Protein AF-A0A4Q4YZ04-F1 (afdb_monomer_lite)

Organism: NCBI:txid2497878

pLDDT: mean 95.96, std 3.14, range [78.38, 98.81]

Sequence (378 aa):
EYFLKHLLGTDSSLRATEASESQRPQEVDWHQEAPEGKLDLLLTLDFRQTSTTIFSDVVLPAATWYEKHDLNTTDMHPFVHSFNPAIAPPWQTRTDWDAWQTIATKFSELAAIHLGTRKDVVAVPLLHDTPDAMANPHGVVRDWKHGECEPLPGVTMPKIVEVERDYAAVGAQMQALGPLMEKLGTLTKGVAYDVTASVDYLLHKNGAIRGGAANGRPSLKRDIHACEAILALSGTTNGHLATQGFKTLEKRTGTQLHDLAAEHEGKQITFADTQAAPVPVITSPEWSGSETGGRRYSPFTINVERLKPWHTLTGRQHFYLDHDWMTELGEGLPVYRPPLNMGALFSEPDVGDVGELGVTVRYLTPHNKWSIHSEYQD

Radius of gyration: 25.94 Å; chains: 1; bounding box: 62×57×70 Å

Structure (mmCIF, N/CA/C/O backbone):
data_AF-A0A4Q4YZ04-F1
#
_entry.id   AF-A0A4Q4YZ04-F1
#
loop_
_atom_site.group_PDB
_atom_site.id
_atom_site.type_symbol
_atom_site.label_atom_id
_atom_site.label_alt_id
_atom_site.label_comp_id
_atom_site.label_asym_id
_atom_site.label_entity_id
_atom_site.label_seq_id
_atom_site.pdbx_PDB_ins_code
_atom_site.Cartn_x
_atom_site.Cartn_y
_atom_site.Cartn_z
_atom_site.occupancy
_atom_site.B_iso_or_equiv
_atom_site.auth_seq_id
_atom_site.auth_comp_id
_atom_site.auth_asym_id
_atom_site.auth_atom_id
_atom_site.pdbx_PDB_model_num
ATOM 1 N N . GLU A 1 1 ? 6.933 -10.984 -22.879 1.00 89.44 1 GLU A N 1
ATOM 2 C CA . GLU A 1 1 ? 8.209 -11.516 -23.418 1.00 89.44 1 GLU A CA 1
ATOM 3 C C . GLU A 1 1 ? 9.289 -11.784 -22.365 1.00 89.44 1 GLU A C 1
ATOM 5 O O . GLU A 1 1 ? 9.469 -12.946 -22.039 1.00 89.44 1 GLU A O 1
ATOM 10 N N . TYR A 1 2 ? 9.962 -10.794 -21.755 1.00 93.31 2 TYR A N 1
ATOM 11 C CA . TYR A 1 2 ? 11.003 -11.089 -20.738 1.00 93.31 2 TYR A CA 1
ATOM 12 C C . TYR A 1 2 ? 10.497 -11.895 -19.538 1.00 93.31 2 TYR A C 1
ATOM 14 O O . TYR A 1 2 ? 11.192 -12.787 -19.061 1.00 93.31 2 TYR A O 1
ATOM 22 N N . PHE A 1 3 ? 9.266 -11.628 -19.096 1.00 94.00 3 PHE A N 1
ATOM 23 C CA . PHE A 1 3 ? 8.598 -12.415 -18.059 1.00 94.00 3 PHE A CA 1
ATOM 24 C C . PHE A 1 3 ? 8.383 -13.878 -18.496 1.00 94.00 3 PHE A C 1
ATOM 26 O O . PHE A 1 3 ? 8.683 -14.792 -17.735 1.00 94.00 3 PHE A O 1
ATOM 33 N N . LEU A 1 4 ? 7.941 -14.098 -19.742 1.00 96.12 4 LEU A N 1
ATOM 34 C CA . LEU A 1 4 ? 7.709 -15.435 -20.308 1.00 96.12 4 LEU A CA 1
ATOM 35 C C . LEU A 1 4 ? 9.001 -16.261 -20.334 1.00 96.12 4 LEU A C 1
ATOM 37 O O . LEU A 1 4 ? 8.993 -17.401 -19.886 1.00 96.12 4 LEU A O 1
ATOM 41 N N . LYS A 1 5 ? 10.117 -15.667 -20.778 1.00 95.75 5 LYS A N 1
ATOM 42 C CA . LYS A 1 5 ? 11.425 -16.336 -20.836 1.00 95.75 5 LYS A CA 1
ATOM 43 C C . LYS A 1 5 ? 12.037 -16.541 -19.447 1.00 95.75 5 LYS A C 1
ATOM 45 O O . LYS A 1 5 ? 12.287 -17.661 -19.019 1.00 95.75 5 LYS A O 1
ATOM 50 N N . HIS A 1 6 ? 12.275 -15.457 -18.709 1.00 96.19 6 HIS A N 1
ATOM 51 C CA . HIS A 1 6 ? 13.126 -15.524 -17.518 1.00 96.19 6 HIS A CA 1
ATOM 52 C C . HIS A 1 6 ? 12.392 -15.922 -16.241 1.00 96.19 6 HIS A C 1
ATOM 54 O O . HIS A 1 6 ? 13.005 -16.523 -15.363 1.00 96.19 6 HIS A O 1
ATOM 60 N N . LEU A 1 7 ? 11.110 -15.577 -16.104 1.00 96.75 7 LEU A N 1
ATOM 61 C CA . LEU A 1 7 ? 10.339 -15.949 -14.917 1.00 96.75 7 LEU A CA 1
ATOM 62 C C . LEU A 1 7 ? 9.582 -17.255 -15.131 1.00 96.75 7 LEU A C 1
ATOM 64 O O . LEU A 1 7 ? 9.643 -18.107 -14.254 1.00 96.75 7 LEU A O 1
ATOM 68 N N . LEU A 1 8 ? 8.948 -17.437 -16.292 1.00 96.75 8 LEU A N 1
ATOM 69 C CA . LEU A 1 8 ? 8.136 -18.628 -16.565 1.00 96.75 8 LEU A CA 1
ATOM 70 C C . LEU A 1 8 ? 8.879 -19.749 -17.302 1.00 96.75 8 LEU A C 1
ATOM 72 O O . LEU A 1 8 ? 8.474 -20.897 -17.193 1.00 96.75 8 LEU A O 1
ATOM 76 N N . GLY A 1 9 ? 9.961 -19.455 -18.033 1.00 95.62 9 GLY A N 1
ATOM 77 C CA . GLY A 1 9 ? 10.691 -20.484 -18.791 1.00 95.62 9 GLY A CA 1
ATOM 78 C C . GLY A 1 9 ? 9.902 -21.032 -19.983 1.00 95.62 9 GLY A C 1
ATOM 79 O O . GLY A 1 9 ? 10.033 -22.199 -20.335 1.00 95.62 9 GLY A O 1
ATOM 80 N N . THR A 1 10 ? 9.045 -20.199 -20.575 1.00 95.06 10 THR A N 1
ATOM 81 C CA . THR A 1 10 ? 8.180 -20.539 -21.716 1.00 95.06 10 THR A CA 1
ATOM 82 C C . THR A 1 10 ? 8.698 -19.919 -23.014 1.00 95.06 10 THR A C 1
ATOM 84 O O . THR A 1 10 ? 9.591 -19.065 -22.993 1.00 95.06 10 THR A O 1
ATOM 87 N N . ASP A 1 11 ? 8.108 -20.316 -24.146 1.00 94.25 11 ASP A N 1
ATOM 88 C CA . ASP A 1 11 ? 8.374 -19.683 -25.438 1.00 94.25 11 ASP A CA 1
ATOM 89 C C . ASP A 1 11 ? 8.191 -18.157 -25.357 1.00 94.25 11 ASP A C 1
ATOM 91 O O . ASP A 1 11 ? 7.274 -17.637 -24.716 1.00 94.25 11 ASP A O 1
ATOM 95 N N . SER A 1 12 ? 9.070 -17.418 -26.033 1.00 94.06 12 SER A N 1
ATOM 96 C CA . SER A 1 12 ? 9.013 -15.957 -26.091 1.00 94.06 12 SER A CA 1
ATOM 97 C C . SER A 1 12 ? 9.414 -15.438 -27.469 1.00 94.06 12 SER A C 1
ATOM 99 O O . SER A 1 12 ? 10.138 -16.089 -28.218 1.00 94.06 12 SER A O 1
ATOM 101 N N . SER A 1 13 ? 8.964 -14.229 -27.795 1.00 93.81 13 SER A N 1
ATOM 102 C CA . SER A 1 13 ? 9.278 -13.508 -29.035 1.00 93.81 13 SER A CA 1
ATOM 103 C C . SER A 1 13 ? 10.333 -12.413 -28.827 1.00 93.81 13 SER A C 1
ATOM 105 O O . SER A 1 13 ? 10.323 -11.386 -29.515 1.00 93.81 13 SER A O 1
ATOM 107 N N . LEU A 1 14 ? 11.224 -12.591 -27.845 1.00 91.50 14 LEU A N 1
ATOM 108 C CA . LEU A 1 14 ? 12.312 -11.650 -27.589 1.00 91.50 14 LEU A CA 1
ATOM 109 C C . LEU A 1 14 ? 13.265 -11.578 -28.783 1.00 91.50 14 LEU A C 1
ATOM 111 O O . LEU A 1 14 ? 13.738 -12.592 -29.284 1.00 91.50 14 LEU A O 1
ATOM 115 N N . ARG A 1 15 ? 13.564 -10.350 -29.209 1.00 86.88 15 ARG A N 1
ATOM 116 C CA . ARG A 1 15 ? 14.498 -10.055 -30.308 1.00 86.88 15 ARG A CA 1
ATOM 117 C C . ARG A 1 15 ? 15.735 -9.277 -29.864 1.00 86.88 15 ARG A C 1
ATOM 119 O O . ARG A 1 15 ? 16.620 -9.035 -30.675 1.00 86.88 15 ARG A O 1
ATOM 126 N N . ALA A 1 16 ? 15.782 -8.870 -28.599 1.00 85.25 16 ALA A N 1
ATOM 127 C CA . ALA A 1 16 ? 16.921 -8.162 -28.040 1.00 85.25 16 ALA A CA 1
ATOM 128 C C . ALA A 1 16 ? 18.111 -9.107 -27.839 1.00 85.25 16 ALA A C 1
ATOM 130 O O . ALA A 1 16 ? 17.935 -10.289 -27.542 1.00 85.25 16 ALA A O 1
ATOM 131 N N . THR A 1 17 ? 19.314 -8.557 -27.956 1.00 86.00 17 THR A N 1
ATOM 132 C CA . THR A 1 17 ? 20.564 -9.236 -27.616 1.00 86.00 17 THR A CA 1
ATOM 133 C C . THR A 1 17 ? 21.032 -8.833 -26.224 1.00 86.00 17 THR A C 1
ATOM 135 O O . THR A 1 17 ? 20.723 -7.739 -25.752 1.00 86.00 17 THR A O 1
ATOM 138 N N . GLU A 1 18 ? 21.813 -9.702 -25.588 1.00 88.94 18 GLU A N 1
ATOM 139 C CA . GLU A 1 18 ? 22.455 -9.402 -24.309 1.00 88.94 18 GLU A CA 1
ATOM 140 C C . GLU A 1 18 ? 23.416 -8.209 -24.414 1.00 88.94 18 GLU A C 1
ATOM 142 O O . GLU A 1 18 ? 23.960 -7.912 -25.484 1.00 88.94 18 GLU A O 1
ATOM 147 N N . ALA A 1 19 ? 23.636 -7.533 -23.284 1.00 88.94 19 ALA A N 1
ATOM 148 C CA . ALA A 1 19 ? 24.574 -6.421 -23.199 1.00 88.94 19 ALA A CA 1
ATOM 149 C C . ALA A 1 19 ? 25.992 -6.849 -23.623 1.00 88.94 19 ALA A C 1
ATOM 151 O O . ALA A 1 19 ? 26.492 -7.913 -23.242 1.00 88.94 19 ALA A O 1
ATOM 152 N N . SER A 1 20 ? 26.657 -5.990 -24.400 1.00 89.25 20 SER A N 1
ATOM 153 C CA . SER A 1 20 ? 28.057 -6.196 -24.786 1.00 89.25 20 SER A CA 1
ATOM 154 C C . SER A 1 20 ? 28.986 -6.144 -23.568 1.00 89.25 20 SER A C 1
ATOM 156 O O . SER A 1 20 ? 28.619 -5.602 -22.528 1.00 89.25 20 SER A O 1
ATOM 158 N N . GLU A 1 21 ? 30.210 -6.678 -23.676 1.00 91.38 21 GLU A N 1
ATOM 159 C CA . GLU A 1 21 ? 31.139 -6.754 -22.533 1.00 91.38 21 GLU A CA 1
ATOM 160 C C . GLU A 1 21 ? 31.409 -5.399 -21.871 1.00 91.38 21 GLU A C 1
ATOM 162 O O . GLU A 1 21 ? 31.485 -5.321 -20.648 1.00 91.38 21 GLU A O 1
ATOM 167 N N . SER A 1 22 ? 31.495 -4.329 -22.666 1.00 91.50 22 SER A N 1
ATOM 168 C CA . SER A 1 22 ? 31.701 -2.961 -22.179 1.00 91.50 22 SER A CA 1
ATOM 169 C C . SER A 1 22 ? 30.477 -2.361 -21.481 1.00 91.50 22 SER A C 1
ATOM 171 O O . SER A 1 22 ? 30.603 -1.336 -20.818 1.00 91.50 22 SER A O 1
ATOM 173 N N . GLN A 1 23 ? 29.304 -2.976 -21.636 1.00 89.44 23 GLN A N 1
ATOM 174 C CA . GLN A 1 23 ? 28.030 -2.556 -21.049 1.00 89.44 23 GLN A CA 1
ATOM 175 C C . GLN A 1 23 ? 27.558 -3.499 -19.931 1.00 89.44 23 GLN A C 1
ATOM 177 O O . GLN A 1 23 ? 26.466 -3.310 -19.395 1.00 89.44 23 GLN A O 1
ATOM 182 N N . ARG A 1 24 ? 28.348 -4.523 -19.578 1.00 93.31 24 ARG A N 1
ATOM 183 C CA . ARG A 1 24 ? 28.021 -5.431 -18.473 1.00 93.31 24 ARG A CA 1
ATOM 184 C C . ARG A 1 24 ? 28.056 -4.684 -17.131 1.00 93.31 24 ARG A C 1
ATOM 186 O O . ARG A 1 24 ? 28.879 -3.781 -16.954 1.00 93.31 24 ARG A O 1
ATOM 193 N N . PRO A 1 25 ? 27.181 -5.049 -16.177 1.00 94.69 25 PRO A N 1
ATOM 194 C CA . PRO A 1 25 ? 27.165 -4.436 -14.855 1.00 94.69 25 PRO A CA 1
ATOM 195 C C . PRO A 1 25 ? 28.458 -4.741 -14.088 1.00 94.69 25 PRO A C 1
ATOM 197 O O . PRO A 1 25 ? 29.059 -5.798 -14.259 1.00 94.69 25 PRO A O 1
ATOM 200 N N . GLN A 1 26 ? 28.864 -3.818 -13.215 1.00 93.88 26 GLN A N 1
ATOM 201 C CA . GLN A 1 26 ? 30.022 -3.996 -12.323 1.00 93.88 26 GLN A CA 1
ATOM 202 C C . GLN A 1 26 ? 29.620 -4.552 -10.947 1.00 93.88 26 GLN A C 1
ATOM 204 O O . GLN A 1 26 ? 30.429 -5.175 -10.270 1.00 93.88 26 GLN A O 1
ATOM 209 N N . GLU A 1 27 ? 28.360 -4.348 -10.553 1.00 94.69 27 GLU A N 1
ATOM 210 C CA . GLU A 1 27 ? 27.838 -4.647 -9.211 1.00 94.69 27 GLU A CA 1
ATOM 211 C C . GLU A 1 27 ? 26.939 -5.896 -9.157 1.00 94.69 27 GLU A C 1
ATOM 213 O O . GLU A 1 27 ? 26.463 -6.276 -8.089 1.00 94.69 27 GLU A O 1
ATOM 218 N N . VAL A 1 28 ? 26.683 -6.529 -10.306 1.00 95.50 28 VAL A N 1
ATOM 219 C CA . VAL A 1 28 ? 25.831 -7.719 -10.439 1.00 95.50 28 VAL A CA 1
ATOM 220 C C . VAL A 1 28 ? 26.605 -8.790 -11.194 1.00 95.50 28 VAL A C 1
ATOM 222 O O . VAL A 1 28 ? 27.180 -8.502 -12.244 1.00 95.50 28 VAL A O 1
ATOM 225 N N . ASP A 1 29 ? 26.593 -10.021 -10.685 1.00 94.25 29 ASP A N 1
ATOM 226 C CA . ASP A 1 29 ? 27.252 -11.149 -11.342 1.00 94.25 29 ASP A CA 1
ATOM 227 C C . ASP A 1 29 ? 26.663 -11.389 -12.740 1.00 94.25 29 ASP A C 1
ATOM 229 O O . ASP A 1 29 ? 25.455 -11.565 -12.921 1.00 94.25 29 ASP A O 1
ATOM 233 N N . TRP A 1 30 ? 27.537 -11.398 -13.747 1.00 94.81 30 TRP A N 1
ATOM 234 C CA . TRP A 1 30 ? 27.150 -11.670 -15.126 1.00 94.81 30 TRP A CA 1
ATOM 235 C C . TRP A 1 30 ? 27.201 -13.169 -15.426 1.00 94.81 30 TRP A C 1
ATOM 237 O O . TRP A 1 30 ? 28.254 -13.802 -15.326 1.00 94.81 30 TRP A O 1
ATOM 247 N N . HIS A 1 31 ? 26.084 -13.719 -15.898 1.00 92.62 31 HIS A N 1
ATOM 248 C CA . HIS A 1 31 ? 26.006 -15.087 -16.404 1.00 92.62 31 HIS A CA 1
ATOM 249 C C . HIS A 1 31 ? 25.999 -15.073 -17.934 1.00 92.62 31 HIS A C 1
ATOM 251 O O . HIS A 1 31 ? 25.235 -14.326 -18.538 1.00 92.62 31 HIS A O 1
ATOM 257 N N . GLN A 1 32 ? 26.837 -15.903 -18.569 1.00 90.56 32 GLN A N 1
ATOM 258 C CA . GLN A 1 32 ? 26.863 -16.007 -20.038 1.00 90.56 32 GLN A CA 1
ATOM 259 C C . GLN A 1 32 ? 25.522 -16.489 -20.602 1.00 90.56 32 GLN A C 1
ATOM 261 O O . GLN A 1 32 ? 25.098 -16.031 -21.658 1.00 90.56 32 GLN A O 1
ATOM 266 N N . GLU A 1 33 ? 24.849 -17.373 -19.869 1.00 91.12 33 GLU A N 1
ATOM 267 C CA . GLU A 1 33 ? 23.475 -17.785 -20.128 1.00 91.12 33 GLU A CA 1
ATOM 268 C C . GLU A 1 33 ? 22.609 -17.289 -18.970 1.00 91.12 33 GLU A C 1
ATOM 270 O O . GLU A 1 33 ? 22.809 -17.674 -17.814 1.00 91.12 33 GLU A O 1
ATOM 275 N N . ALA A 1 34 ? 21.681 -16.379 -19.267 1.00 91.75 34 ALA A N 1
ATOM 276 C CA . ALA A 1 34 ? 20.770 -15.844 -18.269 1.00 91.75 34 ALA A CA 1
ATOM 277 C C . ALA A 1 34 ? 19.821 -16.951 -17.770 1.00 91.75 34 ALA A C 1
ATOM 279 O O . ALA A 1 34 ? 19.262 -17.671 -18.596 1.00 91.75 34 ALA A O 1
ATOM 280 N N . PRO A 1 35 ? 19.568 -17.067 -16.452 1.00 94.06 35 PRO A N 1
ATOM 281 C CA . PRO A 1 35 ? 18.626 -18.059 -15.948 1.00 94.06 35 PRO A CA 1
ATOM 282 C C . PRO A 1 35 ? 17.212 -17.855 -16.510 1.00 94.06 35 PRO A C 1
ATOM 284 O O . PRO A 1 35 ? 16.714 -16.722 -16.594 1.00 94.06 35 PRO A O 1
ATOM 287 N N . GLU A 1 36 ? 16.562 -18.966 -16.841 1.00 96.38 36 GLU A N 1
ATOM 288 C CA . GLU A 1 36 ? 15.190 -19.052 -17.345 1.00 96.38 36 GLU A CA 1
ATOM 289 C C . GLU A 1 36 ? 14.321 -19.872 -16.385 1.00 96.38 36 GLU A C 1
ATOM 291 O O . GLU A 1 36 ? 14.849 -20.685 -15.629 1.00 96.38 36 GLU A O 1
ATOM 296 N N . GLY A 1 37 ? 13.003 -19.638 -16.385 1.00 96.69 37 GLY A N 1
ATOM 297 C CA . GLY A 1 37 ? 12.068 -20.396 -15.539 1.00 96.69 37 GLY A CA 1
ATOM 298 C C . GLY A 1 37 ? 12.320 -20.265 -14.036 1.00 96.69 37 GLY A C 1
ATOM 299 O O . GLY A 1 37 ? 12.331 -21.258 -13.321 1.00 96.69 37 GLY A O 1
ATOM 300 N N . LYS A 1 38 ? 12.564 -19.044 -13.544 1.00 97.62 38 LYS A N 1
ATOM 301 C CA . LYS A 1 38 ? 12.902 -18.805 -12.127 1.00 97.62 38 LYS A CA 1
ATOM 302 C C . LYS A 1 38 ? 11.765 -19.096 -11.139 1.00 97.62 38 LYS A C 1
ATOM 304 O O . LYS A 1 38 ? 12.034 -19.188 -9.944 1.00 97.62 38 LYS A O 1
ATOM 309 N N . LEU A 1 39 ? 10.510 -19.127 -11.587 1.00 97.75 39 LEU A N 1
ATOM 310 C CA . LEU A 1 39 ? 9.368 -19.425 -10.726 1.00 97.75 39 LEU A CA 1
ATOM 311 C C . LEU A 1 39 ? 9.127 -20.935 -10.685 1.00 97.75 39 LEU A C 1
ATOM 313 O O . LEU A 1 39 ? 8.722 -21.516 -11.683 1.00 97.75 39 LEU A O 1
ATOM 317 N N . ASP A 1 40 ? 9.299 -21.541 -9.509 1.00 98.25 40 ASP A N 1
ATOM 318 C CA . ASP A 1 40 ? 8.952 -22.954 -9.289 1.00 98.25 40 ASP A CA 1
ATOM 319 C C . ASP A 1 40 ? 7.430 -23.195 -9.260 1.00 98.25 40 ASP A C 1
ATOM 321 O O . ASP A 1 40 ? 6.971 -24.324 -9.431 1.00 98.25 40 ASP A O 1
ATOM 325 N N . LEU A 1 41 ? 6.647 -22.150 -8.966 1.00 98.19 41 LEU A N 1
ATOM 326 C CA . LEU A 1 41 ? 5.190 -22.206 -8.900 1.00 98.19 41 LEU A CA 1
ATOM 327 C C . LEU A 1 41 ? 4.579 -20.820 -9.145 1.00 98.19 41 LEU A C 1
ATOM 329 O O . LEU A 1 41 ? 4.847 -19.878 -8.393 1.00 98.19 41 LEU A O 1
ATOM 333 N N . LEU A 1 42 ? 3.682 -20.719 -10.126 1.00 97.88 42 LEU A N 1
ATOM 334 C CA . LEU A 1 42 ? 2.785 -19.584 -10.323 1.00 97.88 42 LEU A CA 1
ATOM 335 C C . LEU A 1 42 ? 1.343 -19.969 -9.956 1.00 97.88 42 LEU A C 1
ATOM 337 O O . LEU A 1 42 ? 0.665 -20.715 -10.664 1.00 97.88 42 LEU A O 1
ATOM 341 N N . LEU A 1 43 ? 0.868 -19.407 -8.844 1.00 98.06 43 LEU A N 1
ATOM 342 C CA . LEU A 1 43 ? -0.512 -19.511 -8.375 1.00 98.06 43 LEU A CA 1
ATOM 343 C C . LEU A 1 43 ? -1.269 -18.219 -8.693 1.00 98.06 43 LEU A C 1
ATOM 345 O O . LEU A 1 43 ? -0.864 -17.150 -8.236 1.00 98.06 43 LEU A O 1
ATOM 349 N N . THR A 1 44 ? -2.407 -18.329 -9.377 1.00 98.44 44 THR A N 1
ATOM 350 C CA . THR A 1 44 ? -3.292 -17.189 -9.664 1.00 98.44 44 THR A CA 1
ATOM 351 C C . THR A 1 44 ? -4.690 -17.428 -9.102 1.00 98.44 44 THR A C 1
ATOM 353 O O . THR A 1 44 ? -5.256 -18.509 -9.258 1.00 98.44 44 THR A O 1
ATOM 356 N N . LEU A 1 45 ? -5.256 -16.413 -8.447 1.00 98.38 45 LEU A N 1
ATOM 357 C CA . LEU A 1 45 ? -6.666 -16.368 -8.054 1.00 98.38 45 LEU A CA 1
ATOM 358 C C . LEU A 1 45 ? -7.379 -15.431 -9.023 1.00 98.38 45 LEU A C 1
ATOM 360 O O . LEU A 1 45 ? -6.996 -14.268 -9.130 1.00 98.38 45 LEU A O 1
ATOM 364 N N . ASP A 1 46 ? -8.391 -15.930 -9.724 1.00 98.00 46 ASP A N 1
ATOM 365 C CA . ASP A 1 46 ? -9.153 -15.125 -10.678 1.00 98.00 46 ASP A CA 1
ATOM 366 C C . ASP A 1 46 ? -10.574 -15.682 -10.834 1.00 98.00 46 ASP A C 1
ATOM 368 O O . ASP A 1 46 ? -10.808 -16.882 -10.657 1.00 98.00 46 ASP A O 1
ATOM 372 N N . PHE A 1 47 ? -11.539 -14.814 -11.136 1.00 96.88 47 PHE A N 1
ATOM 373 C CA . PHE A 1 47 ? -12.917 -15.218 -11.437 1.00 96.88 47 PHE A CA 1
ATOM 374 C C . PHE A 1 47 ? -13.140 -15.426 -12.942 1.00 96.88 47 PHE A C 1
ATOM 376 O O . PHE A 1 47 ? -14.201 -15.909 -13.343 1.00 96.88 47 PHE A O 1
ATOM 383 N N . ARG A 1 48 ? -12.146 -15.094 -13.778 1.00 95.50 48 ARG A N 1
ATOM 384 C CA . ARG A 1 48 ? -12.151 -15.324 -15.228 1.00 95.50 48 ARG A CA 1
ATOM 385 C C . ARG A 1 48 ? -10.791 -15.815 -15.725 1.00 95.50 48 ARG A C 1
ATOM 387 O O . ARG A 1 48 ? -9.773 -15.696 -15.050 1.00 95.50 48 ARG A O 1
ATOM 394 N N . GLN A 1 49 ? -10.764 -16.375 -16.931 1.00 95.94 49 GLN A N 1
ATOM 395 C CA . GLN A 1 49 ? -9.535 -16.907 -17.515 1.00 95.94 49 GLN A CA 1
ATOM 396 C C . GLN A 1 49 ? -8.720 -15.795 -18.196 1.00 95.94 49 GLN A C 1
ATOM 398 O O . GLN A 1 49 ? -8.822 -15.573 -19.400 1.00 95.94 49 GLN A O 1
ATOM 403 N N . THR A 1 50 ? -7.909 -15.075 -17.422 1.00 95.94 50 THR A N 1
ATOM 404 C CA . THR A 1 50 ? -6.997 -14.042 -17.939 1.00 95.94 50 THR A CA 1
ATOM 405 C C . THR A 1 50 ? -5.755 -14.637 -18.601 1.00 95.94 50 THR A C 1
ATOM 407 O O . THR A 1 50 ? -5.401 -15.792 -18.356 1.00 95.94 50 THR A O 1
ATOM 410 N N . SER A 1 51 ? -5.012 -13.832 -19.370 1.00 93.56 51 SER A N 1
ATOM 411 C CA . SER A 1 51 ? -3.702 -14.245 -19.897 1.00 93.56 51 SER A CA 1
ATOM 412 C C . SER A 1 51 ? -2.775 -14.772 -18.795 1.00 93.56 51 SER A C 1
ATOM 414 O O . SER A 1 51 ? -2.078 -15.754 -19.014 1.00 93.56 51 SER A O 1
ATOM 416 N N . THR A 1 52 ? -2.810 -14.192 -17.590 1.00 96.19 52 THR A N 1
ATOM 417 C CA . THR A 1 52 ? -2.033 -14.687 -16.443 1.00 96.19 52 THR A CA 1
ATOM 418 C C . THR A 1 52 ? -2.464 -16.094 -16.031 1.00 96.19 52 THR A C 1
ATOM 420 O O . THR A 1 52 ? -1.607 -16.955 -15.844 1.00 96.19 52 THR A O 1
ATOM 423 N N . THR A 1 53 ? -3.772 -16.366 -15.941 1.00 96.50 53 THR A N 1
ATOM 424 C CA . THR A 1 53 ? -4.268 -17.713 -15.596 1.00 96.50 53 THR A CA 1
ATOM 425 C C . THR A 1 53 ? -3.868 -18.773 -16.621 1.00 96.50 53 THR A C 1
ATOM 427 O O . THR A 1 53 ? -3.599 -19.904 -16.233 1.00 96.50 53 THR A O 1
ATOM 430 N N . ILE A 1 54 ? -3.767 -18.416 -17.908 1.00 95.25 54 ILE A N 1
ATOM 431 C CA . ILE A 1 54 ? -3.339 -19.337 -18.976 1.00 95.25 54 ILE A CA 1
ATOM 432 C C . ILE A 1 54 ? -1.888 -19.794 -18.767 1.00 95.25 54 ILE A C 1
ATOM 434 O O . ILE A 1 54 ? -1.560 -20.934 -19.079 1.00 95.25 54 ILE A O 1
ATOM 438 N N . PHE A 1 55 ? -1.037 -18.922 -18.224 1.00 96.19 55 PHE A N 1
ATOM 439 C CA . PHE A 1 55 ? 0.366 -19.222 -17.927 1.00 96.19 55 PHE A CA 1
ATOM 440 C C . PHE A 1 55 ? 0.609 -19.719 -16.492 1.00 96.19 55 PHE A C 1
ATOM 442 O O . PHE A 1 55 ? 1.759 -19.917 -16.115 1.00 96.19 55 PHE A O 1
ATOM 449 N N . SER A 1 56 ? -0.434 -19.881 -15.673 1.00 97.81 56 SER A N 1
ATOM 450 C CA . SER A 1 56 ? -0.290 -20.295 -14.271 1.00 97.81 56 SER A CA 1
ATOM 451 C C . SER A 1 56 ? -0.309 -21.813 -14.120 1.00 97.81 56 SER A C 1
ATOM 453 O O . SER A 1 56 ? -1.103 -22.490 -14.769 1.00 97.81 56 SER A O 1
ATOM 455 N N . ASP A 1 57 ? 0.491 -22.339 -13.192 1.00 98.12 57 ASP A N 1
ATOM 456 C CA . ASP A 1 57 ? 0.489 -23.767 -12.844 1.00 98.12 57 ASP A CA 1
ATOM 457 C C . ASP A 1 57 ? -0.776 -24.158 -12.077 1.00 98.12 57 ASP A C 1
ATOM 459 O O . ASP A 1 57 ? -1.320 -25.253 -12.232 1.00 98.12 57 ASP A O 1
ATOM 463 N N . VAL A 1 58 ? -1.245 -23.247 -11.218 1.00 98.38 58 VAL A N 1
ATOM 464 C CA . VAL A 1 58 ? -2.447 -23.433 -10.409 1.00 98.38 58 VAL A CA 1
ATOM 465 C C . VAL A 1 58 ? -3.324 -22.198 -10.525 1.00 98.38 58 VAL A C 1
ATOM 467 O O . VAL A 1 58 ? -2.894 -21.076 -10.257 1.00 98.38 58 VAL A O 1
ATOM 470 N N . VAL A 1 59 ? -4.588 -22.422 -10.873 1.00 98.38 59 VAL A N 1
ATOM 471 C CA . VAL A 1 59 ? -5.622 -21.388 -10.889 1.00 98.38 59 VAL A CA 1
ATOM 472 C C . VAL A 1 59 ? -6.667 -21.737 -9.840 1.00 98.38 59 VAL A C 1
ATOM 474 O O . VAL A 1 59 ? -7.246 -22.824 -9.866 1.00 98.38 59 VAL A O 1
ATOM 477 N N . LEU A 1 60 ? -6.900 -20.822 -8.902 1.00 98.31 60 LEU A N 1
ATOM 478 C CA . LEU A 1 60 ? -7.957 -20.944 -7.905 1.00 98.31 60 LEU A CA 1
ATOM 479 C C . LEU A 1 60 ? -9.140 -20.051 -8.301 1.00 98.31 60 LEU A C 1
ATOM 481 O O . LEU A 1 60 ? -8.940 -18.860 -8.543 1.00 98.31 60 LEU A O 1
ATOM 485 N N . PRO A 1 61 ? -10.368 -20.595 -8.348 1.00 98.00 61 PRO A N 1
ATOM 486 C CA . PRO A 1 61 ? -11.539 -19.825 -8.742 1.00 98.00 61 PRO A CA 1
ATOM 487 C C . PRO A 1 61 ? -11.894 -18.802 -7.654 1.00 98.00 61 PRO A C 1
ATOM 489 O O . PRO A 1 61 ? -12.291 -19.168 -6.542 1.00 98.00 61 PRO A O 1
ATOM 492 N N . ALA A 1 62 ? -11.757 -17.517 -7.971 1.00 98.19 62 ALA A N 1
ATOM 493 C CA . ALA A 1 62 ? -12.104 -16.429 -7.064 1.00 98.19 62 ALA A CA 1
ATOM 494 C C . ALA A 1 62 ? -13.597 -16.082 -7.158 1.00 98.19 62 ALA A C 1
ATOM 496 O O . ALA A 1 62 ? -14.227 -16.222 -8.206 1.00 98.19 62 ALA A O 1
ATOM 497 N N . ALA A 1 63 ? -14.172 -15.623 -6.050 1.00 98.25 63 ALA A N 1
ATOM 498 C CA . ALA A 1 63 ? -15.501 -15.028 -6.026 1.00 98.25 63 ALA A CA 1
ATOM 499 C C . ALA A 1 63 ? -15.468 -13.645 -6.689 1.00 98.25 63 ALA A C 1
ATOM 501 O O . ALA A 1 63 ? -14.533 -12.859 -6.486 1.00 98.25 63 ALA A O 1
ATOM 502 N N . THR A 1 64 ? -16.516 -13.321 -7.441 1.00 98.12 64 THR A N 1
ATOM 503 C CA . THR A 1 64 ? -16.676 -11.985 -8.013 1.00 98.12 64 THR A CA 1
ATOM 504 C C . THR A 1 64 ? -16.952 -10.951 -6.917 1.00 98.12 64 THR A C 1
ATOM 506 O O . THR A 1 64 ? -17.225 -11.249 -5.751 1.00 98.12 64 THR A O 1
ATOM 509 N N . TRP A 1 65 ? -16.916 -9.681 -7.298 1.00 97.50 65 TRP A N 1
ATOM 510 C CA . TRP A 1 65 ? -17.224 -8.544 -6.432 1.00 97.50 65 TRP A CA 1
ATOM 511 C C . TRP A 1 65 ? -18.697 -8.506 -5.978 1.00 97.50 65 TRP A C 1
ATOM 513 O O . TRP A 1 65 ? -19.010 -7.824 -5.005 1.00 97.50 65 TRP A O 1
ATOM 523 N N . TYR A 1 66 ? -19.592 -9.278 -6.609 1.00 98.00 66 TYR A N 1
ATOM 524 C CA . TYR A 1 66 ? -20.991 -9.460 -6.191 1.00 98.00 66 TYR A CA 1
ATOM 525 C C . TYR A 1 66 ? -21.222 -10.693 -5.311 1.00 98.00 66 TYR A C 1
ATOM 527 O O . TYR A 1 66 ? -22.367 -11.060 -5.057 1.00 98.00 66 TYR A O 1
ATOM 535 N N . GLU A 1 67 ? -20.158 -11.345 -4.849 1.00 98.31 67 GLU A N 1
ATOM 536 C CA . GLU A 1 67 ? -20.214 -12.621 -4.120 1.00 98.31 67 GLU A CA 1
ATOM 537 C C . GLU A 1 67 ? -19.386 -12.585 -2.826 1.00 98.31 67 GLU A C 1
ATOM 539 O O . GLU A 1 67 ? -19.228 -13.605 -2.156 1.00 98.31 67 GLU A O 1
ATO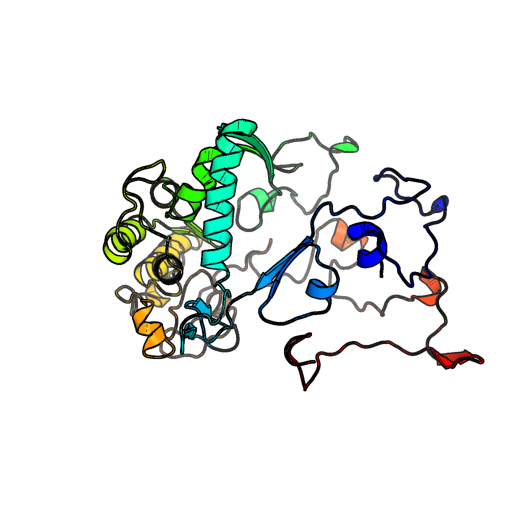M 544 N N . LYS A 1 68 ? -18.862 -11.411 -2.446 1.00 98.06 68 LYS A N 1
ATOM 545 C CA . LYS A 1 68 ? -18.000 -11.236 -1.271 1.00 98.06 68 LYS A CA 1
ATOM 546 C C . LYS A 1 68 ? -18.287 -9.946 -0.512 1.00 98.06 68 LYS A C 1
ATOM 548 O O . LYS A 1 68 ? -18.804 -8.986 -1.085 1.00 98.06 68 LYS A O 1
ATOM 553 N N . HIS A 1 69 ? -17.944 -9.934 0.775 1.00 98.50 69 HIS A N 1
ATOM 554 C CA . HIS A 1 69 ? -17.898 -8.703 1.555 1.00 98.50 69 HIS A CA 1
ATOM 555 C C . HIS A 1 69 ? -16.509 -8.086 1.464 1.00 98.50 69 HIS A C 1
ATOM 557 O O . HIS A 1 69 ? -15.513 -8.778 1.657 1.00 98.50 69 HIS A O 1
ATOM 563 N N . ASP A 1 70 ? -16.456 -6.789 1.190 1.00 98.62 70 ASP A N 1
ATOM 564 C CA . ASP A 1 70 ? -15.213 -6.018 1.176 1.00 98.62 70 ASP A CA 1
ATOM 565 C C . ASP A 1 70 ? -15.534 -4.515 1.268 1.00 98.62 70 ASP A C 1
ATOM 567 O O . ASP A 1 70 ? -16.707 -4.126 1.260 1.00 98.62 70 ASP A O 1
ATOM 571 N N . LEU A 1 71 ? -14.516 -3.663 1.351 1.00 98.62 71 LEU A N 1
ATOM 572 C CA . LEU A 1 71 ? -14.624 -2.204 1.358 1.00 98.62 71 LEU A CA 1
ATOM 573 C C . LEU A 1 71 ? -14.012 -1.602 0.088 1.00 98.62 71 LEU A C 1
ATOM 575 O O . LEU A 1 71 ? -13.071 -2.137 -0.491 1.00 98.62 71 LEU A O 1
ATOM 579 N N . ASN A 1 72 ? -14.521 -0.446 -0.331 1.00 98.56 72 ASN A N 1
ATOM 580 C CA . ASN A 1 72 ? -13.944 0.336 -1.418 1.00 98.56 72 ASN A CA 1
ATOM 581 C C . ASN A 1 72 ? -13.928 1.832 -1.086 1.00 98.56 72 ASN A C 1
ATOM 583 O O . ASN A 1 72 ? -14.853 2.363 -0.459 1.00 98.56 72 ASN A O 1
ATOM 587 N N . THR A 1 73 ? -12.861 2.495 -1.524 1.00 98.12 73 THR A N 1
ATOM 588 C CA . THR A 1 73 ? -12.651 3.942 -1.461 1.00 98.12 73 THR A CA 1
ATOM 589 C C . THR A 1 73 ? -11.915 4.403 -2.722 1.00 98.12 73 THR A C 1
ATOM 591 O O . THR A 1 73 ? -11.333 3.606 -3.458 1.00 98.12 73 THR A O 1
ATOM 594 N N . THR A 1 74 ? -11.933 5.709 -2.985 1.00 97.62 74 THR A N 1
ATOM 595 C CA . THR A 1 74 ? -11.204 6.331 -4.097 1.00 97.62 74 THR A CA 1
ATOM 596 C C . THR A 1 74 ? -10.897 7.789 -3.771 1.00 97.62 74 THR A C 1
ATOM 598 O O . THR A 1 74 ? -11.656 8.434 -3.052 1.00 97.62 74 THR A O 1
ATOM 601 N N . ASP A 1 75 ? -9.830 8.343 -4.344 1.00 96.75 75 ASP A N 1
ATOM 602 C CA . ASP A 1 75 ? -9.484 9.767 -4.265 1.00 96.75 75 ASP A CA 1
ATOM 603 C C . ASP A 1 75 ? -10.579 10.691 -4.833 1.00 96.75 75 ASP A C 1
ATOM 605 O O . ASP A 1 75 ? -10.649 11.871 -4.491 1.00 96.75 75 ASP A O 1
ATOM 609 N N . MET A 1 76 ? -11.445 10.171 -5.710 1.00 96.81 76 MET A N 1
ATOM 610 C CA . MET A 1 76 ? -12.432 10.970 -6.445 1.00 96.81 76 MET A CA 1
ATOM 611 C C . MET A 1 76 ? -13.576 11.501 -5.570 1.00 96.81 76 MET A C 1
ATOM 613 O O . MET A 1 76 ? -14.238 12.471 -5.947 1.00 96.81 76 MET A O 1
ATOM 617 N N . HIS A 1 77 ? -13.846 10.870 -4.424 1.00 95.19 77 HIS A N 1
ATOM 618 C CA . HIS A 1 77 ? -14.920 11.268 -3.517 1.00 95.19 77 HIS A CA 1
ATOM 619 C C . HIS A 1 77 ? -14.670 10.797 -2.072 1.00 95.19 77 HIS A C 1
ATOM 621 O O . HIS A 1 77 ? -14.060 9.751 -1.863 1.00 95.19 77 HIS A O 1
ATOM 627 N N . PRO A 1 78 ? -15.219 11.477 -1.050 1.00 94.88 78 PRO A N 1
ATOM 628 C CA . PRO A 1 78 ? -14.904 11.193 0.351 1.00 94.88 78 PRO A CA 1
ATOM 629 C C . PRO A 1 78 ? -15.813 10.111 0.962 1.00 94.88 78 PRO A C 1
ATOM 631 O O . PRO A 1 78 ? -16.254 10.252 2.099 1.00 94.88 78 PRO A O 1
ATOM 634 N N . PHE A 1 79 ? -16.157 9.061 0.216 1.00 97.19 79 PHE A N 1
ATOM 635 C CA . PHE A 1 79 ? -17.030 7.987 0.700 1.00 97.19 79 PHE A CA 1
ATOM 636 C C . PHE A 1 79 ? -16.276 6.672 0.840 1.00 97.19 79 PHE A C 1
ATOM 638 O O . PHE A 1 79 ? -15.503 6.299 -0.042 1.00 97.19 79 PHE A O 1
ATOM 645 N N . VAL A 1 80 ? -16.591 5.948 1.910 1.00 98.44 80 VAL A N 1
ATOM 646 C CA . VAL A 1 80 ? -16.346 4.511 2.022 1.00 98.44 80 VAL A CA 1
ATOM 647 C C . VAL A 1 80 ? -17.664 3.768 1.821 1.00 98.44 80 VAL A C 1
ATOM 649 O O . VAL A 1 80 ? -18.702 4.158 2.362 1.00 98.44 80 VAL A O 1
ATOM 652 N N . HIS A 1 81 ? -17.638 2.711 1.017 1.00 98.69 81 HIS A N 1
ATOM 653 C CA . HIS A 1 81 ? -18.786 1.834 0.799 1.00 98.69 81 HIS A CA 1
ATOM 654 C C . HIS A 1 81 ? -18.341 0.373 0.739 1.00 98.69 81 HIS A C 1
ATOM 656 O O . HIS A 1 81 ? -17.149 0.078 0.671 1.00 98.69 81 HIS A O 1
ATOM 662 N N . SER A 1 82 ? -19.306 -0.542 0.779 1.00 98.06 82 SER A N 1
ATOM 663 C CA . SER A 1 82 ? -19.040 -1.980 0.793 1.00 98.06 82 SER A CA 1
ATOM 664 C C . SER A 1 82 ? -19.316 -2.649 -0.553 1.00 98.06 82 SER A C 1
ATOM 666 O O . SER A 1 82 ? -20.169 -2.206 -1.327 1.00 98.06 82 SER A O 1
ATOM 668 N N . PHE A 1 83 ? -18.614 -3.752 -0.800 1.00 98.12 83 PHE A N 1
ATOM 669 C CA . PHE A 1 83 ? -19.095 -4.840 -1.643 1.00 98.12 83 PHE A CA 1
ATOM 670 C C . PHE A 1 83 ? -19.949 -5.781 -0.793 1.00 98.12 83 PHE A C 1
ATOM 672 O O . PHE A 1 83 ? -19.660 -6.006 0.385 1.00 98.12 83 PHE A O 1
ATOM 679 N N . ASN A 1 84 ? -21.022 -6.305 -1.383 1.00 97.00 84 ASN A N 1
ATOM 680 C CA . ASN A 1 84 ? -21.954 -7.193 -0.704 1.00 97.00 84 ASN A CA 1
ATOM 681 C C . ASN A 1 84 ? -22.325 -8.363 -1.613 1.00 97.00 84 ASN A C 1
ATOM 683 O O . ASN A 1 84 ? -22.650 -8.128 -2.780 1.00 97.00 84 ASN A O 1
ATOM 687 N N . PRO A 1 85 ? -22.342 -9.598 -1.087 1.00 97.19 85 PRO A N 1
ATOM 688 C CA . PRO A 1 85 ? -22.774 -10.754 -1.841 1.00 97.19 85 PRO A CA 1
ATOM 689 C C . PRO A 1 85 ? -24.264 -10.632 -2.177 1.00 97.19 85 PRO A C 1
ATOM 691 O O . PRO A 1 85 ? -25.115 -10.618 -1.287 1.00 97.19 85 PRO A O 1
ATOM 694 N N . ALA A 1 86 ? -24.589 -10.567 -3.466 1.00 97.81 86 ALA A N 1
ATOM 695 C CA . ALA A 1 86 ? -25.951 -10.737 -3.964 1.00 97.81 86 ALA A CA 1
ATOM 696 C C . ALA A 1 86 ? -26.389 -12.208 -3.864 1.00 97.81 86 ALA A C 1
ATOM 698 O O . ALA A 1 86 ? -27.557 -12.505 -3.615 1.00 97.81 86 ALA A O 1
ATOM 699 N N . ILE A 1 87 ? -25.430 -13.121 -4.031 1.00 97.62 87 ILE A N 1
ATOM 700 C CA . ILE A 1 87 ? -25.566 -14.565 -3.851 1.00 97.62 87 ILE A CA 1
ATOM 701 C C . ILE A 1 87 ? -24.325 -15.110 -3.135 1.00 97.62 87 ILE A C 1
ATOM 703 O O . ILE A 1 87 ? -23.298 -14.437 -3.051 1.00 97.62 87 ILE A O 1
ATOM 707 N N . ALA A 1 88 ? -24.411 -16.340 -2.630 1.00 96.25 88 ALA A N 1
ATOM 708 C CA . ALA A 1 88 ? -23.217 -17.058 -2.195 1.00 96.25 88 ALA A CA 1
ATOM 709 C C . ALA A 1 88 ? -22.293 -17.341 -3.400 1.00 96.25 88 ALA A C 1
ATOM 711 O O . ALA A 1 88 ? -22.823 -17.573 -4.491 1.00 96.25 88 ALA A O 1
ATOM 712 N N . PRO A 1 89 ? -20.958 -17.381 -3.205 1.00 96.75 89 PRO A N 1
ATOM 713 C CA . PRO A 1 89 ? -20.010 -17.777 -4.245 1.00 96.75 89 PRO A CA 1
ATOM 714 C C . PRO A 1 89 ? -20.453 -19.075 -4.951 1.00 96.75 89 PRO A C 1
ATOM 716 O O . PRO A 1 89 ? -20.647 -20.097 -4.281 1.00 96.75 89 PRO A O 1
ATOM 719 N N . PRO A 1 90 ? -20.702 -19.048 -6.272 1.00 97.00 90 PRO A N 1
ATOM 720 C CA . PRO A 1 90 ? -21.212 -20.196 -7.003 1.00 97.00 90 PRO A CA 1
ATOM 721 C C . PRO A 1 90 ? -20.125 -21.253 -7.242 1.00 97.00 90 PRO A C 1
ATOM 723 O O . PRO A 1 90 ? -18.926 -20.986 -7.262 1.00 97.00 90 PRO A O 1
ATOM 726 N N . TRP A 1 91 ? -20.555 -22.490 -7.493 1.00 97.12 91 TRP A N 1
ATOM 727 C CA . TRP A 1 91 ? -19.664 -23.633 -7.727 1.00 97.12 91 TRP A CA 1
ATOM 728 C C . TRP A 1 91 ? -18.666 -23.855 -6.578 1.00 97.12 91 TRP A C 1
ATOM 730 O O . TRP A 1 91 ? -19.067 -24.199 -5.470 1.00 97.12 91 TRP A O 1
ATOM 740 N N . GLN A 1 92 ? -17.371 -23.734 -6.868 1.00 97.06 92 GLN A N 1
ATOM 741 C CA . GLN A 1 92 ? -16.272 -23.887 -5.919 1.00 97.06 92 GLN A CA 1
ATOM 742 C C . GLN A 1 92 ? -15.498 -22.573 -5.752 1.00 97.06 92 GLN A C 1
ATOM 744 O O . GLN A 1 92 ? -14.382 -22.600 -5.231 1.00 97.06 92 GLN A O 1
ATOM 749 N N . THR A 1 93 ? -16.054 -21.443 -6.216 1.00 98.00 93 THR A N 1
ATOM 750 C CA . THR A 1 93 ? -15.406 -20.143 -6.043 1.00 98.00 93 THR A CA 1
ATOM 751 C C . THR A 1 93 ? -15.339 -19.793 -4.561 1.00 98.00 93 THR A C 1
ATOM 753 O O . THR A 1 93 ? -16.190 -20.182 -3.754 1.00 98.00 93 THR A O 1
ATOM 756 N N . ARG A 1 94 ? -14.286 -19.075 -4.177 1.00 97.94 94 ARG A N 1
ATOM 757 C CA . ARG A 1 94 ? -14.086 -18.612 -2.801 1.00 97.94 94 ARG A CA 1
ATOM 758 C C . ARG A 1 94 ? -13.660 -17.161 -2.815 1.00 97.94 94 ARG A C 1
ATOM 760 O O . ARG A 1 94 ? -13.005 -16.712 -3.751 1.00 97.94 94 ARG A O 1
ATOM 767 N N . THR A 1 95 ? -14.007 -16.422 -1.769 1.00 98.12 95 THR A N 1
ATOM 768 C CA . THR A 1 95 ? -13.444 -15.082 -1.588 1.00 98.12 95 THR A CA 1
ATOM 769 C C . THR A 1 95 ? -11.934 -15.196 -1.393 1.00 98.12 95 THR A C 1
ATOM 771 O O . THR A 1 95 ? -11.446 -16.196 -0.858 1.00 98.12 95 THR A O 1
ATOM 774 N N . ASP A 1 96 ? -11.189 -14.169 -1.795 1.00 98.25 96 ASP A N 1
ATOM 775 C CA . ASP A 1 96 ? -9.730 -14.155 -1.635 1.00 98.25 96 ASP A CA 1
ATOM 776 C C . ASP A 1 96 ? -9.339 -14.354 -0.163 1.00 98.25 96 ASP A C 1
ATOM 778 O O . ASP A 1 96 ? -8.424 -15.116 0.153 1.00 98.25 96 ASP A O 1
ATOM 782 N N . TRP A 1 97 ? -10.101 -13.739 0.751 1.00 98.19 97 TRP A N 1
ATOM 783 C CA . TRP A 1 97 ? -9.926 -13.893 2.193 1.00 98.19 97 TRP A CA 1
ATOM 784 C C . TRP A 1 97 ? -10.030 -15.357 2.631 1.00 98.19 97 TRP A C 1
ATOM 786 O O . TRP A 1 97 ? -9.150 -15.868 3.319 1.00 98.19 97 TRP A O 1
ATOM 796 N N . ASP A 1 98 ? -11.079 -16.062 2.210 1.00 97.62 98 ASP A N 1
ATOM 797 C CA . ASP A 1 98 ? -11.322 -17.453 2.600 1.00 97.62 98 ASP A CA 1
ATOM 798 C C . ASP A 1 98 ? -10.310 -18.433 1.968 1.00 97.62 98 ASP A C 1
ATOM 800 O O . ASP A 1 98 ? -9.842 -19.382 2.617 1.00 97.62 98 ASP A O 1
ATOM 804 N N . ALA A 1 99 ? -9.907 -18.174 0.719 1.00 98.12 99 ALA A N 1
ATOM 805 C CA . ALA A 1 99 ? -8.848 -18.922 0.049 1.00 98.12 99 ALA A CA 1
ATOM 806 C C . ALA A 1 99 ? -7.523 -18.817 0.824 1.00 98.12 99 ALA A C 1
ATOM 808 O O . ALA A 1 99 ? -6.950 -19.844 1.204 1.00 98.12 99 ALA A O 1
ATOM 809 N N . TRP A 1 100 ? -7.084 -17.598 1.156 1.00 98.31 100 TRP A N 1
ATOM 810 C CA . TRP A 1 100 ? -5.841 -17.385 1.900 1.00 98.31 100 TRP A CA 1
ATOM 811 C C . TRP A 1 100 ? -5.900 -17.891 3.343 1.00 98.31 100 TRP A C 1
ATOM 813 O O . TRP A 1 100 ? -4.924 -18.479 3.805 1.00 98.31 100 TRP A O 1
ATOM 823 N N . GLN A 1 101 ? -7.041 -17.783 4.033 1.00 98.00 101 GLN A N 1
ATOM 824 C CA . GLN A 1 101 ? -7.222 -18.385 5.364 1.00 98.00 101 GLN A CA 1
ATOM 825 C C . GLN A 1 101 ? -7.025 -19.909 5.332 1.00 98.00 101 GLN A C 1
ATOM 827 O O . GLN A 1 101 ? -6.449 -20.503 6.251 1.00 98.00 101 GLN A O 1
ATOM 832 N N . THR A 1 102 ? -7.479 -20.562 4.260 1.00 98.00 102 THR A N 1
ATOM 833 C CA . THR A 1 102 ? -7.314 -22.012 4.083 1.00 98.00 102 THR A CA 1
ATOM 834 C C . THR A 1 102 ? -5.874 -22.381 3.779 1.00 98.00 102 THR A C 1
ATOM 836 O O . THR A 1 102 ? -5.345 -23.308 4.395 1.00 98.00 102 THR A O 1
ATOM 839 N N . ILE A 1 103 ? -5.230 -21.640 2.873 1.00 98.44 103 ILE A N 1
ATOM 840 C CA . ILE A 1 103 ? -3.811 -21.825 2.554 1.00 98.44 103 ILE A CA 1
ATOM 841 C C . ILE A 1 103 ? -2.974 -21.645 3.821 1.00 98.44 103 ILE A C 1
ATOM 843 O O . ILE A 1 103 ? -2.176 -22.518 4.134 1.00 98.44 103 ILE A O 1
ATOM 847 N N . ALA A 1 104 ? -3.205 -20.586 4.600 1.00 98.38 104 ALA A N 1
ATOM 848 C CA . ALA A 1 104 ? -2.488 -20.324 5.845 1.00 98.38 104 ALA A CA 1
ATOM 849 C C . ALA A 1 104 ? -2.695 -21.435 6.885 1.00 98.38 104 ALA A C 1
ATOM 851 O O . ALA A 1 104 ? -1.738 -21.871 7.524 1.00 98.38 104 ALA A O 1
ATOM 852 N N . THR A 1 105 ? -3.925 -21.943 7.020 1.00 97.88 105 THR A N 1
ATOM 853 C CA . THR A 1 105 ? -4.219 -23.081 7.907 1.00 97.88 105 THR A CA 1
ATOM 854 C C . THR A 1 105 ? -3.427 -24.314 7.483 1.00 97.88 105 THR A C 1
ATOM 856 O O . THR A 1 105 ? -2.754 -24.932 8.308 1.00 97.88 105 THR A O 1
ATOM 859 N N . LYS A 1 106 ? -3.448 -24.648 6.187 1.00 98.12 106 LYS A N 1
ATOM 860 C CA . LYS A 1 106 ? -2.780 -25.853 5.698 1.00 98.12 106 LYS A CA 1
ATOM 861 C C . LYS A 1 106 ? -1.259 -25.719 5.677 1.00 98.12 106 LYS A C 1
ATOM 863 O O . LYS A 1 106 ? -0.558 -26.673 6.006 1.00 98.12 106 LYS A O 1
ATOM 868 N N . PHE A 1 107 ? -0.758 -24.524 5.378 1.00 98.50 107 PHE A N 1
ATOM 869 C CA . PHE A 1 107 ? 0.644 -24.159 5.522 1.00 98.50 107 PHE A CA 1
ATOM 870 C C . PHE A 1 107 ? 1.115 -24.379 6.959 1.00 98.50 107 PHE A C 1
ATOM 872 O O . PHE A 1 107 ? 2.131 -25.032 7.153 1.00 98.50 107 PHE A O 1
ATOM 879 N N . SER A 1 108 ? 0.370 -23.911 7.964 1.00 98.31 108 SER A N 1
ATOM 880 C CA . SER A 1 108 ? 0.751 -24.077 9.371 1.00 98.31 108 SER A CA 1
ATOM 881 C C . SER A 1 108 ? 0.870 -25.536 9.806 1.00 98.31 108 SER A C 1
ATOM 883 O O . SER A 1 108 ? 1.794 -25.868 10.546 1.00 98.31 108 SER A O 1
ATOM 885 N N . GLU A 1 109 ? 0.002 -26.424 9.315 1.00 96.62 109 GLU A N 1
ATOM 886 C CA . GLU A 1 109 ? 0.111 -27.864 9.587 1.00 96.62 109 GLU A CA 1
ATOM 887 C C . GLU A 1 109 ? 1.417 -28.460 9.040 1.00 96.62 109 GLU A C 1
ATOM 889 O O . GLU A 1 109 ? 2.101 -29.208 9.738 1.00 96.62 109 GLU A O 1
ATOM 894 N N . LEU A 1 110 ? 1.789 -28.107 7.806 1.00 97.69 110 LEU A N 1
ATOM 895 C CA . LEU A 1 110 ? 3.030 -28.570 7.176 1.00 97.69 110 LEU A CA 1
ATOM 896 C C . LEU A 1 110 ? 4.260 -27.926 7.830 1.00 97.69 110 LEU A C 1
ATOM 898 O O . LEU A 1 110 ? 5.260 -28.584 8.125 1.00 97.69 110 LEU A O 1
ATOM 902 N N . ALA A 1 111 ? 4.176 -26.629 8.099 1.00 97.94 111 ALA A N 1
ATOM 903 C CA . ALA A 1 111 ? 5.245 -25.846 8.684 1.00 97.94 111 ALA A CA 1
ATOM 904 C C . ALA A 1 111 ? 5.545 -26.251 10.130 1.00 97.94 111 ALA A C 1
ATOM 906 O O . ALA A 1 111 ? 6.688 -26.119 10.561 1.00 97.94 111 ALA A O 1
ATOM 907 N N . ALA A 1 112 ? 4.582 -26.806 10.871 1.00 95.62 112 ALA A N 1
ATOM 908 C CA . ALA A 1 112 ? 4.836 -27.367 12.196 1.00 95.62 112 ALA A CA 1
ATOM 909 C C . ALA A 1 112 ? 5.893 -28.486 12.174 1.00 95.62 112 ALA A C 1
ATOM 911 O O . ALA A 1 112 ? 6.659 -28.625 13.125 1.00 95.62 112 ALA A O 1
ATOM 912 N N . ILE A 1 113 ? 5.968 -29.248 11.078 1.00 96.12 113 ILE A N 1
ATOM 913 C CA . ILE A 1 113 ? 6.921 -30.352 10.911 1.00 96.12 113 ILE A CA 1
ATOM 914 C C . ILE A 1 113 ? 8.289 -29.826 10.459 1.00 96.12 113 ILE A C 1
ATOM 916 O O . ILE A 1 113 ? 9.322 -30.264 10.963 1.00 96.12 113 ILE A O 1
ATOM 920 N N . HIS A 1 114 ? 8.306 -28.890 9.506 1.00 95.06 114 HIS A N 1
ATOM 921 C CA . HIS A 1 114 ? 9.534 -28.497 8.803 1.00 95.06 114 HIS A CA 1
ATOM 922 C C . HIS A 1 114 ? 10.160 -27.184 9.298 1.00 95.06 114 HIS A C 1
ATOM 924 O O . HIS A 1 114 ? 11.379 -27.013 9.236 1.00 95.06 114 HIS A O 1
ATOM 930 N N . LEU A 1 115 ? 9.349 -26.248 9.799 1.00 97.12 115 LEU A N 1
ATOM 931 C CA . LEU A 1 115 ? 9.761 -24.869 10.071 1.00 97.12 115 LEU A CA 1
ATOM 932 C C . LEU A 1 115 ? 9.606 -24.434 11.529 1.00 97.12 115 LEU A C 1
ATOM 934 O O . LEU A 1 115 ? 10.455 -23.689 11.982 1.00 97.12 115 LEU A O 1
ATOM 938 N N . GLY A 1 116 ? 8.586 -24.853 12.281 1.00 93.88 116 GLY A N 1
ATOM 939 C CA . GLY A 1 116 ? 8.380 -24.431 13.680 1.00 93.88 116 GLY A CA 1
ATOM 940 C C . GLY A 1 116 ? 8.558 -22.917 13.922 1.00 93.88 116 GLY A C 1
ATOM 941 O O . GLY A 1 116 ? 8.190 -22.095 13.083 1.00 93.88 116 GLY A O 1
ATOM 942 N N . THR A 1 117 ? 9.157 -22.544 15.057 1.00 97.38 117 THR A N 1
ATOM 943 C CA . THR A 1 117 ? 9.533 -21.150 15.355 1.00 97.38 117 THR A CA 1
ATOM 944 C C . THR A 1 117 ? 10.946 -20.842 14.859 1.00 97.38 117 THR A C 1
ATOM 946 O O . THR A 1 117 ? 11.875 -21.631 15.073 1.00 97.38 117 THR A O 1
ATOM 949 N N . ARG A 1 118 ? 11.127 -19.697 14.195 1.00 97.75 118 ARG A N 1
ATOM 950 C CA . ARG A 1 118 ? 12.410 -19.241 13.641 1.00 97.75 118 ARG A CA 1
ATOM 951 C C . ARG A 1 118 ? 12.655 -17.769 13.940 1.00 97.75 118 ARG A C 1
ATOM 953 O O . ARG A 1 118 ? 11.716 -16.989 14.047 1.00 97.75 118 ARG A O 1
ATOM 960 N N . LYS A 1 119 ? 13.932 -17.405 14.017 1.00 98.31 119 LYS A N 1
ATOM 961 C CA . LYS A 1 119 ? 14.401 -16.019 14.018 1.00 98.31 119 LYS A CA 1
ATOM 962 C C . LYS A 1 119 ? 14.866 -15.689 12.610 1.00 98.31 119 LYS A C 1
ATOM 964 O O . LYS A 1 119 ? 15.782 -16.328 12.100 1.00 98.31 119 LYS A O 1
ATOM 969 N N . ASP A 1 120 ? 14.173 -14.755 11.988 1.00 98.06 120 ASP A N 1
ATOM 970 C CA . ASP A 1 120 ? 14.445 -14.267 10.646 1.00 98.06 120 ASP A CA 1
ATOM 971 C C . ASP A 1 120 ? 15.221 -12.949 10.725 1.00 98.06 120 ASP A C 1
ATOM 973 O O . ASP A 1 120 ? 14.941 -12.121 11.592 1.00 98.06 120 ASP A O 1
ATOM 977 N N . VAL A 1 121 ? 16.197 -12.756 9.841 1.00 98.19 121 VAL A N 1
ATOM 978 C CA . VAL A 1 121 ? 17.014 -11.537 9.790 1.00 98.19 121 VAL A CA 1
ATOM 979 C C . VAL A 1 121 ? 16.569 -10.727 8.583 1.00 98.19 121 VAL A C 1
ATOM 981 O O . VAL A 1 121 ? 16.846 -11.084 7.442 1.00 98.19 121 VAL A O 1
ATOM 984 N N . VAL A 1 122 ? 15.871 -9.625 8.841 1.00 98.38 122 VAL A N 1
ATOM 985 C CA . VAL A 1 122 ? 15.230 -8.807 7.812 1.00 98.38 122 VAL A CA 1
ATOM 986 C C . VAL A 1 122 ? 16.001 -7.506 7.630 1.00 98.38 122 VAL A C 1
ATOM 988 O O . VAL A 1 122 ? 16.166 -6.730 8.574 1.00 98.38 122 VAL A O 1
ATOM 991 N N . ALA A 1 123 ? 16.438 -7.247 6.399 1.00 98.19 123 ALA A N 1
ATOM 992 C CA . ALA A 1 123 ? 16.931 -5.936 6.000 1.00 98.19 123 ALA A CA 1
ATOM 993 C C . ALA A 1 123 ? 15.738 -4.997 5.754 1.00 98.19 123 ALA A C 1
ATOM 995 O O . ALA A 1 123 ? 14.918 -5.248 4.872 1.00 98.19 123 ALA A O 1
ATOM 996 N N . VAL A 1 124 ? 15.631 -3.921 6.534 1.00 98.00 124 VAL A N 1
ATOM 997 C CA . VAL A 1 124 ? 14.567 -2.914 6.417 1.00 98.00 124 VAL A CA 1
ATOM 998 C C . VAL A 1 124 ? 15.184 -1.606 5.917 1.00 98.00 124 VAL A C 1
ATOM 1000 O O . VAL A 1 124 ? 16.108 -1.100 6.563 1.00 98.00 124 VAL A O 1
ATOM 1003 N N . PRO A 1 125 ? 14.720 -1.044 4.785 1.00 97.75 125 PRO A N 1
ATOM 1004 C CA . PRO A 1 125 ? 15.256 0.214 4.28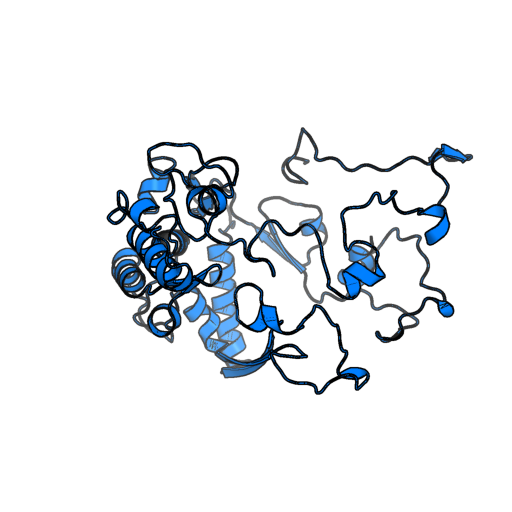1 1.00 97.75 125 PRO A CA 1
ATOM 1005 C C . PRO A 1 125 ? 14.992 1.358 5.266 1.00 97.75 125 PRO A C 1
ATOM 1007 O O . PRO A 1 125 ? 14.130 1.274 6.141 1.00 97.75 125 PRO A O 1
ATOM 1010 N N . LEU A 1 126 ? 15.738 2.446 5.105 1.00 96.62 126 LEU A N 1
ATOM 1011 C CA . LEU A 1 126 ? 15.487 3.690 5.827 1.00 96.62 126 LEU A CA 1
ATOM 1012 C C . LEU A 1 126 ? 14.146 4.265 5.365 1.00 96.62 126 LEU A C 1
ATOM 1014 O O . LEU A 1 126 ? 13.903 4.388 4.164 1.00 96.62 126 LEU A O 1
ATOM 1018 N N . LEU A 1 127 ? 13.257 4.566 6.309 1.00 96.62 127 LEU A N 1
ATOM 1019 C CA . LEU A 1 127 ? 11.877 4.926 5.999 1.00 96.62 127 LEU A CA 1
ATOM 1020 C C . LEU A 1 127 ? 11.653 6.440 6.040 1.00 96.62 127 LEU A C 1
ATOM 1022 O O . LEU A 1 127 ? 12.163 7.153 6.902 1.00 96.62 127 LEU A O 1
ATOM 1026 N N . HIS A 1 128 ? 10.815 6.927 5.126 1.00 96.56 128 HIS A N 1
ATOM 1027 C CA . HIS A 1 128 ? 10.208 8.246 5.265 1.00 96.56 128 HIS A CA 1
ATOM 1028 C C . HIS A 1 128 ? 9.281 8.283 6.493 1.00 96.56 128 HIS A C 1
ATOM 1030 O O . HIS A 1 128 ? 8.822 7.245 6.966 1.00 96.56 128 HIS A O 1
ATOM 1036 N N . ASP A 1 129 ? 8.998 9.479 7.015 1.00 95.50 129 ASP A N 1
ATOM 1037 C CA . ASP A 1 129 ? 8.162 9.697 8.208 1.00 95.50 129 ASP A CA 1
ATOM 1038 C C . ASP A 1 129 ? 8.662 9.063 9.516 1.00 95.50 129 ASP A C 1
ATOM 1040 O O . ASP A 1 129 ? 7.957 9.065 10.531 1.00 95.50 129 ASP A O 1
ATOM 1044 N N . THR A 1 130 ? 9.912 8.606 9.529 1.00 94.62 130 THR A N 1
ATOM 1045 C CA . THR A 1 130 ? 10.662 8.200 10.719 1.00 94.62 130 THR A CA 1
ATOM 1046 C C . THR A 1 130 ? 11.928 9.064 10.843 1.00 94.62 130 THR A C 1
ATOM 1048 O O . THR A 1 130 ? 12.267 9.808 9.916 1.00 94.62 130 THR A O 1
ATOM 1051 N N . PRO A 1 131 ? 12.667 8.992 11.966 1.00 92.94 131 PRO A N 1
ATOM 1052 C CA . PRO A 1 131 ? 13.978 9.637 12.071 1.00 92.94 131 PRO A CA 1
ATOM 1053 C C . PRO A 1 131 ? 14.983 9.206 10.987 1.00 92.94 131 PRO A C 1
ATOM 1055 O O . PRO A 1 131 ? 15.913 9.958 10.704 1.00 92.94 131 PRO A O 1
ATOM 1058 N N . ASP A 1 132 ? 14.782 8.045 10.352 1.00 95.31 132 ASP A N 1
ATOM 1059 C CA . ASP A 1 132 ? 15.677 7.506 9.320 1.00 95.31 132 ASP A CA 1
ATOM 1060 C C . ASP A 1 132 ? 15.762 8.415 8.086 1.00 95.31 132 ASP A C 1
ATOM 1062 O O . ASP A 1 132 ? 16.778 8.435 7.397 1.00 95.31 132 ASP A O 1
ATOM 1066 N N . ALA A 1 133 ? 14.717 9.206 7.816 1.00 93.50 133 ALA A N 1
ATOM 1067 C CA . ALA A 1 133 ? 14.677 10.131 6.685 1.00 93.50 133 ALA A CA 1
ATOM 1068 C C . ALA A 1 133 ? 15.804 11.185 6.715 1.00 93.50 133 ALA A C 1
ATOM 1070 O O . ALA A 1 133 ? 16.060 11.828 5.701 1.00 93.50 133 ALA A O 1
ATOM 1071 N N . MET A 1 134 ? 16.470 11.371 7.861 1.00 92.12 134 MET A N 1
ATOM 1072 C CA . MET A 1 134 ? 17.577 12.317 8.059 1.00 92.12 134 MET A CA 1
ATOM 1073 C C . MET A 1 134 ? 18.969 11.674 7.909 1.00 92.12 134 MET A C 1
ATOM 1075 O O . MET A 1 134 ? 19.968 12.287 8.279 1.00 92.12 134 MET A O 1
ATOM 1079 N N . ALA A 1 135 ? 19.050 10.444 7.398 1.00 93.00 135 ALA A N 1
ATOM 1080 C CA . ALA A 1 135 ? 20.288 9.669 7.330 1.00 93.00 135 ALA A CA 1
ATOM 1081 C C . ALA A 1 135 ? 21.387 10.256 6.426 1.00 93.00 135 ALA A C 1
ATOM 1083 O O . ALA A 1 135 ? 22.564 10.046 6.704 1.00 93.00 135 ALA A O 1
ATOM 1084 N N . ASN A 1 136 ? 21.015 11.013 5.388 1.00 90.62 136 ASN A N 1
ATOM 1085 C CA . ASN A 1 136 ? 21.949 11.644 4.451 1.00 90.62 136 ASN A CA 1
ATOM 1086 C C . ASN A 1 136 ? 21.972 13.166 4.676 1.00 90.62 136 ASN A C 1
ATOM 1088 O O . ASN A 1 136 ? 21.260 13.906 3.985 1.00 90.62 136 ASN A O 1
ATOM 1092 N N . PRO A 1 137 ? 22.729 13.666 5.672 1.00 90.94 137 PRO A N 1
ATOM 1093 C CA . PRO A 1 137 ? 22.810 15.096 5.937 1.00 90.94 137 PRO A CA 1
ATOM 1094 C C . PRO A 1 137 ? 23.347 15.833 4.707 1.00 90.94 137 PRO A C 1
ATOM 1096 O O . PRO A 1 137 ? 24.303 15.390 4.074 1.00 90.94 137 PRO A O 1
ATOM 1099 N N . HIS A 1 138 ? 22.727 16.970 4.382 1.00 90.88 138 HIS A N 1
ATOM 1100 C CA . HIS A 1 138 ? 23.039 17.775 3.191 1.00 90.88 138 HIS A CA 1
ATOM 1101 C C . HIS A 1 138 ? 22.886 17.032 1.856 1.00 90.88 138 HIS A C 1
ATOM 1103 O O . HIS A 1 138 ? 23.468 17.455 0.867 1.00 90.88 138 HIS A O 1
ATOM 1109 N N . GLY A 1 139 ? 22.141 15.919 1.829 1.00 93.06 139 GLY A N 1
ATOM 1110 C CA . GLY A 1 139 ? 21.918 15.160 0.601 1.00 93.06 139 GLY A CA 1
ATOM 1111 C C . GLY A 1 139 ? 23.157 14.430 0.073 1.00 93.06 139 GLY A C 1
ATOM 1112 O O . GLY A 1 139 ? 23.115 13.941 -1.055 1.00 93.06 139 GLY A O 1
ATOM 1113 N N . VAL A 1 140 ? 24.225 14.346 0.878 1.00 95.50 140 VAL A N 1
ATOM 1114 C CA . VAL A 1 140 ? 25.495 13.734 0.481 1.00 95.50 140 VAL A CA 1
ATOM 1115 C C . VAL A 1 140 ? 25.377 12.217 0.512 1.00 95.50 140 VAL A C 1
ATOM 1117 O O . VAL A 1 140 ? 25.066 11.642 1.559 1.00 95.50 140 VAL A O 1
ATOM 1120 N N . VAL A 1 141 ? 25.665 11.573 -0.614 1.00 95.12 141 VAL A N 1
ATOM 1121 C CA . VAL A 1 141 ? 25.639 10.114 -0.747 1.00 95.12 141 VAL A CA 1
ATOM 1122 C C . VAL A 1 141 ? 27.034 9.568 -0.476 1.00 95.12 141 VAL A C 1
ATOM 1124 O O . VAL A 1 141 ? 28.018 10.034 -1.042 1.00 95.12 141 VAL A O 1
ATOM 1127 N N . ARG A 1 142 ? 27.123 8.582 0.420 1.00 95.56 142 ARG A N 1
ATOM 1128 C CA . ARG A 1 142 ? 28.363 7.856 0.715 1.00 95.56 142 ARG A CA 1
ATOM 1129 C C . ARG A 1 142 ? 28.100 6.368 0.684 1.00 95.56 142 ARG A C 1
ATOM 1131 O O . ARG A 1 142 ? 27.187 5.894 1.360 1.00 95.56 142 ARG A O 1
ATOM 1138 N N . ASP A 1 143 ? 28.932 5.639 -0.039 1.00 96.00 143 ASP A N 1
ATOM 1139 C CA . ASP A 1 143 ? 28.851 4.193 -0.132 1.00 96.00 143 ASP A CA 1
ATOM 1140 C C . ASP A 1 143 ? 29.837 3.518 0.832 1.00 96.00 143 ASP A C 1
ATOM 1142 O O . ASP A 1 143 ? 31.064 3.616 0.718 1.00 96.00 143 ASP A O 1
ATOM 1146 N N . TRP A 1 144 ? 29.290 2.792 1.806 1.00 96.81 144 TRP A N 1
ATOM 1147 C CA . TRP A 1 144 ? 30.076 2.013 2.761 1.00 96.81 144 TRP A CA 1
ATOM 1148 C C . TRP A 1 144 ? 30.853 0.872 2.089 1.00 96.81 144 TRP A C 1
ATOM 1150 O O . TRP A 1 144 ? 31.929 0.509 2.565 1.00 96.81 144 TRP A O 1
ATOM 1160 N N . LYS A 1 145 ? 30.365 0.321 0.967 1.00 96.19 145 LYS A N 1
ATOM 1161 C CA . LYS A 1 145 ? 31.036 -0.754 0.221 1.00 96.19 145 LYS A CA 1
ATOM 1162 C C . LYS A 1 145 ? 32.341 -0.268 -0.410 1.00 96.19 145 LYS A C 1
ATOM 1164 O O . LYS A 1 145 ? 33.305 -1.028 -0.488 1.00 96.19 145 LYS A O 1
ATOM 1169 N N . HIS A 1 146 ? 32.388 1.004 -0.801 1.00 96.12 146 HIS A N 1
ATOM 1170 C CA . HIS A 1 146 ? 33.582 1.662 -1.334 1.00 96.12 146 HIS A CA 1
ATOM 1171 C C . HIS A 1 146 ? 34.454 2.321 -0.249 1.00 96.12 146 HIS A C 1
ATOM 1173 O O . HIS A 1 146 ? 35.478 2.926 -0.563 1.00 96.12 146 HIS A O 1
ATOM 1179 N N . GLY A 1 147 ? 34.099 2.170 1.033 1.00 96.81 147 GLY A N 1
ATOM 1180 C CA . GLY A 1 147 ? 34.867 2.710 2.159 1.00 96.81 147 GLY A CA 1
ATOM 1181 C C . GLY A 1 147 ? 34.680 4.213 2.392 1.00 96.81 147 GLY A C 1
ATOM 1182 O O . GLY A 1 147 ? 35.487 4.832 3.083 1.00 96.81 147 GLY A O 1
ATOM 1183 N N . GLU A 1 148 ? 33.628 4.818 1.837 1.00 97.19 148 GLU A N 1
ATOM 1184 C CA . GLU A 1 148 ? 33.348 6.255 1.974 1.00 97.19 148 GLU A CA 1
ATOM 1185 C C . GLU A 1 148 ? 32.693 6.599 3.324 1.00 97.19 148 GLU A C 1
ATOM 1187 O O . GLU A 1 148 ? 32.697 7.753 3.771 1.00 97.19 148 GLU A O 1
ATOM 1192 N N . CYS A 1 149 ? 32.122 5.596 3.995 1.00 96.56 149 CYS A N 1
ATOM 1193 C CA . CYS A 1 149 ? 31.587 5.686 5.350 1.00 96.56 149 CYS A CA 1
ATOM 1194 C C . CYS A 1 149 ? 31.582 4.316 6.050 1.00 96.56 149 CYS A C 1
ATOM 1196 O O . CYS A 1 149 ? 31.749 3.277 5.415 1.00 96.56 149 CYS A O 1
ATOM 1198 N N . GLU A 1 150 ? 31.375 4.312 7.368 1.00 97.00 150 GLU A N 1
ATOM 1199 C CA . GLU A 1 150 ? 31.193 3.078 8.142 1.00 97.00 150 GLU A CA 1
ATOM 1200 C C . GLU A 1 150 ? 29.824 2.438 7.845 1.00 97.00 150 GLU A C 1
ATOM 1202 O O . GLU A 1 150 ? 28.837 3.176 7.766 1.00 97.00 150 GLU A O 1
ATOM 1207 N N . PRO A 1 151 ? 29.711 1.099 7.745 1.00 97.06 151 PRO A N 1
ATOM 1208 C CA . PRO A 1 151 ? 28.438 0.399 7.569 1.00 97.06 151 PRO A CA 1
ATOM 1209 C C . PRO A 1 151 ? 27.663 0.323 8.896 1.00 97.06 151 PRO A C 1
ATOM 1211 O O . PRO A 1 151 ? 27.855 -0.576 9.715 1.00 97.06 151 PRO A O 1
ATOM 1214 N N . LEU A 1 152 ? 26.774 1.290 9.120 1.00 96.19 152 LEU A N 1
ATOM 1215 C CA . LEU A 1 152 ? 25.981 1.451 10.336 1.00 96.19 152 LEU A CA 1
ATOM 1216 C C . LEU A 1 152 ? 24.503 1.136 10.038 1.00 96.19 152 LEU A C 1
ATOM 1218 O O . LEU A 1 152 ? 23.832 1.943 9.380 1.00 96.19 152 LEU A O 1
ATOM 1222 N N . PRO A 1 153 ? 23.965 -0.009 10.509 1.00 96.62 153 PRO A N 1
ATOM 1223 C CA . PRO A 1 153 ? 22.568 -0.377 10.297 1.00 96.62 153 PRO A CA 1
ATOM 1224 C C . PRO A 1 153 ? 21.594 0.701 10.771 1.00 96.62 153 PRO A C 1
ATOM 1226 O O . PRO A 1 153 ? 21.625 1.119 11.928 1.00 96.62 153 PRO A O 1
ATOM 1229 N N . GLY A 1 154 ? 20.702 1.133 9.880 1.00 95.19 154 GLY A N 1
ATOM 1230 C CA . GLY A 1 154 ? 19.738 2.194 10.171 1.00 95.19 154 GLY A CA 1
ATOM 1231 C C . GLY A 1 154 ? 20.271 3.617 10.001 1.00 95.19 154 GLY A C 1
ATOM 1232 O O . GLY A 1 154 ? 19.538 4.555 10.302 1.00 95.19 154 GLY A O 1
ATOM 1233 N N . VAL A 1 155 ? 21.509 3.779 9.520 1.00 94.75 155 VAL A N 1
ATOM 1234 C CA . VAL A 1 155 ? 22.112 5.087 9.224 1.00 94.75 155 VAL A CA 1
ATOM 1235 C C . VAL A 1 155 ? 22.691 5.104 7.810 1.00 94.75 155 VAL A C 1
ATOM 1237 O O . VAL A 1 155 ? 22.165 5.796 6.955 1.00 94.75 155 VAL A O 1
ATOM 1240 N N . THR A 1 156 ? 23.729 4.319 7.525 1.00 95.94 156 THR A N 1
ATOM 1241 C CA . THR A 1 156 ? 24.403 4.296 6.206 1.00 95.94 156 THR A CA 1
ATOM 1242 C C . THR A 1 156 ? 24.078 3.041 5.393 1.00 95.94 156 THR A C 1
ATOM 1244 O O . THR A 1 156 ? 24.473 2.914 4.240 1.00 95.94 156 THR A O 1
ATOM 1247 N N . MET A 1 157 ? 23.330 2.108 5.984 1.00 96.56 157 MET A N 1
ATOM 1248 C CA . MET A 1 157 ? 22.825 0.896 5.343 1.00 96.56 157 MET A CA 1
ATOM 1249 C C . MET A 1 157 ? 21.439 0.536 5.917 1.00 96.56 157 MET A C 1
ATOM 1251 O O . MET A 1 157 ? 21.043 1.094 6.950 1.00 96.56 157 MET A O 1
ATOM 1255 N N . PRO A 1 158 ? 20.690 -0.401 5.301 1.00 97.81 158 PRO A N 1
ATOM 1256 C CA . PRO A 1 158 ? 19.422 -0.874 5.851 1.00 97.81 158 PRO A CA 1
ATOM 1257 C C . PRO A 1 158 ? 19.546 -1.320 7.313 1.00 97.81 158 PRO A C 1
ATOM 1259 O O . PRO A 1 158 ? 20.579 -1.835 7.748 1.00 97.81 158 PRO A O 1
ATOM 1262 N N . LYS A 1 159 ? 18.474 -1.148 8.088 1.00 97.75 159 LYS A N 1
ATOM 1263 C CA . LYS A 1 159 ? 18.372 -1.750 9.421 1.00 97.75 159 LYS A CA 1
ATOM 1264 C C . LYS A 1 159 ? 18.409 -3.262 9.270 1.00 97.75 159 LYS A C 1
ATOM 1266 O O . LYS A 1 159 ? 17.754 -3.799 8.384 1.00 97.75 159 LYS A O 1
ATOM 1271 N N . ILE A 1 160 ? 19.106 -3.939 10.170 1.00 97.88 160 ILE A N 1
ATOM 1272 C CA . ILE A 1 160 ? 19.116 -5.398 10.239 1.00 97.88 160 ILE A CA 1
ATOM 1273 C C . ILE A 1 160 ? 18.322 -5.791 11.480 1.00 97.88 160 ILE A C 1
ATOM 1275 O O . ILE A 1 160 ? 18.766 -5.558 12.604 1.00 97.88 160 ILE A O 1
ATOM 1279 N N . VAL A 1 161 ? 17.109 -6.300 11.273 1.00 97.81 161 VAL A N 1
ATOM 1280 C CA . VAL A 1 161 ? 16.124 -6.534 12.336 1.00 97.81 161 VAL A CA 1
ATOM 1281 C C . VAL A 1 161 ? 15.864 -8.026 12.481 1.00 97.81 161 VAL A C 1
ATOM 1283 O O . VAL A 1 161 ? 15.586 -8.710 11.500 1.00 97.81 161 VAL A O 1
ATOM 1286 N N . GLU A 1 162 ? 15.918 -8.524 13.713 1.00 98.06 162 GLU A N 1
ATOM 1287 C CA . GLU A 1 162 ? 15.478 -9.882 14.029 1.00 98.06 162 GLU A CA 1
ATOM 1288 C C . GLU A 1 162 ? 13.947 -9.916 14.170 1.00 98.06 162 GLU A C 1
ATOM 1290 O O . GLU A 1 162 ? 13.367 -9.146 14.938 1.00 98.06 162 GLU A O 1
ATOM 1295 N N . VAL A 1 163 ? 13.293 -10.822 13.442 1.00 98.25 163 VAL A N 1
ATOM 1296 C CA . VAL A 1 163 ? 11.849 -11.070 13.506 1.00 98.25 163 VAL A CA 1
ATOM 1297 C C . VAL A 1 163 ? 11.612 -12.523 13.891 1.00 98.25 163 VAL A C 1
ATOM 1299 O O . VAL A 1 163 ? 11.991 -13.442 13.168 1.00 98.25 163 VAL A O 1
ATOM 1302 N N . GLU A 1 164 ? 10.950 -12.752 15.020 1.00 98.00 164 GLU A N 1
ATOM 1303 C CA . GLU A 1 164 ? 10.506 -14.094 15.390 1.00 98.00 164 GLU A CA 1
ATOM 1304 C C . GLU A 1 164 ? 9.240 -14.470 14.606 1.00 98.00 164 GLU A C 1
ATOM 1306 O O . GLU A 1 164 ? 8.244 -13.744 14.612 1.00 98.00 164 GLU A O 1
ATOM 1311 N N . ARG A 1 165 ? 9.278 -15.614 13.919 1.00 98.19 165 ARG A N 1
ATOM 1312 C CA . ARG A 1 165 ? 8.170 -16.171 13.139 1.00 98.19 165 ARG A CA 1
ATOM 1313 C C . ARG A 1 165 ? 7.820 -17.547 13.677 1.00 98.19 165 ARG A C 1
ATOM 1315 O O . ARG A 1 165 ? 8.621 -18.475 13.579 1.00 98.19 165 ARG A O 1
ATOM 1322 N N . ASP A 1 166 ? 6.614 -17.689 14.210 1.00 97.69 166 ASP A N 1
ATOM 1323 C CA . ASP A 1 166 ? 6.042 -18.994 14.534 1.00 97.69 166 ASP A CA 1
ATOM 1324 C C . ASP A 1 166 ? 5.247 -19.522 13.334 1.00 97.69 166 ASP A C 1
ATOM 1326 O O . ASP A 1 166 ? 4.060 -19.231 13.171 1.00 97.69 166 ASP A O 1
ATOM 1330 N N . TYR A 1 167 ? 5.913 -20.282 12.460 1.00 98.38 167 TYR A N 1
ATOM 1331 C CA . TYR A 1 167 ? 5.302 -20.756 11.217 1.00 98.38 167 TYR A CA 1
ATOM 1332 C C . TYR A 1 167 ? 4.152 -21.747 11.458 1.00 98.38 167 TYR A C 1
ATOM 1334 O O . TYR A 1 167 ? 3.191 -21.788 10.683 1.00 98.38 167 TYR A O 1
ATOM 1342 N N . ALA A 1 168 ? 4.196 -22.490 12.568 1.00 97.69 168 ALA A N 1
ATOM 1343 C CA . ALA A 1 168 ? 3.118 -23.388 12.976 1.00 97.69 168 ALA A CA 1
ATOM 1344 C C . ALA A 1 168 ? 1.849 -22.630 13.409 1.00 97.69 168 ALA A C 1
ATOM 1346 O O . ALA A 1 168 ? 0.766 -23.212 13.443 1.00 97.69 168 ALA A O 1
ATOM 1347 N N . ALA A 1 169 ? 1.963 -21.334 13.715 1.00 97.88 169 ALA A N 1
ATOM 1348 C CA . ALA A 1 169 ? 0.857 -20.494 14.160 1.00 97.88 169 ALA A CA 1
ATOM 1349 C C . ALA A 1 169 ? 0.330 -19.522 13.093 1.00 97.88 169 ALA A C 1
ATOM 1351 O O . ALA A 1 169 ? -0.653 -18.838 13.370 1.00 97.88 169 ALA A O 1
ATOM 1352 N N . VAL A 1 170 ? 0.915 -19.458 11.889 1.00 98.12 170 VAL A N 1
ATOM 1353 C CA . VAL A 1 170 ? 0.523 -18.504 10.824 1.00 98.12 170 VAL A CA 1
ATOM 1354 C C . VAL A 1 170 ? -0.983 -18.505 10.542 1.00 98.12 170 VAL A C 1
ATOM 1356 O O . VAL A 1 170 ? -1.595 -17.440 10.530 1.00 98.12 170 VAL A O 1
ATOM 1359 N N . GLY A 1 171 ? -1.617 -19.671 10.401 1.00 98.12 171 GLY A N 1
ATOM 1360 C CA . GLY A 1 171 ? -3.067 -19.767 10.213 1.00 98.12 171 GLY A CA 1
ATOM 1361 C C . GLY A 1 171 ? -3.868 -19.205 11.394 1.00 98.12 171 GLY A C 1
ATOM 1362 O O . GLY A 1 171 ? -4.856 -18.504 11.194 1.00 98.12 171 GLY A O 1
ATOM 1363 N N . ALA A 1 172 ? -3.425 -19.442 12.632 1.00 97.94 172 ALA A N 1
ATOM 1364 C CA . ALA A 1 172 ? -4.066 -18.873 13.821 1.00 97.94 172 ALA A CA 1
ATOM 1365 C C . ALA A 1 172 ? -3.849 -17.353 13.925 1.00 97.94 172 ALA A C 1
ATOM 1367 O O . ALA A 1 172 ? -4.752 -16.630 14.341 1.00 97.94 172 ALA A O 1
ATOM 1368 N N . GLN A 1 173 ? -2.670 -16.870 13.529 1.00 97.75 173 GLN A N 1
ATOM 1369 C CA . GLN A 1 173 ? -2.319 -15.451 13.510 1.00 97.75 173 GLN A CA 1
ATOM 1370 C C . GLN A 1 173 ? -3.104 -14.690 12.433 1.00 97.75 173 GLN A C 1
ATOM 1372 O O . GLN A 1 173 ? -3.607 -13.610 12.717 1.00 97.75 173 GLN A O 1
ATOM 1377 N N . MET A 1 174 ? -3.297 -15.265 11.240 1.00 97.75 174 MET A N 1
ATOM 1378 C CA . MET A 1 174 ? -4.107 -14.661 10.170 1.00 97.75 174 MET A CA 1
ATOM 1379 C C . MET A 1 174 ? -5.587 -14.507 10.566 1.00 97.75 174 MET A C 1
ATOM 1381 O O . MET A 1 174 ? -6.274 -13.588 10.125 1.00 97.75 174 MET A O 1
ATOM 1385 N N . GLN A 1 175 ? -6.089 -15.374 11.448 1.00 98.19 175 GLN A N 1
ATOM 1386 C CA . GLN A 1 175 ? -7.471 -15.337 11.930 1.00 98.19 175 GLN A CA 1
ATOM 1387 C C . GLN A 1 175 ? -7.713 -14.342 13.073 1.00 98.19 175 GLN A C 1
ATOM 1389 O O . GLN A 1 175 ? -8.845 -14.278 13.563 1.00 98.19 175 GLN A O 1
ATOM 1394 N N . ALA A 1 176 ? -6.711 -13.581 13.521 1.00 98.38 176 ALA A N 1
ATOM 1395 C CA . ALA A 1 176 ? -6.811 -12.774 14.731 1.00 98.38 176 ALA A CA 1
ATOM 1396 C C . ALA A 1 176 ? -6.070 -11.437 14.652 1.00 98.38 176 ALA A C 1
ATOM 1398 O O . ALA A 1 176 ? -5.008 -11.326 14.047 1.00 98.38 176 ALA A O 1
ATOM 1399 N N . LEU A 1 177 ? -6.581 -10.426 15.358 1.00 98.38 177 LEU A N 1
ATOM 1400 C CA . LEU A 1 177 ? -5.854 -9.172 15.525 1.00 98.38 177 LEU A CA 1
ATOM 1401 C C . LEU A 1 177 ? -4.699 -9.360 16.522 1.00 98.38 177 LEU A C 1
ATOM 1403 O O . LEU A 1 177 ? -4.912 -9.664 17.703 1.00 98.38 177 LEU A O 1
ATOM 1407 N N . GLY A 1 178 ? -3.468 -9.186 16.041 1.00 97.44 178 GLY A N 1
ATOM 1408 C CA . GLY A 1 178 ? -2.249 -9.435 16.812 1.00 97.44 178 GLY A CA 1
ATOM 1409 C C . GLY A 1 178 ? -2.082 -8.521 18.041 1.00 97.44 178 GLY A C 1
ATOM 1410 O O . GLY A 1 178 ? -2.599 -7.407 18.054 1.00 97.44 178 GLY A O 1
ATOM 1411 N N . PRO A 1 179 ? -1.337 -8.963 19.072 1.00 96.50 179 PRO A N 1
ATOM 1412 C CA . PRO A 1 179 ? -1.191 -8.263 20.358 1.00 96.50 179 PRO A CA 1
ATOM 1413 C C . PRO A 1 179 ? -0.270 -7.039 20.326 1.00 96.50 179 PRO A C 1
ATOM 1415 O O . PRO A 1 179 ? -0.087 -6.378 21.345 1.00 96.50 179 PRO A O 1
ATOM 1418 N N . LEU A 1 180 ? 0.377 -6.760 19.191 1.00 97.31 180 LEU A N 1
ATOM 1419 C CA . LEU A 1 180 ? 1.206 -5.563 19.057 1.00 97.31 180 LEU A CA 1
ATOM 1420 C C . LEU A 1 180 ? 0.363 -4.288 18.978 1.00 97.31 180 LEU A C 1
ATOM 1422 O O . LEU A 1 180 ? 0.876 -3.234 19.329 1.00 97.31 180 LEU A O 1
ATOM 1426 N N . MET A 1 181 ? -0.915 -4.386 18.603 1.00 96.81 181 MET A N 1
ATOM 1427 C CA . MET A 1 181 ? -1.810 -3.230 18.526 1.00 96.81 181 MET A CA 1
ATOM 1428 C C . MET A 1 181 ? -1.984 -2.547 19.890 1.00 96.81 181 MET A C 1
ATOM 1430 O O . MET A 1 181 ? -1.906 -1.329 19.966 1.00 96.81 181 MET A O 1
ATOM 1434 N N . GLU A 1 182 ? -2.123 -3.301 20.984 1.00 95.00 182 GLU A N 1
ATOM 1435 C CA . GLU A 1 182 ? -2.201 -2.724 22.338 1.00 95.00 182 GLU A CA 1
ATOM 1436 C C . GLU A 1 182 ? -0.828 -2.392 22.935 1.00 95.00 182 GLU A C 1
ATOM 1438 O O . GLU A 1 182 ? -0.719 -1.540 23.810 1.00 95.00 182 GLU A O 1
ATOM 1443 N N . LYS A 1 183 ? 0.236 -3.080 22.499 1.00 94.69 183 LYS A N 1
ATOM 1444 C CA . LYS A 1 183 ? 1.590 -2.864 23.041 1.00 94.69 183 LYS A CA 1
ATOM 1445 C C . LYS A 1 183 ? 2.297 -1.664 22.419 1.00 94.69 183 LYS A C 1
ATOM 1447 O O . LYS A 1 183 ? 3.034 -0.971 23.113 1.00 94.69 183 LYS A O 1
ATOM 1452 N N . LEU A 1 184 ? 2.148 -1.490 21.109 1.00 96.19 184 LEU A N 1
ATOM 1453 C CA . LEU A 1 184 ? 2.881 -0.510 20.306 1.00 96.19 184 LEU A CA 1
ATOM 1454 C C . LEU A 1 184 ? 1.964 0.548 19.684 1.00 96.19 184 LEU A C 1
ATOM 1456 O O . LEU A 1 184 ? 2.458 1.604 19.295 1.00 96.19 184 LEU A O 1
ATOM 1460 N N . GLY A 1 185 ? 0.659 0.282 19.586 1.00 96.44 185 GLY A N 1
ATOM 1461 C CA . GLY A 1 185 ? -0.261 1.134 18.845 1.00 96.44 185 GLY A CA 1
ATOM 1462 C C . GLY A 1 185 ? -0.130 0.963 17.330 1.00 96.44 185 GLY A C 1
ATOM 1463 O O . GLY A 1 185 ? 0.383 -0.043 16.833 1.00 96.44 185 GLY A O 1
ATOM 1464 N N . THR A 1 186 ? -0.577 1.975 16.589 1.00 96.06 186 THR A N 1
ATOM 1465 C CA . THR A 1 186 ? -0.336 2.104 15.144 1.00 96.06 186 THR A CA 1
ATOM 1466 C C . THR A 1 186 ? 0.421 3.393 14.835 1.00 96.06 186 THR A C 1
ATOM 1468 O O . THR A 1 186 ? 0.440 4.337 15.627 1.00 96.06 186 THR A O 1
ATOM 1471 N N . LEU A 1 187 ? 1.076 3.434 13.674 1.00 95.00 187 LEU A N 1
ATOM 1472 C CA . LEU A 1 187 ? 1.805 4.602 13.191 1.00 95.00 187 LEU A CA 1
ATOM 1473 C C . LEU A 1 187 ? 1.401 4.881 11.745 1.00 95.00 187 LEU A C 1
ATOM 1475 O O . LEU A 1 187 ? 1.604 4.034 10.879 1.00 95.00 187 LEU A O 1
ATOM 1479 N N . THR A 1 188 ? 0.908 6.088 11.478 1.00 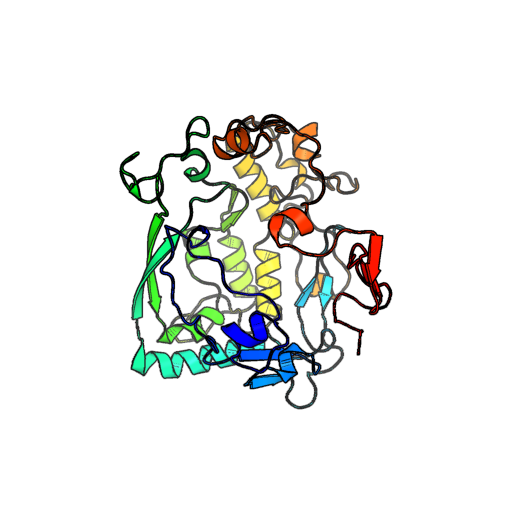95.44 188 THR A N 1
ATOM 1480 C CA . THR A 1 188 ? 0.583 6.529 10.116 1.00 95.44 188 THR A CA 1
ATOM 1481 C C . THR A 1 188 ? 1.173 7.909 9.873 1.00 95.44 188 THR A C 1
ATOM 1483 O O . THR A 1 188 ? 0.886 8.845 10.616 1.00 95.44 188 THR A O 1
ATOM 1486 N N . LYS A 1 189 ? 2.021 8.040 8.843 1.00 95.31 189 LYS A N 1
ATOM 1487 C CA . LYS A 1 189 ? 2.696 9.299 8.462 1.00 95.31 189 LYS A CA 1
ATOM 1488 C C . LYS A 1 189 ? 3.366 10.022 9.643 1.00 95.31 189 LYS A C 1
ATOM 1490 O O . LYS A 1 189 ? 3.209 11.227 9.837 1.00 95.31 189 LYS A O 1
ATOM 1495 N N . GLY A 1 190 ? 4.069 9.260 10.484 1.00 94.12 190 GLY A N 1
ATOM 1496 C CA . GLY A 1 190 ? 4.788 9.786 11.649 1.00 94.12 190 GLY A CA 1
ATOM 1497 C C . GLY A 1 190 ? 3.893 10.240 12.813 1.00 94.12 190 GLY A C 1
ATOM 1498 O O . GLY A 1 190 ? 4.380 10.927 13.717 1.00 94.12 190 GLY A O 1
ATOM 1499 N N . VAL A 1 191 ? 2.602 9.885 12.799 1.00 96.62 191 VAL A N 1
ATOM 1500 C CA . VAL A 1 191 ? 1.637 10.113 13.885 1.00 96.62 191 VAL A CA 1
ATOM 1501 C C . VAL A 1 191 ? 1.305 8.777 14.539 1.00 96.62 191 VAL A C 1
ATOM 1503 O O . VAL A 1 191 ? 0.838 7.858 13.868 1.00 96.62 191 VAL A O 1
ATOM 1506 N N . ALA A 1 192 ? 1.584 8.670 15.838 1.00 96.62 192 ALA A N 1
ATOM 1507 C CA . ALA A 1 192 ? 1.295 7.479 16.630 1.00 96.62 192 ALA A CA 1
ATOM 1508 C C . ALA A 1 192 ? -0.131 7.524 17.193 1.00 96.62 192 ALA A C 1
ATOM 1510 O O . ALA A 1 192 ? -0.592 8.584 17.633 1.00 96.62 192 ALA A O 1
ATOM 1511 N N . TYR A 1 193 ? -0.782 6.364 17.220 1.00 97.94 193 TYR A N 1
ATOM 1512 C CA . TYR A 1 193 ? -2.124 6.172 17.757 1.00 97.94 193 TYR A CA 1
ATOM 1513 C C . TYR A 1 193 ? -2.122 5.076 18.818 1.00 97.94 193 TYR A C 1
ATOM 1515 O O . TYR A 1 193 ? -1.627 3.972 18.588 1.0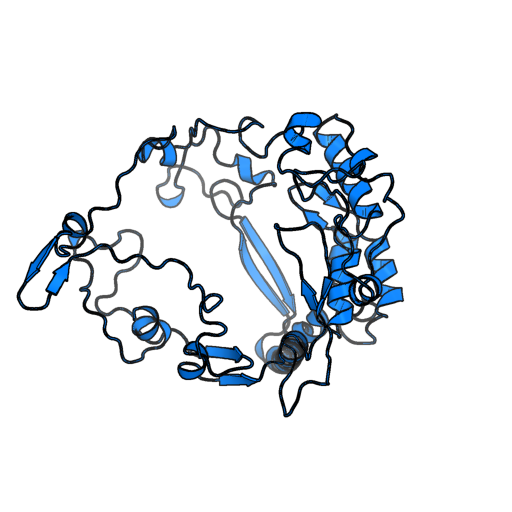0 97.94 193 TYR A O 1
ATOM 1523 N N . ASP A 1 194 ? -2.739 5.368 19.956 1.00 98.06 194 ASP A N 1
ATOM 1524 C CA . ASP A 1 194 ? -3.231 4.360 20.884 1.00 98.06 194 ASP A CA 1
ATOM 1525 C C . ASP A 1 194 ? -4.558 3.818 20.346 1.00 98.06 194 ASP A C 1
ATOM 1527 O O . ASP A 1 194 ? -5.528 4.561 20.167 1.00 98.06 194 ASP A O 1
ATOM 1531 N N . VAL A 1 195 ? -4.584 2.516 20.074 1.00 98.12 195 VAL A N 1
ATOM 1532 C CA . VAL A 1 195 ? -5.750 1.815 19.528 1.00 98.12 195 VAL A CA 1
ATOM 1533 C C . VAL A 1 195 ? -6.347 0.813 20.515 1.00 98.12 195 VAL A C 1
ATOM 1535 O O . VAL A 1 195 ? -7.182 0.003 20.123 1.00 98.12 195 VAL A O 1
ATOM 1538 N N . THR A 1 196 ? -5.968 0.860 21.795 1.00 98.19 196 THR A N 1
ATOM 1539 C CA . THR A 1 196 ? -6.398 -0.113 22.815 1.00 98.19 196 THR A CA 1
ATOM 1540 C C . THR A 1 196 ? -7.923 -0.194 22.903 1.00 98.19 196 THR A C 1
ATOM 1542 O O . THR A 1 196 ? -8.494 -1.278 22.816 1.00 98.19 196 THR A O 1
ATOM 1545 N N . ALA A 1 197 ? -8.601 0.959 22.948 1.00 97.62 197 ALA A N 1
ATOM 1546 C CA . ALA A 1 197 ? -10.064 1.015 22.965 1.00 97.62 197 ALA A CA 1
ATOM 1547 C C . ALA A 1 197 ? -10.701 0.447 21.681 1.00 97.62 197 ALA A C 1
ATOM 1549 O O . ALA A 1 197 ? -11.752 -0.192 21.741 1.00 97.62 197 ALA A O 1
ATOM 1550 N N . SER A 1 198 ? -10.062 0.632 20.519 1.00 98.38 198 SER A N 1
ATOM 1551 C CA . SER A 1 198 ? -10.515 0.030 19.259 1.00 98.38 198 SER A CA 1
ATOM 1552 C C . SER A 1 198 ? -10.340 -1.489 19.262 1.00 98.38 198 SER A C 1
ATOM 1554 O O . SER A 1 198 ? -11.201 -2.203 18.751 1.00 98.38 198 SER A O 1
ATOM 1556 N N . VAL A 1 199 ? -9.262 -2.004 19.862 1.00 98.56 199 VAL A N 1
ATOM 1557 C CA . VAL A 1 199 ? -9.053 -3.449 20.027 1.00 98.56 199 VAL A CA 1
ATOM 1558 C C . VAL A 1 199 ? -10.119 -4.052 20.946 1.00 98.56 199 VAL A C 1
ATOM 1560 O O . VAL A 1 199 ? -10.713 -5.074 20.593 1.00 98.56 199 VAL A O 1
ATOM 1563 N N . ASP A 1 200 ? -10.430 -3.393 22.064 1.00 98.38 200 ASP A N 1
ATOM 1564 C CA . ASP A 1 200 ? -11.511 -3.802 22.967 1.00 98.38 200 ASP A CA 1
ATOM 1565 C C . ASP A 1 200 ? -12.873 -3.778 22.264 1.00 98.38 200 ASP A C 1
ATOM 1567 O O . ASP A 1 200 ? -13.651 -4.729 22.377 1.00 98.38 200 ASP A O 1
ATOM 1571 N N . TYR A 1 201 ? -13.161 -2.733 21.482 1.00 98.56 201 TYR A N 1
ATOM 1572 C CA . TYR A 1 201 ? -14.362 -2.674 20.647 1.00 98.56 201 TYR A CA 1
ATOM 1573 C C . TYR A 1 201 ? -14.436 -3.875 19.694 1.00 98.56 201 TYR A C 1
ATOM 1575 O O . TYR A 1 201 ? -15.463 -4.555 19.641 1.00 98.56 201 TYR A O 1
ATOM 1583 N N . LEU A 1 202 ? -13.347 -4.188 18.986 1.00 98.69 202 LEU A N 1
ATOM 1584 C CA . LEU A 1 202 ? -13.297 -5.309 18.044 1.00 98.69 202 LEU A CA 1
ATOM 1585 C C . LEU A 1 202 ? -13.465 -6.662 18.735 1.00 98.69 202 LEU A C 1
ATOM 1587 O O . LEU A 1 202 ? -14.086 -7.557 18.165 1.00 98.69 202 LEU A O 1
ATOM 1591 N N . LEU A 1 203 ? -12.974 -6.821 19.966 1.00 98.44 203 LEU A N 1
ATOM 1592 C CA . LEU A 1 203 ? -13.193 -8.038 20.747 1.00 98.44 203 LEU A CA 1
ATOM 1593 C C . LEU A 1 203 ? -14.688 -8.290 20.990 1.00 98.44 203 LEU A C 1
ATOM 1595 O O . LEU A 1 203 ? -15.148 -9.426 20.873 1.00 98.44 203 LEU A O 1
ATOM 1599 N N . HIS A 1 204 ? -15.451 -7.234 21.283 1.00 98.19 204 HIS A N 1
ATOM 1600 C CA . HIS A 1 204 ? -16.901 -7.317 21.471 1.00 98.19 204 HIS A CA 1
ATOM 1601 C C . HIS A 1 204 ? -17.650 -7.449 20.139 1.00 98.19 204 HIS A C 1
ATOM 1603 O O . HIS A 1 204 ? -18.593 -8.233 20.040 1.00 98.19 204 HIS A O 1
ATOM 1609 N N . LYS A 1 205 ? -17.225 -6.708 19.109 1.00 98.12 205 LYS A N 1
ATOM 1610 C CA . LYS A 1 205 ? -17.882 -6.647 17.796 1.00 98.12 205 LYS A CA 1
ATOM 1611 C C . LYS A 1 205 ? -17.679 -7.920 16.970 1.00 98.12 205 LYS A C 1
ATOM 1613 O O . LYS A 1 205 ? -18.645 -8.455 16.432 1.00 98.12 205 LYS A O 1
ATOM 1618 N N . ASN A 1 206 ? -16.444 -8.413 16.888 1.00 98.44 206 ASN A N 1
ATOM 1619 C CA . ASN A 1 206 ? -16.077 -9.585 16.084 1.00 98.44 206 ASN A CA 1
ATOM 1620 C C . ASN A 1 206 ? -16.080 -10.884 16.904 1.00 98.44 206 ASN A C 1
ATOM 1622 O O . ASN A 1 206 ? -16.072 -11.982 16.340 1.00 98.44 206 ASN A O 1
ATOM 1626 N N . GLY A 1 207 ? -16.074 -10.771 18.233 1.00 98.38 207 GLY A N 1
ATOM 1627 C CA . GLY A 1 207 ? -15.881 -11.889 19.145 1.00 98.38 207 GLY A CA 1
ATOM 1628 C C . GLY A 1 207 ? -14.412 -12.297 19.283 1.00 98.38 207 GLY A C 1
ATOM 1629 O O . GLY A 1 207 ? -13.545 -11.926 18.489 1.00 98.38 207 GLY A O 1
ATOM 1630 N N . ALA A 1 208 ? -14.138 -13.107 20.304 1.00 98.19 208 ALA A N 1
ATOM 1631 C CA . ALA A 1 208 ? -12.810 -13.638 20.584 1.00 98.19 208 ALA A CA 1
ATOM 1632 C C . ALA A 1 208 ? -12.552 -14.969 19.861 1.00 98.19 208 ALA A C 1
ATOM 1634 O O . ALA A 1 208 ? -13.428 -15.841 19.803 1.00 98.19 208 ALA A O 1
ATOM 1635 N N . ILE A 1 209 ? -11.319 -15.175 19.397 1.00 98.19 209 ILE A N 1
ATOM 1636 C CA . ILE A 1 209 ? -10.822 -16.505 19.028 1.00 98.19 209 ILE A CA 1
ATOM 1637 C C . ILE A 1 209 ? -10.775 -17.399 20.273 1.00 98.19 209 ILE A C 1
ATOM 1639 O O . ILE A 1 209 ? -10.379 -16.964 21.355 1.00 98.19 209 ILE A O 1
ATOM 1643 N N . ARG A 1 210 ? -11.186 -18.663 20.119 1.00 96.06 210 ARG A N 1
ATOM 1644 C CA . ARG A 1 210 ? -11.222 -19.663 21.195 1.00 96.06 210 ARG A CA 1
ATOM 1645 C C . ARG A 1 210 ? -10.201 -20.766 20.918 1.00 96.06 210 ARG A C 1
ATOM 1647 O O . ARG A 1 210 ? -10.332 -21.481 19.929 1.00 96.06 210 ARG A O 1
ATOM 1654 N N . GLY A 1 211 ? -9.241 -20.929 21.822 1.00 94.31 211 GLY A N 1
ATOM 1655 C CA . GLY A 1 211 ? -8.159 -21.910 21.732 1.00 94.31 211 GLY A CA 1
ATOM 1656 C C . GLY A 1 211 ? -7.003 -21.493 20.814 1.00 94.31 211 GLY A C 1
ATOM 1657 O O . GLY A 1 211 ? -7.067 -20.485 20.112 1.00 94.31 211 GLY A O 1
ATOM 1658 N N . GLY A 1 212 ? -5.930 -22.286 20.841 1.00 94.12 212 GLY A N 1
ATOM 1659 C CA . GLY A 1 212 ? -4.740 -22.084 20.008 1.00 94.12 212 GLY A CA 1
ATOM 1660 C C . GLY A 1 212 ? -3.904 -20.848 20.368 1.00 94.12 212 GLY A C 1
ATOM 1661 O O . GLY A 1 212 ? -4.130 -20.189 21.383 1.00 94.12 212 GLY A O 1
ATOM 1662 N N . ALA A 1 213 ? -2.929 -20.536 19.511 1.00 94.75 213 ALA A N 1
ATOM 1663 C CA . ALA A 1 213 ? -1.948 -19.466 19.726 1.00 94.75 213 ALA A CA 1
ATOM 1664 C C . ALA A 1 213 ? -2.558 -18.052 19.791 1.00 94.75 213 ALA A C 1
ATOM 1666 O O . ALA A 1 213 ? -1.981 -17.158 20.403 1.00 94.75 213 ALA A O 1
ATOM 1667 N N . ALA A 1 214 ? -3.735 -17.850 19.191 1.00 96.94 214 ALA A N 1
ATOM 1668 C CA . ALA A 1 214 ? -4.440 -16.569 19.163 1.00 96.94 214 ALA A CA 1
ATOM 1669 C C . ALA A 1 214 ? -5.640 -16.507 20.130 1.00 96.94 214 ALA A C 1
ATOM 1671 O O . ALA A 1 214 ? -6.532 -15.676 19.963 1.00 96.94 214 ALA A O 1
ATOM 1672 N N . ASN A 1 215 ? -5.699 -17.388 21.135 1.00 97.75 215 ASN A N 1
ATOM 1673 C CA . ASN A 1 215 ? -6.809 -17.434 22.088 1.00 97.75 215 ASN A CA 1
ATOM 1674 C C . ASN A 1 215 ? -7.054 -16.075 22.771 1.00 97.75 215 ASN A C 1
ATOM 1676 O O . ASN A 1 215 ? -6.128 -15.440 23.272 1.00 97.75 215 ASN A O 1
ATOM 1680 N N . GLY A 1 216 ? -8.318 -15.651 22.825 1.00 97.62 216 GLY A N 1
ATOM 1681 C CA . GLY A 1 216 ? -8.739 -14.397 23.452 1.00 97.62 216 GLY A CA 1
ATOM 1682 C C . GLY A 1 216 ? -8.536 -13.144 22.595 1.00 97.62 216 GLY A C 1
ATOM 1683 O O . GLY A 1 216 ? -8.956 -12.068 23.005 1.00 97.62 216 GLY A O 1
ATOM 1684 N N . ARG A 1 217 ? -7.925 -13.255 21.409 1.00 98.25 217 ARG A N 1
ATOM 1685 C CA . ARG A 1 217 ? -7.732 -12.126 20.486 1.00 98.25 217 ARG A CA 1
ATOM 1686 C C . ARG A 1 217 ? -9.012 -11.822 19.692 1.00 98.25 217 ARG A C 1
ATOM 1688 O O . ARG A 1 217 ? -9.760 -12.765 19.412 1.00 98.25 217 ARG A O 1
ATOM 1695 N N . PRO A 1 218 ? -9.257 -10.562 19.275 1.00 98.69 218 PRO A N 1
ATOM 1696 C CA . PRO A 1 218 ? -10.356 -10.247 18.364 1.00 98.69 218 PRO A CA 1
ATOM 1697 C C . PRO A 1 218 ? -10.261 -11.070 17.081 1.00 98.69 218 PRO A C 1
ATOM 1699 O O . PRO A 1 218 ? -9.191 -11.178 16.479 1.00 98.69 218 PRO A O 1
ATOM 1702 N N . SER A 1 219 ? -11.379 -11.658 16.663 1.00 98.69 219 SER A N 1
ATOM 1703 C CA . SER A 1 219 ? -11.433 -12.480 15.460 1.00 98.69 219 SER A CA 1
ATOM 1704 C C . SER A 1 219 ? -11.311 -11.629 14.198 1.00 98.69 219 SER A C 1
ATOM 1706 O O . SER A 1 219 ? -11.977 -10.607 14.076 1.00 98.69 219 SER A O 1
ATOM 1708 N N . LEU A 1 220 ? -10.538 -12.122 13.232 1.00 98.50 220 LEU A N 1
ATOM 1709 C CA . LEU A 1 220 ? -10.481 -11.701 11.827 1.00 98.50 220 LEU A CA 1
ATOM 1710 C C . LEU A 1 220 ? -10.877 -12.858 10.887 1.00 98.50 220 LEU A C 1
ATOM 1712 O O . LEU A 1 220 ? -10.590 -12.853 9.699 1.00 98.50 220 LEU A O 1
ATOM 1716 N N . LYS A 1 221 ? -11.536 -13.903 11.406 1.00 97.38 221 LYS A N 1
ATOM 1717 C CA . LYS A 1 221 ? -11.810 -15.129 10.638 1.00 97.38 221 LYS A CA 1
ATOM 1718 C C . LYS A 1 221 ? -12.661 -14.887 9.383 1.00 97.38 221 LYS A C 1
ATOM 1720 O O . LYS A 1 221 ? -12.437 -15.532 8.367 1.00 97.38 221 LYS A O 1
ATOM 1725 N N . ARG A 1 222 ? -13.630 -13.973 9.458 1.00 97.62 222 ARG A N 1
ATOM 1726 C CA . ARG A 1 222 ? -14.512 -13.606 8.340 1.00 97.62 222 ARG A CA 1
ATOM 1727 C C . ARG A 1 222 ? -14.031 -12.315 7.684 1.00 97.62 222 ARG A C 1
ATOM 1729 O O . ARG A 1 222 ? -13.480 -11.460 8.368 1.00 97.62 222 ARG A O 1
ATOM 1736 N N . ASP A 1 223 ? -14.316 -12.156 6.404 1.00 97.44 223 ASP A N 1
ATOM 1737 C CA . ASP A 1 223 ? -14.074 -10.927 5.636 1.00 97.44 223 ASP A CA 1
ATOM 1738 C C . ASP A 1 223 ? -14.691 -9.678 6.301 1.00 97.44 223 ASP A C 1
ATOM 1740 O O . ASP A 1 223 ? -14.005 -8.676 6.496 1.00 97.44 223 ASP A O 1
ATOM 1744 N N . ILE A 1 224 ? -15.930 -9.767 6.801 1.00 98.31 224 ILE A N 1
ATOM 1745 C CA . ILE A 1 224 ? -16.579 -8.684 7.565 1.00 98.31 224 ILE A CA 1
ATOM 1746 C C . ILE A 1 224 ? -15.772 -8.312 8.817 1.00 98.31 224 ILE A C 1
ATOM 1748 O O . ILE A 1 224 ? -15.712 -7.143 9.184 1.00 98.31 224 ILE A O 1
ATOM 1752 N N . HIS A 1 225 ? -15.139 -9.280 9.489 1.00 98.69 225 HIS A N 1
ATOM 1753 C CA . HIS A 1 225 ? -14.334 -8.981 10.676 1.00 98.69 225 HIS A CA 1
ATOM 1754 C C . HIS A 1 225 ? -13.094 -8.150 10.321 1.00 98.69 225 HIS A C 1
ATOM 1756 O O . HIS A 1 225 ? -12.724 -7.256 11.083 1.00 98.69 225 HIS A O 1
ATOM 1762 N N . ALA A 1 226 ? -12.469 -8.437 9.175 1.00 98.56 226 ALA A N 1
ATOM 1763 C CA . ALA A 1 226 ? -11.365 -7.642 8.649 1.00 98.56 226 ALA A CA 1
ATOM 1764 C C . ALA A 1 226 ? -11.835 -6.235 8.245 1.00 98.56 226 ALA A C 1
ATOM 1766 O O . ALA A 1 226 ? -11.185 -5.256 8.606 1.00 98.56 226 ALA A O 1
ATOM 1767 N N . CYS A 1 227 ? -13.003 -6.118 7.605 1.00 98.81 227 CYS A N 1
ATOM 1768 C CA . CYS A 1 227 ? -13.609 -4.825 7.275 1.00 98.81 227 CYS A CA 1
ATOM 1769 C C . CYS A 1 227 ? -13.877 -3.977 8.532 1.00 98.81 227 CYS A C 1
ATOM 1771 O O . CYS A 1 227 ? -13.491 -2.813 8.588 1.00 98.81 227 CYS A O 1
ATOM 1773 N N . GLU A 1 228 ? -14.480 -4.563 9.571 1.00 98.75 228 GLU A N 1
ATOM 1774 C CA . GLU A 1 228 ? -14.703 -3.889 10.859 1.00 98.75 228 GLU A CA 1
ATOM 1775 C C . GLU A 1 228 ? -13.382 -3.462 11.514 1.00 98.75 228 GLU A C 1
ATOM 1777 O O . GLU A 1 228 ? -13.300 -2.370 12.071 1.00 98.75 228 GLU A O 1
ATOM 1782 N N . ALA A 1 229 ? -12.326 -4.280 11.417 1.00 98.75 229 ALA A N 1
ATOM 1783 C CA . ALA A 1 229 ? -11.009 -3.921 11.938 1.00 98.75 229 ALA A CA 1
ATOM 1784 C C . ALA A 1 229 ? -10.399 -2.719 11.204 1.00 98.75 229 ALA A C 1
ATOM 1786 O O . ALA A 1 229 ? -9.900 -1.809 11.861 1.00 98.75 229 ALA A O 1
ATOM 1787 N N . ILE A 1 230 ? -10.490 -2.676 9.870 1.00 98.69 230 ILE A N 1
ATOM 1788 C CA . ILE A 1 230 ? -10.036 -1.530 9.065 1.00 98.69 230 ILE A CA 1
ATOM 1789 C C . ILE A 1 230 ? -10.767 -0.252 9.498 1.00 98.69 230 ILE A C 1
ATOM 1791 O O . ILE A 1 230 ? -10.124 0.760 9.779 1.00 98.69 230 ILE A O 1
ATOM 1795 N N . LEU A 1 231 ? -12.098 -0.311 9.613 1.00 98.81 231 LEU A N 1
ATOM 1796 C CA . LEU A 1 231 ? -12.925 0.839 9.990 1.00 98.81 231 LEU A CA 1
ATOM 1797 C C . LEU A 1 231 ? -12.694 1.294 11.445 1.00 98.81 231 LEU A C 1
ATOM 1799 O O . LEU A 1 231 ? -12.701 2.482 11.754 1.00 98.81 231 LEU A O 1
ATOM 1803 N N . ALA A 1 232 ? -12.462 0.361 12.370 1.00 98.62 232 ALA A N 1
ATOM 1804 C CA . ALA A 1 232 ? -12.227 0.694 13.775 1.00 98.62 232 ALA A CA 1
ATOM 1805 C C . ALA A 1 232 ? -10.820 1.260 14.042 1.00 98.62 232 ALA A C 1
ATOM 1807 O O . ALA A 1 232 ? -10.629 1.948 15.052 1.00 98.62 232 ALA A O 1
ATOM 1808 N N . LEU A 1 233 ? -9.843 0.958 13.178 1.00 98.25 233 LEU A N 1
ATOM 1809 C CA . LEU A 1 233 ? -8.425 1.297 13.362 1.00 98.25 233 LEU A CA 1
ATOM 1810 C C . LEU A 1 233 ? -7.938 2.476 12.502 1.00 98.25 233 LEU A C 1
ATOM 1812 O O . LEU A 1 233 ? -6.801 2.907 12.685 1.00 98.25 233 LEU A O 1
ATOM 1816 N N . SER A 1 234 ? -8.761 3.021 11.600 1.00 97.75 234 SER A N 1
ATOM 1817 C CA . SER A 1 234 ? -8.416 4.218 10.817 1.00 97.75 234 SER A CA 1
ATOM 1818 C C . SER A 1 234 ? -9.058 5.480 11.390 1.00 97.75 234 SER A C 1
ATOM 1820 O O . SER A 1 234 ? -10.252 5.516 11.689 1.00 97.75 234 SER A O 1
ATOM 1822 N N . GLY A 1 235 ? -8.294 6.573 11.456 1.00 97.38 235 GLY A N 1
ATOM 1823 C CA . GLY A 1 235 ? -8.814 7.894 11.802 1.00 97.38 235 GLY A CA 1
ATOM 1824 C C . GLY A 1 235 ? -9.786 8.453 10.759 1.00 97.38 235 GLY A C 1
ATOM 1825 O O . GLY A 1 235 ? -10.566 9.341 11.067 1.00 97.38 235 GLY A O 1
ATOM 1826 N N . THR A 1 236 ? -9.810 7.931 9.530 1.00 97.19 236 THR A N 1
ATOM 1827 C CA . THR A 1 236 ? -10.805 8.362 8.525 1.00 97.19 236 THR A CA 1
ATOM 1828 C C . THR A 1 236 ? -12.210 7.818 8.790 1.00 97.19 236 THR A C 1
ATOM 1830 O O . THR A 1 236 ? -13.184 8.308 8.221 1.00 97.19 236 THR A O 1
ATOM 1833 N N . THR A 1 237 ? -12.343 6.817 9.658 1.00 98.50 237 THR A N 1
ATOM 1834 C CA . THR A 1 237 ? -13.609 6.111 9.916 1.00 98.50 237 THR A CA 1
ATOM 1835 C C . THR A 1 237 ? -13.934 5.967 11.402 1.00 98.50 237 THR A C 1
ATOM 1837 O O . THR A 1 237 ? -15.089 5.734 11.758 1.00 98.50 237 THR A O 1
ATOM 1840 N N . ASN A 1 238 ? -12.965 6.242 12.275 1.00 98.56 238 ASN A N 1
ATOM 1841 C CA . ASN A 1 238 ? -13.125 6.354 13.715 1.00 98.56 238 ASN A CA 1
ATOM 1842 C C . ASN A 1 238 ? -12.724 7.763 14.184 1.00 98.56 238 ASN A C 1
ATOM 1844 O O . ASN A 1 238 ? -11.544 8.117 14.231 1.00 98.56 238 ASN A O 1
ATOM 1848 N N . GLY A 1 239 ? -13.714 8.573 14.556 1.00 98.19 239 GLY A N 1
ATOM 1849 C CA . GLY A 1 239 ? -13.517 9.969 14.937 1.00 98.19 239 GLY A CA 1
ATOM 1850 C C . GLY A 1 239 ? -12.747 10.167 16.239 1.00 98.19 239 GLY A C 1
ATOM 1851 O O . GLY A 1 239 ? -12.070 11.188 16.399 1.00 98.19 239 GLY A O 1
ATOM 1852 N N . HIS A 1 240 ? -12.767 9.177 17.137 1.00 98.38 240 HIS A N 1
ATOM 1853 C CA . HIS A 1 240 ? -11.907 9.185 18.315 1.00 98.38 240 HIS A CA 1
ATOM 1854 C C . HIS A 1 240 ? -10.436 9.135 17.893 1.00 98.38 240 HIS A C 1
ATOM 1856 O O . HIS A 1 240 ? -9.641 9.965 18.337 1.00 98.38 240 HIS A O 1
ATOM 1862 N N . LEU A 1 241 ? -10.085 8.224 16.977 1.00 98.50 241 LEU A N 1
ATOM 1863 C CA . LEU A 1 241 ? -8.727 8.127 16.439 1.00 98.50 241 LEU A CA 1
ATOM 1864 C C . LEU A 1 241 ? -8.360 9.354 15.603 1.00 98.50 241 LEU A C 1
ATOM 1866 O O . LEU A 1 241 ? -7.256 9.861 15.760 1.00 98.50 241 LEU A O 1
ATOM 1870 N N . ALA A 1 242 ? -9.274 9.891 14.790 1.00 98.38 242 ALA A N 1
ATOM 1871 C CA . ALA A 1 242 ? -9.053 11.134 14.042 1.00 98.38 242 ALA A CA 1
ATOM 1872 C C . ALA A 1 242 ? -8.619 12.285 14.968 1.00 98.38 242 ALA A C 1
ATOM 1874 O O . ALA A 1 242 ? -7.594 12.941 14.761 1.00 98.38 242 ALA A O 1
ATOM 1875 N N . THR A 1 243 ? -9.389 12.483 16.041 1.00 98.56 243 THR A N 1
ATOM 1876 C CA . THR A 1 243 ? -9.169 13.543 17.025 1.00 98.56 243 THR A CA 1
ATOM 1877 C C . THR A 1 243 ? -7.896 13.289 17.831 1.00 98.56 243 THR A C 1
ATOM 1879 O O . THR A 1 243 ? -7.102 14.208 18.043 1.00 98.56 243 THR A O 1
ATOM 1882 N N . GLN A 1 244 ? -7.657 12.040 18.246 1.00 98.56 244 GLN A N 1
ATOM 1883 C CA . GLN A 1 244 ? -6.433 11.624 18.932 1.00 98.56 244 GLN A CA 1
ATOM 1884 C C . GLN A 1 244 ? -5.190 11.859 18.061 1.00 98.56 244 GLN A C 1
ATOM 1886 O O . GLN A 1 244 ? -4.212 12.436 18.534 1.00 98.56 244 GLN A O 1
ATOM 1891 N N . GLY A 1 245 ? -5.240 11.475 16.785 1.00 98.31 245 GLY A N 1
ATOM 1892 C CA . GLY A 1 245 ? -4.155 11.649 15.826 1.00 98.31 245 GLY A CA 1
ATOM 1893 C C . GLY A 1 245 ? -3.798 13.117 15.634 1.00 98.31 245 GLY A C 1
ATOM 1894 O O . GLY A 1 245 ? -2.620 13.476 15.683 1.00 98.31 245 GLY A O 1
ATOM 1895 N N . PHE A 1 246 ? -4.798 13.992 15.488 1.00 98.50 246 PHE A N 1
ATOM 1896 C CA . PHE A 1 246 ? -4.539 15.427 15.449 1.00 98.50 246 PHE A CA 1
ATOM 1897 C C . PHE A 1 246 ? -3.931 15.926 16.760 1.00 98.50 246 PHE A C 1
ATOM 1899 O O . PHE A 1 246 ? -2.883 16.556 16.698 1.00 98.50 246 PHE A O 1
ATOM 1906 N N . LYS A 1 247 ? -4.478 15.575 17.933 1.00 98.50 247 LYS A N 1
ATOM 1907 C CA . LYS A 1 247 ? -3.880 15.931 19.240 1.00 98.50 247 LYS A CA 1
ATOM 1908 C C . LYS A 1 247 ? -2.423 15.465 19.362 1.00 98.50 247 LYS A C 1
ATOM 1910 O O . LYS A 1 247 ? -1.593 16.155 19.951 1.00 98.50 247 LYS A O 1
ATOM 1915 N N . THR A 1 248 ? -2.078 14.306 18.803 1.00 98.19 248 THR A N 1
ATOM 1916 C CA . THR A 1 248 ? -0.690 13.829 18.738 1.00 98.19 248 THR A CA 1
ATOM 1917 C C . THR A 1 248 ? 0.158 14.688 17.801 1.00 98.19 248 THR A C 1
ATOM 1919 O O . THR A 1 248 ? 1.265 15.079 18.173 1.00 98.19 248 THR A O 1
ATOM 1922 N N . LEU A 1 249 ? -0.351 15.022 16.613 1.00 97.56 249 LEU A N 1
ATOM 1923 C CA . LEU A 1 249 ? 0.337 15.879 15.647 1.00 97.56 249 LEU A CA 1
ATOM 1924 C C . LEU A 1 249 ? 0.571 17.303 16.189 1.00 97.56 249 LEU A C 1
ATOM 1926 O O . LEU A 1 249 ? 1.659 17.846 16.004 1.00 97.56 249 LEU A O 1
ATOM 1930 N N . GLU A 1 250 ? -0.391 17.873 16.918 1.00 97.94 250 GLU A N 1
ATOM 1931 C CA . GLU A 1 250 ? -0.297 19.194 17.563 1.00 97.94 250 GLU A CA 1
ATOM 1932 C C . GLU A 1 250 ? 0.910 19.311 18.497 1.00 97.94 250 GLU A C 1
ATOM 1934 O O . GLU A 1 250 ? 1.532 20.368 18.569 1.00 97.94 250 GLU A O 1
ATOM 1939 N N . LYS A 1 251 ? 1.302 18.221 19.171 1.00 97.00 251 LYS A N 1
ATOM 1940 C CA . LYS A 1 251 ? 2.497 18.205 20.036 1.00 97.00 251 LYS A CA 1
ATOM 1941 C C . LYS A 1 251 ? 3.779 18.491 19.253 1.00 97.00 251 LYS A C 1
ATOM 1943 O O . LYS A 1 251 ? 4.725 19.027 19.818 1.00 97.00 251 LYS A O 1
ATOM 1948 N N . ARG A 1 252 ? 3.820 18.116 17.969 1.00 93.69 252 ARG A N 1
ATOM 1949 C CA . ARG A 1 252 ? 4.961 18.355 17.073 1.00 93.69 252 ARG A CA 1
ATOM 1950 C C . ARG A 1 252 ? 4.860 19.702 16.364 1.00 93.69 252 ARG A C 1
ATOM 1952 O O . ARG A 1 252 ? 5.882 20.347 16.163 1.00 93.69 252 ARG A O 1
ATOM 1959 N N . THR A 1 253 ? 3.659 20.109 15.953 1.00 95.19 253 THR A N 1
ATOM 1960 C CA . THR A 1 253 ? 3.459 21.323 15.140 1.00 95.19 253 THR A CA 1
ATOM 1961 C C . THR A 1 253 ? 3.234 22.587 15.966 1.00 95.19 253 THR A C 1
ATOM 1963 O O . THR A 1 253 ? 3.389 23.685 15.437 1.00 95.19 253 THR A O 1
ATOM 1966 N N . GLY A 1 254 ? 2.812 22.463 17.227 1.00 95.31 254 GLY A N 1
ATOM 1967 C CA . GLY A 1 254 ? 2.417 23.589 18.079 1.00 95.31 254 GLY A CA 1
ATOM 1968 C C . GLY A 1 254 ? 1.179 24.353 17.590 1.00 95.31 254 GLY A C 1
ATOM 1969 O O . GLY A 1 254 ? 0.869 25.412 18.126 1.00 95.31 254 GLY A O 1
ATOM 1970 N N . THR A 1 255 ? 0.478 23.845 16.574 1.00 94.75 255 THR A N 1
ATOM 1971 C CA . THR A 1 255 ? -0.694 24.487 15.960 1.00 94.75 255 THR A CA 1
ATOM 1972 C C . THR A 1 255 ? -1.920 23.647 16.240 1.00 94.75 255 THR A C 1
ATOM 1974 O O . THR A 1 255 ? -1.849 22.447 16.009 1.00 94.75 255 THR A O 1
ATOM 1977 N N . GLN A 1 256 ? -3.028 24.250 16.685 1.00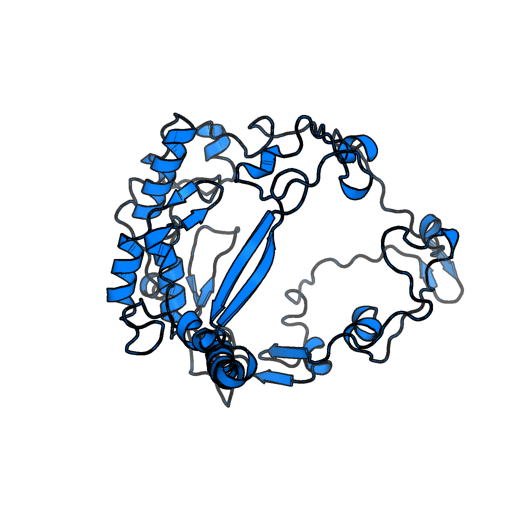 97.00 256 GLN A N 1
ATOM 1978 C CA . GLN A 1 256 ? -4.292 23.530 16.864 1.00 97.00 256 GLN A CA 1
ATOM 1979 C C . GLN A 1 256 ? -4.751 22.930 15.525 1.00 97.00 256 GLN A C 1
ATOM 1981 O O . GLN A 1 256 ? -4.653 23.591 14.490 1.00 97.00 256 GLN A O 1
ATOM 1986 N N . LEU A 1 257 ? -5.240 21.695 15.545 1.00 98.00 257 LEU A N 1
ATOM 1987 C CA . LEU A 1 257 ? -5.690 20.868 14.427 1.00 98.00 257 LEU A CA 1
ATOM 1988 C C . LEU A 1 257 ? -6.838 19.920 14.817 1.00 98.00 257 LEU A C 1
ATOM 1990 O O . LEU A 1 257 ? -7.592 19.507 13.942 1.00 98.00 257 LEU A O 1
ATOM 1994 N N . HIS A 1 258 ? -6.981 19.530 16.089 1.00 97.94 258 HIS A N 1
ATOM 1995 C CA . HIS A 1 258 ? -7.976 18.526 16.493 1.00 97.94 258 HIS A CA 1
ATOM 1996 C C . HIS A 1 258 ? -9.426 19.002 16.353 1.00 97.94 258 HIS A C 1
ATOM 1998 O O . HIS A 1 258 ? -10.330 18.178 16.228 1.00 97.94 258 HIS A O 1
ATOM 2004 N N . ASP A 1 259 ? -9.652 20.315 16.302 1.00 97.25 259 ASP A N 1
ATOM 2005 C CA . ASP A 1 259 ? -10.940 20.924 15.956 1.00 97.25 259 ASP A CA 1
ATOM 2006 C C . ASP A 1 259 ? -11.440 20.494 14.568 1.00 97.25 259 ASP A C 1
ATOM 2008 O O . ASP A 1 259 ? -12.646 20.455 14.348 1.00 97.25 259 ASP A O 1
ATOM 2012 N N . LEU A 1 260 ? -10.544 20.077 13.661 1.00 97.00 260 LEU A N 1
ATOM 2013 C CA . LEU A 1 260 ? -10.916 19.552 12.344 1.00 97.00 260 LEU A CA 1
ATOM 2014 C C . LEU A 1 260 ? -11.734 18.252 12.416 1.00 97.00 260 LEU A C 1
ATOM 2016 O O . LEU A 1 260 ? -12.485 17.963 11.483 1.00 97.00 260 LEU A O 1
ATOM 2020 N N . ALA A 1 261 ? -11.598 17.481 13.498 1.00 97.25 261 ALA A N 1
ATOM 2021 C CA . ALA A 1 261 ? -12.302 16.215 13.704 1.00 97.25 261 ALA A CA 1
ATOM 2022 C C . ALA A 1 261 ? -13.268 16.230 14.904 1.00 97.25 261 ALA A C 1
ATOM 2024 O O . ALA A 1 261 ? -14.033 15.282 15.075 1.00 97.25 261 ALA A O 1
ATOM 2025 N N . ALA A 1 262 ? -13.270 17.295 15.715 1.00 95.00 262 ALA A N 1
ATOM 2026 C CA . ALA A 1 262 ? -13.963 17.334 17.004 1.00 95.00 262 ALA A CA 1
ATOM 2027 C C . ALA A 1 262 ? -15.484 17.105 16.903 1.00 95.00 262 ALA A C 1
ATOM 2029 O O . ALA A 1 262 ? -16.048 16.372 17.712 1.00 95.00 262 ALA A O 1
ATOM 2030 N N . GLU A 1 263 ? -16.152 17.651 15.880 1.00 93.75 263 GLU A N 1
ATOM 2031 C CA . GLU A 1 263 ? -17.594 17.425 15.649 1.00 93.75 263 GLU A CA 1
ATOM 2032 C C . GLU A 1 263 ? -17.936 15.956 15.347 1.00 93.75 263 GLU A C 1
ATOM 2034 O O . GLU A 1 263 ? -19.089 15.534 15.453 1.00 93.75 263 GLU A O 1
ATOM 2039 N N . HIS A 1 264 ? -16.933 15.162 14.974 1.00 96.06 264 HIS A N 1
ATOM 2040 C CA . HIS A 1 264 ? -17.060 13.748 14.666 1.00 96.06 264 HIS A CA 1
ATOM 2041 C C . HIS A 1 264 ? -16.373 12.848 15.697 1.00 96.06 264 HIS A C 1
ATOM 2043 O O . HIS A 1 264 ? -16.353 11.647 15.472 1.00 96.06 264 HIS A O 1
ATOM 2049 N N . GLU A 1 265 ? -15.871 13.356 16.833 1.00 97.25 265 GLU A N 1
ATOM 2050 C CA . GLU A 1 265 ? -15.105 12.551 17.808 1.00 97.25 265 GLU A CA 1
ATOM 2051 C C . GLU A 1 265 ? -15.880 11.313 18.300 1.00 97.25 265 GLU A C 1
ATOM 2053 O O . GLU A 1 265 ? -15.296 10.248 18.483 1.00 97.25 265 GLU A O 1
ATOM 2058 N N . GLY A 1 266 ? -17.204 11.421 18.448 1.00 96.62 266 GLY A N 1
ATOM 2059 C CA . GLY A 1 266 ? -18.078 10.301 18.821 1.00 96.62 266 GLY A CA 1
ATOM 2060 C C . GLY A 1 266 ? -18.557 9.417 17.660 1.00 96.62 266 GLY A C 1
ATOM 2061 O O . GLY A 1 266 ? -19.309 8.474 17.895 1.00 96.62 266 GLY A O 1
ATOM 2062 N N . LYS A 1 267 ? -18.189 9.721 16.408 1.00 97.12 267 LYS A N 1
ATOM 2063 C CA . LYS A 1 267 ? -18.613 8.970 15.218 1.00 97.12 267 LYS A CA 1
ATOM 2064 C C . LYS A 1 267 ? -17.668 7.796 14.978 1.00 97.12 267 LYS A C 1
ATOM 2066 O O . LYS A 1 267 ? -16.462 7.982 14.841 1.00 97.12 267 LYS A O 1
ATOM 2071 N N . GLN A 1 268 ? -18.234 6.608 14.822 1.00 98.19 268 GLN A N 1
ATOM 2072 C CA . GLN A 1 268 ? -17.512 5.419 14.387 1.00 98.19 268 GLN A CA 1
ATOM 2073 C C . GLN A 1 268 ? -18.307 4.743 13.275 1.00 98.19 268 GLN A C 1
ATOM 2075 O O . GLN A 1 268 ? -19.444 4.333 13.491 1.00 98.19 268 GLN A O 1
ATOM 2080 N N . ILE A 1 269 ? -17.722 4.679 12.081 1.00 98.62 269 ILE A N 1
ATOM 2081 C CA . ILE A 1 269 ? -18.326 4.030 10.917 1.00 98.62 269 ILE A CA 1
ATOM 2082 C C . ILE A 1 269 ? -18.161 2.521 11.086 1.00 98.62 269 ILE A C 1
ATOM 2084 O O . ILE A 1 269 ? -17.054 2.035 11.307 1.00 98.62 269 ILE A O 1
ATOM 2088 N N . THR A 1 270 ? -19.256 1.779 10.985 1.00 98.69 270 THR A N 1
ATOM 2089 C CA . THR A 1 270 ? -19.266 0.312 11.029 1.00 98.69 270 THR A CA 1
ATOM 2090 C C . THR A 1 270 ? -19.479 -0.268 9.639 1.00 98.69 270 THR A C 1
ATOM 2092 O O . THR A 1 270 ? -19.938 0.428 8.729 1.00 98.69 270 THR A O 1
ATOM 2095 N N . PHE A 1 271 ? -19.197 -1.560 9.456 1.00 98.62 271 PHE A N 1
ATOM 2096 C CA . PHE A 1 271 ? -19.438 -2.194 8.159 1.00 98.62 271 PHE A CA 1
ATOM 2097 C C . PHE A 1 271 ? -20.921 -2.107 7.773 1.00 98.62 271 PHE A C 1
ATOM 2099 O O . PHE A 1 271 ? -21.240 -1.762 6.639 1.00 98.62 271 PHE A O 1
ATOM 2106 N N . ALA A 1 272 ? -21.827 -2.299 8.737 1.00 98.31 272 ALA A N 1
ATOM 2107 C CA . ALA A 1 272 ? -23.271 -2.181 8.524 1.00 98.31 272 ALA A CA 1
ATOM 2108 C C . ALA A 1 272 ? -23.695 -0.794 8.002 1.00 98.31 272 ALA A C 1
ATOM 2110 O O . ALA A 1 272 ? -24.568 -0.712 7.137 1.00 98.31 272 ALA A O 1
ATOM 2111 N N . ASP A 1 273 ? -23.049 0.286 8.458 1.00 98.56 273 ASP A N 1
ATOM 2112 C CA . ASP A 1 273 ? -23.322 1.632 7.939 1.00 98.56 273 ASP A CA 1
ATOM 2113 C C . ASP A 1 273 ? -22.984 1.716 6.445 1.00 98.56 273 ASP A C 1
ATOM 2115 O O . ASP A 1 273 ? -23.783 2.218 5.656 1.00 98.56 273 ASP A O 1
ATOM 2119 N N . THR A 1 274 ? -21.846 1.137 6.041 1.00 98.38 274 THR A N 1
ATOM 2120 C CA . THR A 1 274 ? -21.403 1.098 4.635 1.00 98.38 274 THR A CA 1
ATOM 2121 C C . THR A 1 274 ? -22.248 0.192 3.739 1.00 98.38 274 THR A C 1
ATOM 2123 O O . THR A 1 274 ? -22.174 0.309 2.514 1.00 98.38 274 THR A O 1
ATOM 2126 N N . GLN A 1 275 ? -23.019 -0.735 4.318 1.00 98.06 275 GLN A N 1
ATOM 2127 C CA . GLN A 1 275 ? -23.995 -1.555 3.592 1.00 98.06 275 GLN A CA 1
ATOM 2128 C C . GLN A 1 275 ? -25.306 -0.798 3.382 1.00 98.06 275 GLN A C 1
ATOM 2130 O O . GLN A 1 275 ? -25.956 -0.964 2.352 1.00 98.06 275 GLN A O 1
ATOM 2135 N N . ALA A 1 276 ? -25.696 0.033 4.353 1.00 98.06 276 ALA A N 1
ATOM 2136 C CA . ALA A 1 276 ? -26.911 0.830 4.270 1.00 98.06 276 ALA A CA 1
ATOM 2137 C C . ALA A 1 276 ? -26.792 1.945 3.218 1.00 98.06 276 ALA A C 1
ATOM 2139 O O . ALA A 1 276 ? -27.729 2.168 2.451 1.00 98.06 276 ALA A O 1
ATOM 2140 N N . ALA A 1 277 ? -25.648 2.636 3.174 1.00 97.94 277 ALA A N 1
ATOM 2141 C CA . ALA A 1 277 ? -25.323 3.640 2.161 1.00 97.94 277 ALA A CA 1
ATOM 2142 C C . ALA A 1 277 ? -23.810 3.943 2.147 1.00 97.94 277 ALA A C 1
ATOM 2144 O O . ALA A 1 277 ? -23.131 3.703 3.144 1.00 97.94 277 ALA A O 1
ATOM 2145 N N . PRO A 1 278 ? -23.262 4.545 1.074 1.00 98.25 278 PRO A N 1
ATOM 2146 C CA . PRO A 1 278 ? -21.927 5.139 1.118 1.00 98.25 278 PRO A CA 1
ATOM 2147 C C . PRO A 1 278 ? -21.813 6.181 2.240 1.00 98.25 278 PRO A C 1
ATOM 2149 O O . PRO A 1 278 ? -22.639 7.093 2.339 1.00 98.25 278 PRO A O 1
ATOM 2152 N N . VAL A 1 279 ? -20.781 6.067 3.077 1.00 98.00 279 VAL A N 1
ATOM 2153 C CA . VAL A 1 279 ? -20.621 6.899 4.277 1.00 98.00 279 VAL A CA 1
ATOM 2154 C C . VAL A 1 279 ? -19.487 7.904 4.078 1.00 98.00 279 VAL A C 1
ATOM 2156 O O . VAL A 1 279 ? -18.378 7.491 3.736 1.00 98.00 279 VAL A O 1
ATOM 2159 N N . PRO A 1 280 ? -19.716 9.212 4.311 1.00 95.69 280 PRO A N 1
ATOM 2160 C CA . PRO A 1 280 ? -18.646 10.199 4.310 1.00 95.69 280 PRO A CA 1
ATOM 2161 C C . PRO A 1 280 ? -17.597 9.903 5.385 1.00 95.69 280 PRO A C 1
ATOM 2163 O O . PRO A 1 280 ? -17.956 9.707 6.558 1.00 95.69 280 PRO A O 1
ATOM 2166 N N . VAL A 1 281 ? -16.326 9.923 4.985 1.00 95.62 281 VAL A N 1
ATOM 2167 C CA . VAL A 1 281 ? -15.170 9.783 5.880 1.00 95.62 281 VAL A CA 1
ATOM 2168 C C . VAL A 1 281 ? -14.980 11.024 6.761 1.00 95.62 281 VAL A C 1
ATOM 2170 O O . VAL A 1 281 ? -15.673 12.033 6.624 1.00 95.62 281 VAL A O 1
ATOM 2173 N N . ILE A 1 282 ? -14.068 10.917 7.720 1.00 96.19 282 ILE A N 1
ATOM 2174 C CA . ILE A 1 282 ? -13.743 11.935 8.717 1.00 96.19 282 ILE A CA 1
ATOM 2175 C C . ILE A 1 282 ? -12.391 12.558 8.356 1.00 96.19 282 ILE A C 1
ATOM 2177 O O . ILE A 1 282 ? -11.442 11.841 8.027 1.00 96.19 282 ILE A O 1
ATOM 2181 N N . THR A 1 283 ? -12.283 13.887 8.462 1.00 97.12 283 THR A N 1
ATOM 2182 C CA . THR A 1 283 ? -11.000 14.593 8.349 1.00 97.12 283 THR A CA 1
ATOM 2183 C C . THR A 1 283 ? -9.992 13.989 9.335 1.00 97.12 283 THR A C 1
ATOM 2185 O O . THR A 1 283 ? -10.245 13.953 10.538 1.00 97.12 283 THR A O 1
ATOM 2188 N N . SER A 1 284 ? -8.837 13.541 8.843 1.00 97.06 284 SER A N 1
ATOM 2189 C CA . SER A 1 284 ? -7.814 12.831 9.626 1.00 97.06 284 SER A CA 1
ATOM 2190 C C . SER A 1 284 ? -6.407 13.319 9.251 1.00 97.06 284 SER A C 1
ATOM 2192 O O . SER A 1 284 ? -6.183 13.674 8.088 1.00 97.06 284 SER A O 1
ATOM 2194 N N . PRO A 1 285 ? -5.421 13.316 10.174 1.00 96.81 285 PRO A N 1
ATOM 2195 C CA . PRO A 1 285 ? -4.035 13.691 9.859 1.00 96.81 285 PRO A CA 1
ATOM 2196 C C . PRO A 1 285 ? -3.334 12.705 8.909 1.00 96.81 285 PRO A C 1
ATOM 2198 O O . PRO A 1 285 ? -2.230 12.990 8.438 1.00 96.81 285 PRO A O 1
ATOM 2201 N N . GLU A 1 286 ? -3.969 11.569 8.604 1.00 95.88 286 GLU A N 1
ATOM 2202 C CA . GLU A 1 286 ? -3.577 10.656 7.525 1.00 95.88 286 GLU A CA 1
ATOM 2203 C C . GLU A 1 286 ? -3.554 11.355 6.156 1.00 95.88 286 GLU A C 1
ATOM 2205 O O . GLU A 1 286 ? -2.812 10.946 5.262 1.00 95.88 286 GLU A O 1
ATOM 2210 N N . TRP A 1 287 ? -4.311 12.442 5.993 1.00 97.19 287 TRP A N 1
ATOM 2211 C CA . TRP A 1 287 ? -4.439 13.193 4.747 1.00 97.19 287 TRP A CA 1
ATOM 2212 C C . TRP A 1 287 ? -4.072 14.668 4.928 1.00 97.19 287 TRP A C 1
ATOM 2214 O O . TRP A 1 287 ? -3.721 15.133 6.014 1.00 97.19 287 TRP A O 1
ATOM 2224 N N . SER A 1 288 ? -4.054 15.402 3.817 1.00 97.06 288 SER A N 1
ATOM 2225 C CA . SER A 1 288 ? -3.650 16.813 3.782 1.00 97.06 288 SER A CA 1
ATOM 2226 C C . SER A 1 288 ? -4.812 17.773 3.523 1.00 97.06 288 SER A C 1
ATOM 2228 O O . SER A 1 288 ? -4.638 18.985 3.664 1.00 97.06 288 SER A O 1
ATOM 2230 N N . GLY A 1 289 ? -5.980 17.259 3.133 1.00 95.94 289 GLY A N 1
ATOM 2231 C CA . GLY A 1 289 ? -7.205 18.036 2.967 1.00 95.94 289 GLY A CA 1
ATOM 2232 C C . GLY A 1 289 ? -8.124 17.999 4.185 1.00 95.94 289 GLY A C 1
ATOM 2233 O O . GLY A 1 289 ? -7.806 17.391 5.202 1.00 95.94 289 GLY A O 1
ATOM 2234 N N . SER A 1 290 ? -9.249 18.703 4.083 1.00 93.00 290 SER A N 1
ATOM 2235 C CA . SER A 1 290 ? -10.269 18.784 5.129 1.00 93.00 290 SER A CA 1
ATOM 2236 C C . SER A 1 290 ? -11.654 18.924 4.503 1.00 93.00 290 SER A C 1
ATOM 2238 O O . SER A 1 290 ? -11.832 19.689 3.554 1.00 93.00 290 SER A O 1
ATOM 2240 N N . GLU A 1 291 ? -12.620 18.205 5.065 1.00 88.75 291 GLU A N 1
ATOM 2241 C CA . GLU A 1 291 ? -14.056 18.275 4.779 1.00 88.75 291 GLU A CA 1
ATOM 2242 C C . GLU A 1 291 ? -14.829 19.009 5.894 1.00 88.75 291 GLU A C 1
ATOM 2244 O O . GLU A 1 291 ? -16.050 19.177 5.831 1.00 88.75 291 GLU A O 1
ATOM 2249 N N . THR A 1 292 ? -14.112 19.472 6.922 1.00 87.38 292 THR A N 1
ATOM 2250 C CA . THR A 1 292 ? -14.656 20.155 8.100 1.00 87.38 292 THR A CA 1
ATOM 2251 C C . THR A 1 292 ? -15.458 21.394 7.693 1.00 87.38 292 THR A C 1
ATOM 2253 O O . THR A 1 292 ? -15.062 22.144 6.798 1.00 87.38 292 THR A O 1
ATOM 2256 N N . GLY A 1 293 ? -16.604 21.616 8.343 1.00 85.31 293 GLY A N 1
ATOM 2257 C CA . GLY A 1 293 ? -17.500 22.730 8.018 1.00 85.31 293 GLY A CA 1
ATOM 2258 C C . GLY A 1 293 ? -18.281 22.549 6.709 1.00 85.31 293 GLY A C 1
ATOM 2259 O O . GLY A 1 293 ? -18.823 23.518 6.182 1.00 85.31 293 GLY A O 1
ATOM 2260 N N . GLY A 1 294 ? -18.334 21.329 6.160 1.00 83.56 294 GLY A N 1
ATOM 2261 C CA . GLY A 1 294 ? -19.121 20.997 4.967 1.00 83.56 294 GLY A CA 1
ATOM 2262 C C . GLY A 1 294 ? -18.452 21.355 3.636 1.00 83.56 294 GLY A C 1
ATOM 2263 O O . GLY A 1 294 ? -19.103 21.302 2.588 1.00 83.56 294 GLY A O 1
ATOM 2264 N N . ARG A 1 295 ? -17.161 21.714 3.647 1.00 88.69 295 ARG A N 1
ATOM 2265 C CA . ARG A 1 295 ? -16.391 21.956 2.417 1.00 88.69 295 ARG A CA 1
ATOM 2266 C C . ARG A 1 295 ? -16.101 20.645 1.683 1.00 88.69 295 ARG A C 1
ATOM 2268 O O . ARG A 1 295 ? -16.100 19.563 2.262 1.00 88.69 295 ARG A O 1
ATOM 2275 N N . ARG A 1 296 ? -15.804 20.743 0.386 1.00 91.38 296 ARG A N 1
ATOM 2276 C CA . ARG A 1 296 ? -15.248 19.616 -0.375 1.00 91.38 296 ARG A CA 1
ATOM 2277 C C . ARG A 1 296 ? -13.763 19.458 -0.056 1.00 91.38 296 ARG A C 1
ATOM 2279 O O . ARG A 1 296 ? -13.070 20.462 0.127 1.00 91.38 296 ARG A O 1
ATOM 2286 N N . TYR A 1 297 ? -13.294 18.211 -0.039 1.00 95.50 297 TYR A N 1
ATOM 2287 C CA . TYR A 1 297 ? -11.878 17.903 0.123 1.00 95.50 297 TYR A CA 1
ATOM 2288 C C . TYR A 1 297 ? -11.047 18.642 -0.932 1.00 95.50 297 TYR A C 1
ATOM 2290 O O . TYR A 1 297 ? -11.379 18.651 -2.117 1.00 95.50 297 TYR A O 1
ATOM 2298 N N . SER A 1 298 ? -9.949 19.247 -0.490 1.00 95.69 298 SER A N 1
ATOM 2299 C CA . SER A 1 298 ? -8.910 19.789 -1.359 1.00 95.69 298 SER A CA 1
ATOM 2300 C C . SER A 1 298 ? -7.554 19.463 -0.736 1.00 95.69 298 SER A C 1
ATOM 2302 O O . SER A 1 298 ? -7.361 19.762 0.452 1.00 95.69 298 SER A O 1
ATOM 2304 N N . PRO A 1 299 ? -6.621 18.834 -1.472 1.00 96.56 299 PRO A N 1
ATOM 2305 C CA . PRO A 1 299 ? -5.340 18.434 -0.911 1.00 96.56 299 PRO A CA 1
ATOM 2306 C C . PRO A 1 299 ? -4.562 19.654 -0.412 1.00 96.56 299 PRO A C 1
ATOM 2308 O O . PRO A 1 299 ? -4.688 20.761 -0.932 1.00 96.56 299 PRO A O 1
ATOM 2311 N N . PHE A 1 300 ? -3.743 19.441 0.613 1.00 97.50 300 PHE A N 1
ATOM 2312 C CA . PHE A 1 300 ? -2.888 20.460 1.232 1.00 97.50 300 PHE A CA 1
ATOM 2313 C C . PHE A 1 300 ? -3.618 21.632 1.904 1.00 97.50 300 PHE A C 1
ATOM 2315 O O . PHE A 1 300 ? -2.956 22.553 2.380 1.00 97.50 300 PHE A O 1
ATOM 2322 N N . THR A 1 301 ? -4.948 21.582 2.028 1.00 96.94 301 THR A N 1
ATOM 2323 C CA . THR A 1 301 ? -5.735 22.545 2.816 1.00 96.94 301 THR A CA 1
ATOM 2324 C C . THR A 1 301 ? -5.179 22.688 4.233 1.00 96.94 301 THR A C 1
ATOM 2326 O O . THR A 1 301 ? -4.945 23.800 4.692 1.00 96.94 301 THR A O 1
ATOM 2329 N N . ILE A 1 302 ? -4.888 21.574 4.913 1.00 97.06 302 ILE A N 1
ATOM 2330 C CA . ILE A 1 302 ? -4.319 21.596 6.267 1.00 97.06 302 ILE A CA 1
ATOM 2331 C C . ILE A 1 302 ? -2.923 22.236 6.249 1.00 97.06 302 ILE A C 1
ATOM 2333 O O . ILE A 1 302 ? -2.581 23.014 7.134 1.00 97.06 302 ILE A O 1
ATOM 2337 N N . ASN A 1 303 ? -2.107 21.950 5.234 1.00 97.81 303 ASN A N 1
ATOM 2338 C CA . ASN A 1 303 ? -0.772 22.535 5.129 1.00 97.81 303 ASN A CA 1
ATOM 2339 C C . ASN A 1 303 ? -0.813 24.059 4.954 1.00 97.81 303 ASN A C 1
ATOM 2341 O O . ASN A 1 303 ? -0.076 24.777 5.624 1.00 97.81 303 ASN A O 1
ATOM 2345 N N . VAL A 1 304 ? -1.684 24.549 4.070 1.00 97.19 304 VAL A N 1
ATOM 2346 C CA . VAL A 1 304 ? -1.785 25.972 3.725 1.00 97.19 304 VAL A CA 1
ATOM 2347 C C . VAL A 1 304 ? -2.522 26.760 4.807 1.00 97.19 304 VAL A C 1
ATOM 2349 O O . VAL A 1 304 ? -2.022 27.781 5.267 1.00 97.19 304 VAL A O 1
ATOM 2352 N N . GLU A 1 305 ? -3.697 26.294 5.229 1.00 96.06 305 GLU A N 1
ATOM 2353 C CA . GLU A 1 305 ? -4.586 27.042 6.128 1.00 96.06 305 GLU A CA 1
ATOM 2354 C C . GLU A 1 305 ? -4.236 26.833 7.608 1.00 96.06 305 GLU A C 1
ATOM 2356 O O . GLU A 1 305 ? -4.524 27.694 8.437 1.00 96.06 305 GLU A O 1
ATOM 2361 N N . ARG A 1 306 ? -3.601 25.704 7.955 1.00 96.00 306 ARG A N 1
ATOM 2362 C CA . ARG A 1 306 ? -3.222 25.357 9.338 1.00 96.00 306 ARG A CA 1
ATOM 2363 C C . ARG A 1 306 ? -1.714 25.280 9.548 1.00 96.00 306 ARG A C 1
ATOM 2365 O O . ARG A 1 306 ? -1.273 24.774 10.572 1.00 96.00 306 ARG A O 1
ATOM 2372 N N . LEU A 1 307 ? -0.929 25.756 8.579 1.00 95.50 307 LEU A N 1
ATOM 2373 C CA . LEU A 1 307 ? 0.534 25.832 8.640 1.00 95.50 307 LEU A CA 1
ATOM 2374 C C . LEU A 1 307 ? 1.214 24.500 9.008 1.00 95.50 307 LEU A C 1
ATOM 2376 O O . LEU A 1 307 ? 2.327 24.492 9.536 1.00 95.50 307 LEU A O 1
ATOM 2380 N N . LYS A 1 308 ? 0.569 23.361 8.713 1.00 96.00 308 LYS A N 1
ATOM 2381 C CA . LYS A 1 308 ? 1.192 22.043 8.871 1.00 96.00 308 LYS A CA 1
ATOM 2382 C C . LYS A 1 308 ? 2.333 21.927 7.846 1.00 96.00 308 LYS A C 1
ATOM 2384 O O . LYS A 1 308 ? 2.062 22.011 6.644 1.00 96.00 308 LYS A O 1
ATOM 2389 N N . PRO A 1 309 ? 3.585 21.673 8.260 1.00 96.50 309 PRO A N 1
ATOM 2390 C CA . PRO A 1 309 ? 4.681 21.494 7.315 1.00 96.50 309 PRO A CA 1
ATOM 2391 C C . PRO A 1 309 ? 4.425 20.350 6.324 1.00 96.50 309 PRO A C 1
ATOM 2393 O O . PRO A 1 309 ? 3.807 19.335 6.662 1.00 96.50 309 PRO A O 1
ATOM 2396 N N . TRP A 1 310 ? 4.910 20.504 5.092 1.00 97.50 310 TRP A N 1
ATOM 2397 C CA . TRP A 1 310 ? 5.075 19.372 4.177 1.00 97.50 310 TRP A CA 1
ATOM 2398 C C . TRP A 1 310 ? 6.204 18.483 4.688 1.00 97.50 310 TRP A C 1
ATOM 2400 O O . TRP A 1 310 ? 7.138 18.966 5.324 1.00 97.50 310 TRP A O 1
ATOM 2410 N N . HIS A 1 311 ? 6.137 17.185 4.408 1.00 95.56 311 HIS A N 1
ATOM 2411 C CA . HIS A 1 311 ? 7.170 16.239 4.826 1.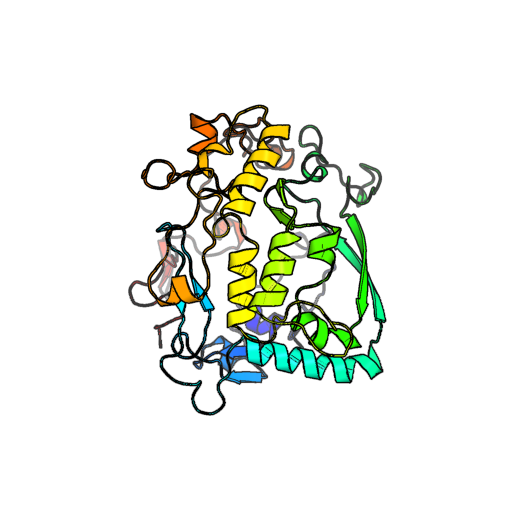00 95.56 311 HIS A CA 1
ATOM 2412 C C . HIS A 1 311 ? 8.343 16.286 3.830 1.00 95.56 311 HIS A C 1
ATOM 2414 O O . HIS A 1 311 ? 8.635 15.341 3.108 1.00 95.56 311 HIS A O 1
ATOM 2420 N N . THR A 1 312 ? 8.973 17.454 3.745 1.00 96.38 312 THR A N 1
ATOM 2421 C CA . THR A 1 312 ? 10.138 17.760 2.910 1.00 96.38 312 THR A CA 1
ATOM 2422 C C . THR A 1 312 ? 11.230 18.360 3.791 1.00 96.38 312 THR A C 1
ATOM 2424 O O . THR A 1 312 ? 10.942 18.834 4.892 1.00 96.38 312 THR A O 1
ATOM 2427 N N . LEU A 1 313 ? 12.474 18.402 3.302 1.00 94.62 313 LEU A N 1
ATOM 2428 C CA . LEU A 1 313 ? 13.607 18.985 4.035 1.00 94.62 313 LEU A CA 1
ATOM 2429 C C . LEU A 1 313 ? 13.322 20.415 4.533 1.00 94.62 313 LEU A C 1
ATOM 2431 O O . LEU A 1 313 ? 13.679 20.779 5.648 1.00 94.62 313 LEU A O 1
ATOM 2435 N N . THR A 1 314 ? 12.635 21.221 3.720 1.00 95.81 314 THR A N 1
ATOM 2436 C CA . THR A 1 314 ? 12.319 22.626 4.031 1.00 95.81 314 THR A CA 1
ATOM 2437 C C . THR A 1 314 ? 11.003 22.814 4.788 1.00 95.81 314 THR A C 1
ATOM 2439 O O . THR A 1 314 ? 10.643 23.946 5.124 1.00 95.81 314 THR A O 1
ATOM 2442 N N . GLY A 1 315 ? 10.235 21.742 5.009 1.00 96.31 315 GLY A N 1
ATOM 2443 C CA . GLY A 1 315 ? 8.879 21.816 5.559 1.00 96.31 315 GLY A CA 1
ATOM 2444 C C . GLY A 1 315 ? 7.849 22.451 4.612 1.00 96.31 315 GLY A C 1
ATOM 2445 O O . GLY A 1 315 ? 6.739 22.779 5.033 1.00 96.31 315 GLY A O 1
ATOM 2446 N N . ARG A 1 316 ? 8.210 22.681 3.342 1.00 98.19 316 ARG A N 1
ATOM 2447 C CA . ARG A 1 316 ? 7.464 23.461 2.335 1.00 98.19 316 ARG A CA 1
ATOM 2448 C C . ARG A 1 316 ? 7.375 22.700 1.012 1.00 98.19 316 ARG A C 1
ATOM 2450 O O . ARG A 1 316 ? 8.024 21.671 0.835 1.00 98.19 316 ARG A O 1
ATOM 2457 N N . GLN A 1 317 ? 6.602 23.216 0.057 1.00 97.94 317 GLN A N 1
ATOM 2458 C CA . GLN A 1 317 ? 6.710 22.762 -1.334 1.00 97.94 317 GLN A CA 1
ATOM 2459 C C . GLN A 1 317 ? 8.150 23.005 -1.814 1.00 97.94 317 GLN A C 1
ATOM 2461 O O . GLN A 1 317 ? 8.626 24.141 -1.817 1.00 97.94 317 GLN A O 1
ATOM 2466 N N . HIS A 1 318 ? 8.861 21.919 -2.114 1.00 96.19 318 HIS A N 1
ATOM 2467 C CA . HIS A 1 318 ? 10.314 21.909 -2.255 1.00 96.19 318 HIS A CA 1
ATOM 2468 C C . HIS A 1 318 ? 10.697 21.900 -3.739 1.00 96.19 318 HIS A C 1
ATOM 2470 O O . HIS A 1 318 ? 10.597 20.869 -4.392 1.00 96.19 318 HIS A O 1
ATOM 2476 N N . PHE A 1 319 ? 11.078 23.061 -4.276 1.00 96.88 319 PHE A N 1
ATOM 2477 C CA . PHE A 1 319 ? 11.404 23.223 -5.702 1.00 96.88 319 PHE A CA 1
ATOM 2478 C C . PHE A 1 319 ? 12.882 23.010 -6.033 1.00 96.88 319 PHE A C 1
ATOM 2480 O O . PHE A 1 319 ? 13.199 22.799 -7.198 1.00 96.88 319 PHE A O 1
ATOM 2487 N N . TYR A 1 320 ? 13.762 23.098 -5.035 1.00 96.94 320 TYR A N 1
ATOM 2488 C CA . TYR A 1 320 ? 15.190 22.846 -5.185 1.00 96.94 320 TYR A CA 1
ATOM 2489 C C . TYR A 1 320 ? 15.546 21.543 -4.480 1.00 96.94 320 TYR A C 1
ATOM 2491 O O . TYR A 1 320 ? 15.210 21.397 -3.311 1.00 96.94 320 TYR A O 1
ATOM 2499 N N . LEU A 1 321 ? 16.186 20.603 -5.169 1.00 96.19 321 LEU A N 1
ATOM 2500 C CA . LEU A 1 321 ? 16.573 19.308 -4.610 1.00 96.19 321 LEU A CA 1
ATOM 2501 C C . LEU A 1 321 ? 18.099 19.224 -4.554 1.00 96.19 321 LEU A C 1
ATOM 2503 O O . LEU A 1 321 ? 18.753 19.084 -5.582 1.00 96.19 321 LEU A O 1
ATOM 2507 N N . ASP A 1 322 ? 18.657 19.313 -3.350 1.00 95.00 322 ASP A N 1
ATOM 2508 C CA . ASP A 1 322 ? 20.099 19.395 -3.083 1.00 95.00 322 ASP A CA 1
ATOM 2509 C C . ASP A 1 322 ? 20.766 18.034 -2.827 1.00 95.00 322 ASP A C 1
ATOM 2511 O O . ASP A 1 322 ? 21.886 17.973 -2.339 1.00 95.00 322 ASP A O 1
ATOM 2515 N N . HIS A 1 323 ? 20.093 16.935 -3.169 1.00 97.12 323 HIS A N 1
ATOM 2516 C CA . HIS A 1 323 ? 20.656 15.590 -3.078 1.00 97.12 323 HIS A CA 1
ATOM 2517 C C . HIS A 1 323 ? 21.696 15.352 -4.182 1.00 97.12 323 HIS A C 1
ATOM 2519 O O . HIS A 1 323 ? 21.457 15.742 -5.330 1.00 97.12 323 HIS A O 1
ATOM 2525 N N . ASP A 1 324 ? 22.801 14.661 -3.879 1.00 97.25 324 ASP A N 1
ATOM 2526 C CA . ASP A 1 324 ? 23.907 14.436 -4.825 1.00 97.25 324 ASP A CA 1
ATOM 2527 C C . ASP A 1 324 ? 23.413 13.846 -6.151 1.00 97.25 324 ASP A C 1
ATOM 2529 O O . ASP A 1 324 ? 23.714 14.386 -7.209 1.00 97.25 324 ASP A O 1
ATOM 2533 N N . TRP A 1 325 ? 22.553 12.822 -6.111 1.00 97.56 325 TRP A N 1
ATOM 2534 C CA . TRP A 1 325 ? 21.975 12.238 -7.333 1.00 97.56 325 TRP A CA 1
ATOM 2535 C C . TRP A 1 325 ? 21.123 13.220 -8.144 1.00 97.56 325 TRP A C 1
ATOM 2537 O O . TRP A 1 325 ? 21.169 13.207 -9.371 1.00 97.56 325 TRP A O 1
ATOM 2547 N N . MET A 1 326 ? 20.352 14.093 -7.487 1.00 97.50 326 MET A N 1
ATOM 2548 C CA . MET A 1 326 ? 19.567 15.107 -8.201 1.00 97.50 326 MET A CA 1
ATOM 2549 C C . MET A 1 326 ? 20.490 16.135 -8.858 1.00 97.50 326 MET A C 1
ATOM 2551 O O . MET A 1 326 ? 20.226 16.578 -9.975 1.00 97.50 326 MET A O 1
ATOM 2555 N N . THR A 1 327 ? 21.596 16.474 -8.195 1.00 95.81 327 THR A N 1
ATOM 2556 C CA . THR A 1 327 ? 22.633 17.361 -8.732 1.00 95.81 327 THR A CA 1
ATOM 2557 C C . THR A 1 327 ? 23.358 16.722 -9.915 1.00 95.81 327 THR A C 1
ATOM 2559 O O . THR A 1 327 ? 23.485 17.361 -10.957 1.00 95.81 327 THR A O 1
ATOM 2562 N N . GLU A 1 328 ? 23.774 15.462 -9.792 1.00 97.06 328 GLU A N 1
ATOM 2563 C CA . GLU A 1 328 ? 24.470 14.704 -10.837 1.00 97.06 328 GLU A CA 1
ATOM 2564 C C . GLU A 1 328 ? 23.611 14.548 -12.094 1.00 97.06 328 GLU A C 1
ATOM 2566 O O . GLU A 1 328 ? 24.079 14.765 -13.212 1.00 97.06 328 GLU A O 1
ATOM 2571 N N . LEU A 1 329 ? 22.320 14.259 -11.917 1.00 96.69 329 LEU A N 1
ATOM 2572 C CA . LEU A 1 329 ? 21.374 14.196 -13.024 1.00 96.69 329 LEU A CA 1
ATOM 2573 C C . LEU A 1 329 ? 21.061 15.587 -13.603 1.00 96.69 329 LEU A C 1
ATOM 2575 O O . LEU A 1 329 ? 20.582 15.669 -14.732 1.00 96.69 329 LEU A O 1
ATOM 2579 N N . GLY A 1 330 ? 21.339 16.682 -12.892 1.00 96.94 330 GLY A N 1
ATOM 2580 C CA . GLY A 1 330 ? 20.979 18.041 -13.310 1.00 96.94 330 GLY A CA 1
ATOM 2581 C C . GLY A 1 330 ? 19.498 18.377 -13.097 1.00 96.94 330 GLY A C 1
ATOM 2582 O O . GLY A 1 330 ? 18.952 19.232 -13.790 1.00 96.94 330 GLY A O 1
ATOM 2583 N N . GLU A 1 331 ? 18.847 17.707 -12.144 1.00 96.81 331 GLU A N 1
ATOM 2584 C CA . GLU A 1 331 ? 17.429 17.862 -11.780 1.00 96.81 331 GLU A CA 1
ATOM 2585 C C . GLU A 1 331 ? 17.244 18.517 -10.404 1.00 96.81 331 GLU A C 1
ATOM 2587 O O . GLU A 1 331 ? 16.182 18.431 -9.789 1.00 96.81 331 GLU A O 1
ATOM 2592 N N . GLY A 1 332 ? 18.267 19.233 -9.926 1.00 96.88 332 GLY A N 1
ATOM 2593 C CA . GLY A 1 332 ? 18.160 20.061 -8.724 1.00 96.88 332 GLY A CA 1
ATOM 2594 C C . GLY A 1 332 ? 17.098 21.163 -8.841 1.00 96.88 332 GLY A C 1
ATOM 2595 O O . GLY A 1 332 ? 16.608 21.644 -7.828 1.00 96.88 332 GLY A O 1
ATOM 2596 N N . LEU A 1 333 ? 16.696 21.535 -10.059 1.00 97.88 333 LEU A N 1
ATOM 2597 C CA . LEU A 1 333 ? 15.511 22.343 -10.358 1.00 97.88 333 LEU A CA 1
ATOM 2598 C C . LEU A 1 333 ? 14.697 21.663 -11.470 1.00 97.88 333 LEU A C 1
ATOM 2600 O O . LEU A 1 333 ? 15.262 20.893 -12.250 1.00 97.88 333 LEU A O 1
ATOM 2604 N N . PRO A 1 334 ? 13.398 21.982 -11.615 1.00 97.19 334 PRO A N 1
ATOM 2605 C CA . PRO A 1 334 ? 12.616 21.534 -12.761 1.00 97.19 334 PRO A CA 1
ATOM 2606 C C . PRO A 1 334 ? 13.244 21.983 -14.088 1.00 97.19 334 PRO A C 1
ATOM 2608 O O . PRO A 1 334 ? 13.465 23.175 -14.310 1.00 97.19 334 PRO A O 1
ATOM 2611 N N . VAL A 1 335 ? 13.489 21.030 -14.987 1.00 96.62 335 VAL A N 1
ATOM 2612 C CA . VAL A 1 335 ? 14.083 21.255 -16.313 1.00 96.62 335 VAL A CA 1
ATOM 2613 C C . VAL A 1 335 ? 13.325 20.480 -17.390 1.00 96.62 335 VAL A C 1
ATOM 2615 O O . VAL A 1 335 ? 12.628 19.506 -17.109 1.00 96.62 335 VAL A O 1
ATOM 2618 N N . TYR A 1 336 ? 13.462 20.901 -18.648 1.00 97.31 336 TYR A N 1
ATOM 2619 C CA . TYR A 1 336 ? 12.979 20.111 -19.779 1.00 97.31 336 TYR A CA 1
ATOM 2620 C C . TYR A 1 336 ? 13.899 18.909 -20.024 1.00 97.31 336 TYR A C 1
ATOM 2622 O O . TYR A 1 336 ? 15.109 19.068 -20.189 1.00 97.31 336 TYR A O 1
ATOM 2630 N N . ARG A 1 337 ? 13.303 17.719 -20.131 1.00 95.56 337 ARG A N 1
ATOM 2631 C CA . ARG A 1 337 ? 13.952 16.494 -20.603 1.00 95.56 337 ARG A CA 1
ATOM 2632 C C . ARG A 1 337 ? 13.227 16.007 -21.858 1.00 95.56 337 ARG A C 1
ATOM 2634 O O . ARG A 1 337 ? 12.020 15.762 -21.786 1.00 95.56 337 ARG A O 1
ATOM 2641 N N . PRO A 1 338 ? 13.907 15.868 -23.008 1.00 94.25 338 PRO A N 1
ATOM 2642 C CA . PRO A 1 338 ? 13.291 15.229 -24.162 1.00 94.25 338 PRO A CA 1
ATOM 2643 C C . PRO A 1 338 ? 13.036 13.739 -23.871 1.00 94.25 338 PRO A C 1
ATOM 2645 O O . PRO A 1 338 ? 13.711 13.162 -23.015 1.00 94.25 338 PRO A O 1
ATOM 2648 N N . PRO A 1 339 ? 12.109 13.088 -24.599 1.00 93.19 339 PRO A N 1
ATOM 2649 C CA . PRO A 1 339 ? 12.017 11.632 -24.600 1.00 93.19 339 PRO A CA 1
ATOM 2650 C C . PRO A 1 339 ? 13.380 10.995 -24.894 1.00 93.19 339 PRO A C 1
ATOM 2652 O O . PRO A 1 339 ? 14.157 11.539 -25.683 1.00 93.19 339 PRO A O 1
ATOM 2655 N N . LEU A 1 340 ? 13.649 9.839 -24.284 1.00 92.31 340 LEU A N 1
ATOM 2656 C CA . LEU A 1 340 ? 14.873 9.083 -24.541 1.00 92.31 340 LEU A CA 1
ATOM 2657 C C . LEU A 1 340 ? 15.017 8.790 -26.039 1.00 92.31 340 LEU A C 1
ATOM 2659 O O . LEU A 1 340 ? 14.054 8.417 -26.713 1.00 92.31 340 LEU A O 1
ATOM 2663 N N . ASN A 1 341 ? 16.232 8.960 -26.556 1.00 90.50 341 ASN A N 1
ATOM 2664 C CA . ASN A 1 341 ? 16.540 8.626 -27.938 1.00 90.50 341 ASN A CA 1
ATOM 2665 C C . ASN A 1 341 ? 16.830 7.122 -28.040 1.00 90.50 341 ASN A C 1
ATOM 2667 O O . ASN A 1 341 ? 17.964 6.688 -27.848 1.00 90.50 341 ASN A O 1
ATOM 2671 N N . MET A 1 342 ? 15.791 6.338 -28.324 1.00 89.38 342 MET A N 1
ATOM 2672 C CA . MET A 1 342 ? 15.893 4.879 -28.420 1.00 89.38 342 MET A CA 1
ATOM 2673 C C . MET A 1 342 ? 16.799 4.421 -29.570 1.00 89.38 342 MET A C 1
ATOM 2675 O O . MET A 1 342 ? 17.512 3.433 -29.411 1.00 89.38 342 MET A O 1
ATOM 2679 N N . GLY A 1 343 ? 16.858 5.170 -30.677 1.00 85.00 343 GLY A N 1
ATOM 2680 C CA . GLY A 1 343 ? 17.778 4.875 -31.777 1.00 85.00 343 GLY A CA 1
ATOM 2681 C C . GLY A 1 343 ? 19.240 5.015 -31.360 1.00 85.00 343 GLY A C 1
ATOM 2682 O O . GLY A 1 343 ? 20.044 4.112 -31.572 1.00 85.00 343 GLY A O 1
ATOM 2683 N N . ALA A 1 344 ? 19.579 6.090 -30.646 1.00 86.44 344 ALA A N 1
ATOM 2684 C CA . ALA A 1 344 ? 20.933 6.280 -30.125 1.00 86.44 344 ALA A CA 1
ATOM 2685 C C . ALA A 1 344 ? 21.309 5.275 -29.020 1.00 86.44 344 ALA A C 1
ATOM 2687 O O . ALA A 1 344 ? 22.468 4.878 -28.926 1.00 86.44 344 ALA A O 1
ATOM 2688 N N . LEU A 1 345 ? 20.354 4.885 -28.168 1.00 86.50 345 LEU A N 1
ATOM 2689 C CA . LEU A 1 345 ? 20.617 4.024 -27.008 1.00 86.50 345 LEU A CA 1
ATOM 2690 C C . LEU A 1 345 ? 20.616 2.529 -27.350 1.00 86.50 345 LEU A C 1
ATOM 2692 O O . LEU A 1 345 ? 21.396 1.773 -26.775 1.00 86.50 345 LEU A O 1
ATOM 2696 N N . PHE A 1 346 ? 19.749 2.109 -28.271 1.00 84.00 346 PHE A N 1
ATOM 2697 C CA . PHE A 1 346 ? 19.462 0.697 -28.537 1.00 84.00 346 PHE A CA 1
ATOM 2698 C C . PHE A 1 346 ? 19.511 0.335 -30.024 1.00 84.00 346 PHE A C 1
ATOM 2700 O O . PHE A 1 346 ? 19.177 -0.790 -30.385 1.00 84.00 346 PHE A O 1
ATOM 2707 N N . SER A 1 347 ? 19.949 1.258 -30.892 1.00 83.88 347 SER A N 1
ATOM 2708 C CA . SER A 1 347 ? 19.977 1.059 -32.351 1.00 83.88 347 SER A CA 1
ATOM 2709 C C . SER A 1 347 ? 18.607 0.690 -32.938 1.00 83.88 347 SER A C 1
ATOM 2711 O O . SER A 1 347 ? 18.521 -0.024 -33.936 1.00 83.88 347 SER A O 1
ATOM 2713 N N . GLU A 1 348 ? 17.527 1.162 -32.309 1.00 84.81 348 GLU A N 1
ATOM 2714 C CA . GLU A 1 348 ? 16.184 1.093 -32.884 1.00 84.81 348 GLU A CA 1
ATOM 2715 C C . GLU A 1 348 ? 16.056 2.058 -34.083 1.00 84.81 348 GLU A C 1
ATOM 2717 O O . GLU A 1 348 ? 16.783 3.051 -34.147 1.00 84.81 348 GLU A O 1
ATOM 2722 N N . PRO A 1 349 ? 15.147 1.803 -35.041 1.00 87.75 349 PRO A N 1
ATOM 2723 C CA . PRO A 1 349 ? 14.873 2.746 -36.124 1.00 87.75 349 PRO A CA 1
ATOM 2724 C C . PRO A 1 349 ? 14.437 4.127 -35.611 1.00 87.75 349 PRO A C 1
ATOM 2726 O O . PRO A 1 349 ? 13.770 4.233 -34.577 1.00 87.75 349 PRO A O 1
ATOM 2729 N N . ASP A 1 350 ? 14.743 5.184 -36.364 1.00 90.12 350 ASP A N 1
ATOM 2730 C CA . ASP A 1 350 ? 14.323 6.538 -36.015 1.00 90.12 350 ASP A CA 1
ATOM 2731 C C . ASP A 1 350 ? 12.831 6.741 -36.317 1.00 90.12 350 ASP A C 1
ATOM 2733 O O . ASP A 1 350 ? 12.260 6.185 -37.259 1.00 90.12 350 ASP A O 1
ATOM 2737 N N . VAL A 1 351 ? 12.157 7.563 -35.505 1.00 90.75 351 VAL A N 1
ATOM 2738 C CA . VAL A 1 351 ? 10.738 7.887 -35.722 1.00 90.75 351 VAL A CA 1
ATOM 2739 C C . VAL A 1 351 ? 10.569 8.567 -37.083 1.00 90.75 351 VAL A C 1
ATOM 2741 O O . VAL A 1 351 ? 11.116 9.642 -37.315 1.00 90.75 351 VAL A O 1
ATOM 2744 N N . GLY A 1 352 ? 9.735 7.979 -37.940 1.00 92.06 352 GLY A N 1
ATOM 2745 C CA . GLY A 1 352 ? 9.504 8.423 -39.314 1.00 92.06 352 GLY A CA 1
ATOM 2746 C C . GLY A 1 352 ? 10.243 7.608 -40.375 1.00 92.06 352 GLY A C 1
ATOM 2747 O O . GLY A 1 352 ? 9.909 7.756 -41.550 1.00 92.06 352 GLY A O 1
ATOM 2748 N N . ASP A 1 353 ? 11.175 6.728 -39.994 1.00 92.81 353 ASP A N 1
ATOM 2749 C CA . ASP A 1 353 ? 11.842 5.827 -40.935 1.00 92.81 353 ASP A CA 1
ATOM 2750 C C . ASP A 1 353 ? 10.829 4.917 -41.632 1.00 92.81 353 ASP A C 1
ATOM 2752 O O . ASP A 1 353 ? 9.954 4.335 -40.988 1.00 92.81 353 ASP A O 1
ATOM 2756 N N . VAL A 1 354 ? 10.955 4.785 -42.956 1.00 93.56 354 VAL A N 1
ATOM 2757 C CA . VAL A 1 354 ? 10.096 3.938 -43.794 1.00 93.56 354 VAL A CA 1
ATOM 2758 C C . VAL A 1 354 ? 10.941 2.832 -44.417 1.00 93.56 354 VAL A C 1
ATOM 2760 O O . VAL A 1 354 ? 11.886 3.107 -45.155 1.00 93.56 354 VAL A O 1
ATOM 2763 N N . GLY A 1 355 ? 10.580 1.580 -44.143 1.00 88.75 355 GLY A N 1
ATOM 2764 C CA . GLY A 1 355 ? 11.178 0.384 -44.734 1.00 88.75 355 GLY A CA 1
ATOM 2765 C C . GLY A 1 355 ? 10.151 -0.469 -45.481 1.00 88.75 355 GLY A C 1
ATOM 2766 O O . GLY A 1 355 ? 8.973 -0.128 -45.558 1.00 88.75 355 GLY A O 1
ATOM 2767 N N . GLU A 1 356 ? 10.585 -1.619 -46.003 1.00 91.44 356 GLU A N 1
ATOM 2768 C CA . GLU A 1 356 ? 9.713 -2.560 -46.732 1.00 91.44 356 GLU A CA 1
ATOM 2769 C C . GLU A 1 356 ? 8.521 -3.044 -45.886 1.00 91.44 356 GLU A C 1
ATOM 2771 O O . GLU A 1 356 ? 7.426 -3.249 -46.405 1.00 91.44 356 GLU A O 1
ATOM 2776 N N . LEU A 1 357 ? 8.725 -3.190 -44.573 1.00 86.62 357 LEU A N 1
ATOM 2777 C CA . LEU A 1 357 ? 7.745 -3.757 -43.642 1.00 86.62 357 LEU A CA 1
ATOM 2778 C C . LEU A 1 357 ? 6.879 -2.709 -42.923 1.00 86.62 357 LEU A C 1
ATOM 2780 O O . LEU A 1 357 ? 5.961 -3.092 -42.198 1.00 86.62 357 LEU A O 1
ATOM 2784 N N . GLY A 1 358 ? 7.141 -1.408 -43.094 1.00 91.62 358 GLY A N 1
ATOM 2785 C CA . GLY A 1 358 ? 6.332 -0.363 -42.462 1.00 91.62 358 GLY A CA 1
ATOM 2786 C C . GLY A 1 358 ? 7.071 0.936 -42.150 1.00 91.62 358 GLY A C 1
ATOM 2787 O O . GLY A 1 358 ? 8.119 1.232 -42.716 1.00 91.62 358 GLY A O 1
ATOM 2788 N N . VAL A 1 359 ? 6.480 1.714 -41.241 1.00 94.69 359 VAL A N 1
ATOM 2789 C CA . VAL A 1 359 ? 6.983 3.008 -40.764 1.00 94.69 359 VAL A CA 1
ATOM 2790 C C . VAL A 1 359 ? 7.188 2.975 -39.252 1.00 94.69 359 VAL A C 1
ATOM 2792 O O . VAL A 1 359 ? 6.354 2.440 -38.518 1.00 94.69 359 VAL A O 1
ATOM 2795 N N . THR A 1 360 ? 8.273 3.577 -38.779 1.00 93.19 360 THR A N 1
ATOM 2796 C CA . THR A 1 360 ? 8.561 3.705 -37.349 1.00 93.19 360 THR A CA 1
ATOM 2797 C C . THR A 1 360 ? 7.760 4.850 -36.743 1.00 93.19 360 THR A C 1
ATOM 2799 O O . THR A 1 360 ? 7.838 5.996 -37.188 1.00 93.19 360 THR A O 1
ATOM 2802 N N . VAL A 1 361 ? 7.003 4.564 -35.686 1.00 93.44 361 VAL A N 1
ATOM 2803 C CA . VAL A 1 361 ? 6.154 5.542 -34.991 1.00 93.44 361 VAL A CA 1
ATOM 2804 C C . VAL A 1 361 ? 6.349 5.460 -33.484 1.00 93.44 361 VAL A C 1
ATOM 2806 O O . VAL A 1 361 ? 6.841 4.465 -32.956 1.00 93.44 361 VAL A O 1
ATOM 2809 N N . ARG A 1 362 ? 5.912 6.496 -32.762 1.00 92.50 362 ARG A N 1
ATOM 2810 C CA . ARG A 1 362 ? 5.844 6.433 -31.299 1.00 92.50 362 ARG A CA 1
ATOM 2811 C C . ARG A 1 362 ? 4.697 5.526 -30.876 1.00 92.50 362 ARG A C 1
ATOM 2813 O O . ARG A 1 362 ? 3.537 5.823 -31.160 1.00 92.50 362 ARG A O 1
ATOM 2820 N N . TYR A 1 363 ? 5.026 4.459 -30.162 1.00 93.31 363 TYR A N 1
ATOM 2821 C CA . TYR A 1 363 ? 4.034 3.557 -29.601 1.00 93.31 363 TYR A CA 1
ATOM 2822 C C . TYR A 1 363 ? 3.503 4.114 -28.277 1.00 93.31 363 TYR A C 1
ATOM 2824 O O . TYR A 1 363 ? 4.212 4.154 -27.275 1.00 93.31 363 TYR A O 1
ATOM 2832 N N . LEU A 1 364 ? 2.259 4.592 -28.291 1.00 96.12 364 LEU A N 1
ATOM 2833 C CA . LEU A 1 364 ? 1.573 5.110 -27.110 1.00 96.12 364 LEU A CA 1
ATOM 2834 C C . LEU A 1 364 ? 0.539 4.089 -26.642 1.00 96.12 364 LEU A C 1
ATOM 2836 O O . LEU A 1 364 ? -0.257 3.605 -27.444 1.00 96.12 364 LEU A O 1
ATOM 2840 N N . THR A 1 365 ? 0.504 3.817 -25.341 1.00 97.00 365 THR A N 1
ATOM 2841 C CA . THR A 1 365 ? -0.441 2.880 -24.715 1.00 97.00 365 THR A CA 1
ATOM 2842 C C . THR A 1 365 ? -1.380 3.606 -23.742 1.00 97.00 365 THR A C 1
ATOM 2844 O O . THR A 1 365 ? -1.334 3.343 -22.537 1.00 97.00 365 THR A O 1
ATOM 2847 N N . PRO A 1 366 ? -2.201 4.572 -24.209 1.00 97.88 366 PRO A N 1
ATOM 2848 C CA . PRO A 1 366 ? -3.185 5.214 -23.346 1.00 97.88 366 PRO A CA 1
ATOM 2849 C C . PRO A 1 366 ? -4.210 4.188 -22.854 1.00 97.88 366 PRO A C 1
ATOM 2851 O O . PRO A 1 366 ? -4.472 3.180 -23.512 1.00 97.88 366 PRO A O 1
ATOM 2854 N N . HIS A 1 367 ? -4.808 4.455 -21.695 1.00 97.88 367 HIS A N 1
ATOM 2855 C CA . HIS A 1 367 ? -5.832 3.574 -21.142 1.00 97.88 367 HIS A CA 1
ATOM 2856 C C . HIS A 1 367 ? -7.042 3.468 -22.081 1.00 97.88 367 HIS A C 1
ATOM 2858 O O . HIS A 1 367 ? -7.432 4.431 -22.747 1.00 97.88 367 HIS A O 1
ATOM 2864 N N . ASN A 1 368 ? -7.620 2.270 -22.134 1.00 96.44 368 ASN A N 1
ATOM 2865 C CA . ASN A 1 368 ? -8.713 1.938 -23.037 1.00 96.44 368 ASN A CA 1
ATOM 2866 C C . ASN A 1 368 ? -10.036 2.563 -22.555 1.00 96.44 368 ASN A C 1
ATOM 2868 O O . ASN A 1 368 ? -10.273 2.711 -21.361 1.00 96.44 368 ASN A O 1
ATOM 2872 N N . LYS A 1 369 ? -10.917 2.913 -23.495 1.00 97.44 369 LYS A N 1
ATOM 2873 C CA . LYS A 1 369 ? -12.291 3.351 -23.207 1.00 97.44 369 LYS A CA 1
ATOM 2874 C C . LYS A 1 369 ? -13.218 2.184 -22.843 1.00 97.44 369 LYS A C 1
ATOM 2876 O O . LYS A 1 369 ? -14.187 2.377 -22.119 1.00 97.44 369 LYS A O 1
ATOM 2881 N N . TRP A 1 370 ? -12.955 1.009 -23.403 1.00 96.31 370 TRP A N 1
ATOM 2882 C CA . TRP A 1 370 ? -13.826 -0.166 -23.369 1.00 96.31 370 TRP A CA 1
ATOM 2883 C C . TRP A 1 370 ? -13.435 -1.179 -22.296 1.00 96.31 370 TRP A C 1
ATOM 2885 O O . TRP A 1 370 ? -14.049 -2.232 -22.213 1.00 96.31 370 TRP A O 1
ATOM 2895 N N . SER A 1 371 ? -12.413 -0.881 -21.498 1.00 96.69 371 SER A N 1
ATOM 2896 C CA . SER A 1 371 ? -11.915 -1.779 -20.464 1.00 96.69 371 SER A CA 1
ATOM 2897 C C . SER A 1 371 ? -11.215 -0.994 -19.359 1.00 96.69 371 SER A C 1
ATOM 2899 O O . SER A 1 371 ? -10.761 0.132 -19.578 1.00 96.69 371 SER A O 1
ATOM 2901 N N . ILE A 1 372 ? -11.087 -1.598 -18.179 1.00 97.31 372 ILE A N 1
ATOM 2902 C CA . ILE A 1 372 ? -10.241 -1.080 -17.100 1.00 97.31 372 ILE A CA 1
ATOM 2903 C C . ILE A 1 372 ? -9.009 -1.973 -17.038 1.00 97.31 372 ILE A C 1
ATOM 2905 O O . ILE A 1 372 ? -9.060 -3.091 -16.537 1.00 97.31 372 ILE A O 1
ATOM 2909 N N . HIS A 1 373 ? -7.899 -1.502 -17.609 1.00 96.75 373 HIS A N 1
ATOM 2910 C CA . HIS A 1 373 ? -6.759 -2.369 -17.931 1.00 96.75 373 HIS A CA 1
ATOM 2911 C C . HIS A 1 373 ? -7.229 -3.558 -18.787 1.00 96.75 373 HIS A C 1
ATOM 2913 O O . HIS A 1 373 ? -7.882 -3.326 -19.806 1.00 96.75 373 HIS A O 1
ATOM 2919 N N . SER A 1 374 ? -6.921 -4.798 -18.402 1.00 96.12 374 SER A N 1
ATOM 2920 C CA . SER A 1 374 ? -7.412 -6.011 -19.064 1.00 96.12 374 SER A CA 1
ATOM 2921 C C . SER A 1 374 ? -8.792 -6.470 -18.584 1.00 96.12 374 SER A C 1
ATOM 2923 O O . SER A 1 374 ? -9.342 -7.410 -19.154 1.00 96.12 374 SER A O 1
ATOM 2925 N N . GLU A 1 375 ? -9.352 -5.860 -17.538 1.00 95.69 375 GLU A N 1
ATOM 2926 C CA . GLU A 1 375 ? -10.700 -6.169 -17.057 1.00 95.69 375 GLU A CA 1
ATOM 2927 C C . GLU A 1 375 ? -11.739 -5.641 -18.043 1.00 95.69 375 GLU A C 1
ATOM 2929 O O . GLU A 1 375 ? -11.650 -4.480 -18.452 1.00 95.69 375 GLU A O 1
ATOM 2934 N N . TYR A 1 376 ? -12.713 -6.482 -18.407 1.00 95.50 376 TYR A N 1
ATOM 2935 C CA . TYR A 1 376 ? -13.724 -6.229 -19.445 1.00 95.50 376 TYR A CA 1
ATOM 2936 C C . TYR A 1 376 ? -13.201 -6.208 -20.898 1.00 95.50 376 TYR A C 1
ATOM 2938 O O . TYR A 1 376 ? -13.867 -5.654 -21.771 1.00 95.50 376 TYR A O 1
ATOM 2946 N N . GLN A 1 377 ? -12.005 -6.744 -21.178 1.00 91.06 377 GLN A N 1
ATOM 2947 C CA . GLN A 1 377 ? -11.481 -6.835 -22.556 1.00 91.06 377 GLN A CA 1
ATOM 2948 C C . GLN A 1 377 ? -11.943 -8.075 -23.329 1.00 91.06 377 GLN A C 1
ATOM 2950 O O . GLN A 1 377 ? -11.811 -8.093 -24.553 1.00 91.06 377 GLN A O 1
ATOM 2955 N N . ASP A 1 378 ? -12.381 -9.102 -22.610 1.00 78.38 378 ASP A N 1
ATOM 2956 C CA . ASP A 1 378 ? -12.669 -10.454 -23.085 1.00 78.38 378 ASP A CA 1
ATOM 2957 C C . ASP A 1 378 ? -14.051 -10.634 -23.726 1.00 78.38 378 ASP A C 1
ATOM 2959 O O . ASP A 1 378 ? -15.029 -9.985 -23.284 1.00 78.38 378 ASP A O 1
#

Secondary structure (DSSP, 8-state):
-HIIIIII-------PPPPPGGGS-SSSPPPSS------S--EEEESS--HHHHT-SEEEEBPPTTSS-EEEEETTEEEEEEE--SSPPPTT-B-HHHHHHHHHHHHHHHHHHHT-EEEEEEEEPPPTTSGGGGSSGGG----TTTTSS---BTTTB-EEEEEEEEGGGHHHHHTB--THHHHH-EEETTEEE--HHHHHHHHHHH-B--SSTTTTSBB--SHHHHHHHHHHH-TTTBHHHHHHHHHHHHHHH-S--THHHHTTTT-B--HHHHHHS-EE----TTSS---GGGPPP-TTHHHHHS-PPPSSTTSS-------HHHHHHT-SS----PPP-HHHHH-PPPTT-EETTEE------PPPSS-BTTBT--

InterPro domains:
  IPR006655 Molybdopterin oxidoreductase, prokaryotic, conserved site [PS00490] (50-67)
  IPR006656 Molybdopterin oxidoreductase [PF00384] (28-105)

Foldseek 3Di:
DCCQWAQQVHDDPDPADDDDPVRDDPPDDDDPDHHGNNDPFFEEEECDCDPSNVSGPYYAHAADLQAAWDWDDDPVAQWIFIRYHPDHRPDRHDHPLLVVLVVLQVQLVVCVVPPFKDKDWDFAAQDFLDPLVCLQPLQEQADVVVVRDPPDDSRNGTHTDIDIDGSNCRSVPSFFDDPVCQVQNDAASNFGDNLVVLQVVLCVVQNADPDDPRGRGRTPNGNLSVVQSVQSRDCFAALLRQLNRQVRLCVVVVFRDSLLSVVCNVGHHHNVNSHVDTDRTGHHPSFQFGCRPNDGTDGNCCCVVGVQFDSDPVSHDQQADSNPVCVVVVNRHDDDDDPDPCCVVRVDDDQQDADPVGGHHDDDDDQDPQAGVCHNVD